Protein AF-0000000066929556 (afdb_homodimer)

Radius of gyration: 30.08 Å; Cα contacts (8 Å, |Δi|>4): 1136; chains: 2; bounding box: 79×83×66 Å

Structure (mmCIF, N/CA/C/O backbone):
data_AF-0000000066929556-model_v1
#
loop_
_entity.id
_entity.type
_entity.pdbx_description
1 polymer 'Transmembrane protein 144'
#
loop_
_atom_site.group_PDB
_atom_site.id
_atom_site.type_symbol
_atom_site.label_atom_id
_atom_site.label_alt_id
_atom_site.label_comp_id
_atom_site.label_asym_id
_atom_site.label_entity_id
_atom_site.label_seq_id
_atom_site.pdbx_PDB_ins_code
_atom_site.Cartn_x
_atom_site.Cartn_y
_atom_site.Cartn_z
_atom_site.occupancy
_atom_site.B_iso_or_equiv
_atom_site.auth_seq_id
_atom_site.auth_comp_id
_atom_site.auth_asym_id
_atom_site.auth_atom_id
_atom_site.pdbx_PDB_model_num
ATOM 1 N N . MET A 1 1 ? 24.031 -22.594 -3.244 1 66.31 1 MET A N 1
ATOM 2 C CA . MET A 1 1 ? 22.969 -23.016 -2.346 1 66.31 1 MET A CA 1
ATOM 3 C C . MET A 1 1 ? 22.641 -24.484 -2.545 1 66.31 1 MET A C 1
ATOM 5 O O . MET A 1 1 ? 22.812 -25.031 -3.639 1 66.31 1 MET A O 1
ATOM 9 N N . SER A 1 2 ? 22.266 -25.156 -1.461 1 83.69 2 SER A N 1
ATOM 10 C CA . SER A 1 2 ? 22.078 -26.594 -1.483 1 83.69 2 SER A CA 1
ATOM 11 C C . SER A 1 2 ? 20.812 -26.984 -2.215 1 83.69 2 SER A C 1
ATOM 13 O O . SER A 1 2 ? 19.859 -26.203 -2.277 1 83.69 2 SER A O 1
ATOM 15 N N . THR A 1 3 ? 20.906 -28.047 -2.949 1 88.44 3 THR A N 1
ATOM 16 C CA . THR A 1 3 ? 19.766 -28.641 -3.643 1 88.44 3 THR A CA 1
ATOM 17 C C . THR A 1 3 ? 18.625 -28.891 -2.676 1 88.44 3 THR A C 1
ATOM 19 O O . THR A 1 3 ? 17.453 -28.641 -3.012 1 88.44 3 THR A O 1
ATOM 22 N N . VAL A 1 4 ? 18.938 -29.234 -1.483 1 90.19 4 VAL A N 1
ATOM 23 C CA . VAL A 1 4 ? 17.922 -29.531 -0.474 1 90.19 4 VAL A CA 1
ATOM 24 C C . VAL A 1 4 ? 17.172 -28.25 -0.112 1 90.19 4 VAL A C 1
ATOM 26 O O . VAL A 1 4 ? 15.938 -28.25 -0.014 1 90.19 4 VAL A O 1
ATOM 29 N N . LEU A 1 5 ? 17.859 -27.188 0.039 1 92.31 5 LEU A N 1
ATOM 30 C CA . LEU A 1 5 ? 17.234 -25.906 0.35 1 92.31 5 LEU A CA 1
ATOM 31 C C . LEU A 1 5 ? 16.328 -25.453 -0.789 1 92.31 5 LEU A C 1
ATOM 33 O O . LEU A 1 5 ? 15.234 -24.938 -0.548 1 92.31 5 LEU A O 1
ATOM 37 N N . GLY A 1 6 ? 16.766 -25.625 -1.956 1 94.62 6 GLY A N 1
ATOM 38 C CA . GLY A 1 6 ? 15.969 -25.266 -3.119 1 94.62 6 GLY A CA 1
ATOM 39 C C . GLY A 1 6 ? 14.68 -26.062 -3.219 1 94.62 6 GLY A C 1
ATOM 40 O O . GLY A 1 6 ? 13.617 -25.484 -3.492 1 94.62 6 GLY A O 1
ATOM 41 N N . LEU A 1 7 ? 14.789 -27.312 -2.961 1 93.25 7 LEU A N 1
ATOM 42 C CA . LEU A 1 7 ? 13.609 -28.172 -3.047 1 93.25 7 LEU A CA 1
ATOM 43 C C . LEU A 1 7 ? 12.641 -27.875 -1.909 1 93.25 7 LEU A C 1
ATOM 45 O O . LEU A 1 7 ? 11.422 -27.938 -2.096 1 93.25 7 LEU A O 1
ATOM 49 N N . LEU A 1 8 ? 13.141 -27.594 -0.756 1 95.25 8 LEU A N 1
ATOM 50 C CA . LEU A 1 8 ? 12.281 -27.188 0.351 1 95.25 8 LEU A CA 1
ATOM 51 C C . LEU A 1 8 ? 11.547 -25.891 0.02 1 95.25 8 LEU A C 1
ATOM 53 O O . LEU A 1 8 ? 10.367 -25.75 0.333 1 95.25 8 LEU A O 1
ATOM 57 N N . ALA A 1 9 ? 12.273 -25 -0.552 1 96.81 9 ALA A N 1
ATOM 58 C CA . ALA A 1 9 ? 11.664 -23.734 -0.979 1 96.81 9 ALA A CA 1
ATOM 59 C C . ALA A 1 9 ? 10.57 -23.984 -2.01 1 96.81 9 ALA A C 1
ATOM 61 O O . ALA A 1 9 ? 9.523 -23.328 -1.981 1 96.81 9 ALA A O 1
ATOM 62 N N . CYS A 1 10 ? 10.797 -24.922 -2.877 1 96.12 10 CYS A N 1
ATOM 63 C CA . CYS A 1 10 ? 9.773 -25.297 -3.852 1 96.12 10 CYS A CA 1
ATOM 64 C C . CYS A 1 10 ? 8.539 -25.844 -3.16 1 96.12 10 CYS A C 1
ATOM 66 O O . CYS A 1 10 ? 7.41 -25.531 -3.551 1 96.12 10 CYS A O 1
ATOM 68 N N . ALA A 1 11 ? 8.781 -26.672 -2.188 1 95.88 11 ALA A N 1
ATOM 69 C CA . ALA A 1 11 ? 7.668 -27.266 -1.459 1 95.88 11 ALA A CA 1
ATOM 70 C C . ALA A 1 11 ? 6.836 -26.203 -0.75 1 95.88 11 ALA A C 1
ATOM 72 O O . ALA A 1 11 ? 5.605 -26.219 -0.814 1 95.88 11 ALA A O 1
ATOM 73 N N . ILE A 1 12 ? 7.465 -25.281 -0.104 1 97.06 12 ILE A N 1
ATOM 74 C CA . ILE A 1 12 ? 6.785 -24.203 0.6 1 97.06 12 ILE A CA 1
ATOM 75 C C . ILE A 1 12 ? 6 -23.344 -0.397 1 97.06 12 ILE A C 1
ATOM 77 O O . ILE A 1 12 ? 4.824 -23.047 -0.175 1 97.06 12 ILE A O 1
ATOM 81 N N . SER A 1 13 ? 6.652 -22.984 -1.476 1 97.56 13 SER A N 1
ATOM 82 C CA . SER A 1 13 ? 6.008 -22.188 -2.51 1 97.56 13 SER A CA 1
ATOM 83 C C . SER A 1 13 ? 4.777 -22.891 -3.066 1 97.56 13 SER A C 1
ATOM 85 O O . SER A 1 13 ? 3.705 -22.297 -3.172 1 97.56 13 SER A O 1
ATOM 87 N N . SER A 1 14 ? 4.898 -24.172 -3.35 1 95.44 14 SER A N 1
ATOM 88 C CA . SER A 1 14 ? 3.811 -24.938 -3.939 1 95.44 14 SER A CA 1
ATOM 89 C C . SER A 1 14 ? 2.635 -25.062 -2.975 1 95.44 14 SER A C 1
ATOM 91 O O . SER A 1 14 ? 1.478 -24.922 -3.377 1 95.44 14 SER A O 1
ATOM 93 N N . LEU A 1 15 ? 2.936 -25.266 -1.757 1 95.88 15 LEU A N 1
ATOM 94 C CA . LEU A 1 15 ? 1.893 -25.406 -0.746 1 95.88 15 LEU A CA 1
ATOM 95 C C . LEU A 1 15 ? 1.113 -24.109 -0.585 1 95.88 15 LEU A C 1
ATOM 97 O O . LEU A 1 15 ? -0.12 -24.125 -0.554 1 95.88 15 LEU A O 1
ATOM 101 N N . PHE A 1 16 ? 1.771 -23.047 -0.498 1 97.06 16 PHE A N 1
ATOM 102 C CA . PHE A 1 16 ? 1.114 -21.766 -0.275 1 97.06 16 PHE A CA 1
ATOM 103 C C . PHE A 1 16 ? 0.376 -21.312 -1.528 1 97.06 16 PHE A C 1
ATOM 105 O O . PHE A 1 16 ? -0.747 -20.812 -1.446 1 97.06 16 PHE A O 1
ATOM 112 N N . PHE A 1 17 ? 0.959 -21.469 -2.705 1 94.75 17 PHE A N 1
ATOM 113 C CA . PHE A 1 17 ? 0.26 -21.141 -3.939 1 94.75 17 PHE A CA 1
ATOM 114 C C . PHE A 1 17 ? -0.984 -22 -4.109 1 94.75 17 PHE A C 1
ATOM 116 O O . PHE A 1 17 ? -2.023 -21.516 -4.562 1 94.75 17 PHE A O 1
ATOM 123 N N . GLY A 1 18 ? -0.917 -23.203 -3.768 1 91.25 18 GLY A N 1
ATOM 124 C CA . GLY A 1 18 ? -2.027 -24.141 -3.932 1 91.25 18 GLY A CA 1
ATOM 125 C C . GLY A 1 18 ? -3.146 -23.906 -2.932 1 91.25 18 GLY A C 1
ATOM 126 O O . GLY A 1 18 ? -4.277 -24.344 -3.146 1 91.25 18 GLY A O 1
ATOM 127 N N . SER A 1 19 ? -2.859 -23.172 -1.863 1 92.5 19 SER A N 1
ATOM 128 C CA . SER A 1 19 ? -3.834 -23.016 -0.79 1 92.5 19 SER A CA 1
ATOM 129 C C . SER A 1 19 ? -4.328 -21.562 -0.716 1 92.5 19 SER A C 1
ATOM 131 O O . SER A 1 19 ? -5.266 -21.266 0.029 1 92.5 19 SER A O 1
ATOM 133 N N . MET A 1 20 ? -3.771 -20.703 -1.502 1 91.12 20 MET A N 1
ATOM 134 C CA . MET A 1 20 ? -3.965 -19.281 -1.26 1 91.12 20 MET A CA 1
ATOM 135 C C . MET A 1 20 ? -5.398 -18.859 -1.569 1 91.12 20 MET A C 1
ATOM 137 O O . MET A 1 20 ? -5.891 -17.859 -1.036 1 91.12 20 MET A O 1
ATOM 141 N N . PHE A 1 21 ? -6.16 -19.594 -2.373 1 86.5 21 PHE A N 1
ATOM 142 C CA . PHE A 1 21 ? -7.508 -19.172 -2.729 1 86.5 21 PHE A CA 1
ATOM 143 C C . PHE A 1 21 ? -8.539 -19.812 -1.805 1 86.5 21 PHE A C 1
ATOM 145 O O . PHE A 1 21 ? -9.727 -19.5 -1.879 1 86.5 21 PHE A O 1
ATOM 152 N N . VAL A 1 22 ? -8.141 -20.656 -0.893 1 87 22 VAL A N 1
ATOM 153 C CA . VAL A 1 22 ? -9.039 -21.359 0.015 1 87 22 VAL A CA 1
ATOM 154 C C . VAL A 1 22 ? -9.766 -20.359 0.906 1 87 22 VAL A C 1
ATOM 156 O O . VAL A 1 22 ? -10.984 -20.422 1.064 1 87 22 VAL A O 1
ATOM 159 N N . PRO A 1 23 ? -9.117 -19.312 1.383 1 89 23 PRO A N 1
ATOM 160 C CA . PRO A 1 23 ? -9.812 -18.375 2.264 1 89 23 PRO A CA 1
ATOM 161 C C . PRO A 1 23 ? -10.867 -17.547 1.533 1 89 23 PRO A C 1
ATOM 163 O O . PRO A 1 23 ? -11.875 -17.172 2.129 1 89 23 PRO A O 1
ATOM 166 N N . ILE A 1 24 ? -10.633 -17.266 0.322 1 88.62 24 ILE A N 1
ATOM 167 C CA . ILE A 1 24 ? -11.531 -16.391 -0.425 1 88.62 24 ILE A CA 1
ATOM 168 C C . ILE A 1 24 ? -12.742 -17.188 -0.907 1 88.62 24 ILE A C 1
ATOM 170 O O . ILE A 1 24 ? -13.828 -16.625 -1.08 1 88.62 24 ILE A O 1
ATOM 174 N N . LYS A 1 25 ? -12.609 -18.438 -1.118 1 83.31 25 LYS A N 1
ATOM 175 C CA . LYS A 1 25 ? -13.664 -19.25 -1.717 1 83.31 25 LYS A CA 1
ATOM 176 C C . LYS A 1 25 ? -14.898 -19.312 -0.822 1 83.31 25 LYS A C 1
ATOM 178 O O . LYS A 1 25 ? -16.016 -19.5 -1.307 1 83.31 25 LYS A O 1
ATOM 183 N N . LYS A 1 26 ? -14.758 -19.062 0.376 1 82.94 26 LYS A N 1
ATOM 184 C CA . LYS A 1 26 ? -15.867 -19.141 1.322 1 82.94 26 LYS A CA 1
ATOM 185 C C . LYS A 1 26 ? -16.734 -17.875 1.26 1 82.94 26 LYS A C 1
ATOM 187 O O . LYS A 1 26 ? -17.844 -17.859 1.795 1 82.94 26 LYS A O 1
ATOM 192 N N . TYR A 1 27 ? -16.234 -16.906 0.582 1 87.5 27 TYR A N 1
ATOM 193 C CA . TYR A 1 27 ? -16.953 -15.633 0.517 1 87.5 27 TYR A CA 1
ATOM 194 C C . TYR A 1 27 ? -17.234 -15.234 -0.929 1 87.5 27 TYR A C 1
ATOM 196 O O . TYR A 1 27 ? -16.656 -15.82 -1.858 1 87.5 27 TYR A O 1
ATOM 204 N N . ASN A 1 28 ? -18.141 -14.305 -1.103 1 86.19 28 ASN A N 1
ATOM 205 C CA . ASN A 1 28 ? -18.406 -13.766 -2.432 1 86.19 28 ASN A CA 1
ATOM 206 C C . ASN A 1 28 ? -17.391 -12.711 -2.832 1 86.19 28 ASN A C 1
ATOM 208 O O . ASN A 1 28 ? -17.375 -11.602 -2.291 1 86.19 28 ASN A O 1
ATOM 212 N N . PRO A 1 29 ? -16.578 -13.086 -3.766 1 87.5 29 PRO A N 1
ATOM 213 C CA . PRO A 1 29 ? -15.531 -12.133 -4.145 1 87.5 29 PRO A CA 1
ATOM 214 C C . PRO A 1 29 ? -16.016 -11.078 -5.129 1 87.5 29 PRO A C 1
ATOM 216 O O . PRO A 1 29 ? -15.273 -10.156 -5.473 1 87.5 29 PRO A O 1
ATOM 219 N N . GLY A 1 30 ? -17.266 -11.141 -5.523 1 87.12 30 GLY A N 1
ATOM 220 C CA . GLY A 1 30 ? -17.734 -10.227 -6.551 1 87.12 30 GLY A CA 1
ATOM 221 C C . GLY A 1 30 ? -17.016 -10.398 -7.875 1 87.12 30 GLY A C 1
ATOM 222 O O . GLY A 1 30 ? -16.875 -11.516 -8.367 1 87.12 30 GLY A O 1
ATOM 223 N N . ASP A 1 31 ? -16.609 -9.305 -8.477 1 89.19 31 ASP A N 1
ATOM 224 C CA . ASP A 1 31 ? -15.891 -9.383 -9.742 1 89.19 31 ASP A CA 1
ATOM 225 C C . ASP A 1 31 ? -14.398 -9.609 -9.516 1 89.19 31 ASP A C 1
ATOM 227 O O . ASP A 1 31 ? -13.648 -9.836 -10.469 1 89.19 31 ASP A O 1
ATOM 231 N N . GLY A 1 32 ? -13.938 -9.453 -8.359 1 92.5 32 GLY A N 1
ATOM 232 C CA . GLY A 1 32 ? -12.586 -9.852 -7.996 1 92.5 32 GLY A CA 1
ATOM 233 C C . GLY A 1 32 ? -11.609 -8.695 -7.941 1 92.5 32 GLY A C 1
ATOM 234 O O . GLY A 1 32 ? -10.484 -8.844 -7.457 1 92.5 32 GLY A O 1
ATOM 235 N N . VAL A 1 33 ? -12.016 -7.512 -8.453 1 94 33 VAL A N 1
ATOM 236 C CA . VAL A 1 33 ? -11.102 -6.379 -8.531 1 94 33 VAL A CA 1
ATOM 237 C C . VAL A 1 33 ? -10.727 -5.914 -7.125 1 94 33 VAL A C 1
ATOM 239 O O . VAL A 1 33 ? -9.555 -5.645 -6.84 1 94 33 VAL A O 1
ATOM 242 N N . PHE A 1 34 ? -11.711 -5.852 -6.27 1 94 34 PHE A N 1
ATOM 243 C CA . PHE A 1 34 ? -11.461 -5.426 -4.898 1 94 34 PHE A CA 1
ATOM 244 C C . PHE A 1 34 ? -10.57 -6.426 -4.172 1 94 34 PHE A C 1
ATOM 246 O O . PHE A 1 34 ? -9.656 -6.039 -3.439 1 94 34 PHE A O 1
ATOM 253 N N . VAL A 1 35 ? -10.773 -7.652 -4.391 1 94.06 35 VAL A N 1
ATOM 254 C CA . VAL A 1 35 ? -9.961 -8.711 -3.791 1 94.06 35 VAL A CA 1
ATOM 255 C C . VAL A 1 35 ? -8.508 -8.57 -4.242 1 94.06 35 VAL A C 1
ATOM 257 O O . VAL A 1 35 ? -7.59 -8.641 -3.426 1 94.06 35 VAL A O 1
ATOM 260 N N . GLN A 1 36 ? -8.344 -8.352 -5.48 1 95.38 36 GLN A N 1
ATOM 261 C CA . GLN A 1 36 ? -7.008 -8.18 -6.039 1 95.38 36 GLN A CA 1
ATOM 262 C C . GLN A 1 36 ? -6.305 -6.969 -5.438 1 95.38 36 GLN A C 1
ATOM 264 O O . GLN A 1 36 ? -5.094 -6.996 -5.211 1 95.38 36 GLN A O 1
ATOM 269 N N . TRP A 1 37 ? -7.035 -5.969 -5.27 1 95.88 37 TRP A N 1
ATOM 270 C CA . TRP A 1 37 ? -6.465 -4.746 -4.711 1 95.88 37 TRP A CA 1
ATOM 271 C C . TRP A 1 37 ? -5.992 -4.969 -3.279 1 95.88 37 TRP A C 1
ATOM 273 O O . TRP A 1 37 ? -4.871 -4.594 -2.922 1 95.88 37 TRP A O 1
ATOM 283 N N . VAL A 1 38 ? -6.832 -5.605 -2.467 1 95.44 38 VAL A N 1
ATOM 284 C CA . VAL A 1 38 ? -6.469 -5.895 -1.082 1 95.44 38 VAL A CA 1
ATOM 285 C C . VAL A 1 38 ? -5.273 -6.84 -1.045 1 95.44 38 VAL A C 1
ATOM 287 O O . VAL A 1 38 ? -4.363 -6.668 -0.23 1 95.44 38 VAL A O 1
ATOM 290 N N . MET A 1 39 ? -5.258 -7.75 -1.934 1 95.94 39 MET A N 1
ATOM 291 C CA . MET A 1 39 ? -4.117 -8.656 -2.035 1 95.94 39 MET A CA 1
ATOM 292 C C . MET A 1 39 ? -2.838 -7.891 -2.361 1 95.94 39 MET A C 1
ATOM 294 O O . MET A 1 39 ? -1.794 -8.125 -1.752 1 95.94 39 MET A O 1
ATOM 298 N N . GLY A 1 40 ? -2.984 -7.008 -3.348 1 96.88 40 GLY A N 1
ATOM 299 C CA . GLY A 1 40 ? -1.834 -6.215 -3.748 1 96.88 40 GLY A CA 1
ATOM 300 C C . GLY A 1 40 ? -1.269 -5.371 -2.619 1 96.88 40 GLY A C 1
ATOM 301 O O . GLY A 1 40 ? -0.05 -5.266 -2.469 1 96.88 40 GLY A O 1
ATOM 302 N N . LEU A 1 41 ? -2.143 -4.824 -1.826 1 96.56 41 LEU A N 1
ATOM 303 C CA . LEU A 1 41 ? -1.71 -4.023 -0.686 1 96.56 41 LEU A CA 1
ATOM 304 C C . LEU A 1 41 ? -1.023 -4.895 0.361 1 96.56 41 LEU A C 1
ATOM 306 O O . LEU A 1 41 ? -0.043 -4.473 0.979 1 96.56 41 LEU A O 1
ATOM 310 N N . THR A 1 42 ? -1.586 -6.031 0.58 1 96.88 42 THR A N 1
ATOM 311 C CA . THR A 1 42 ? -1.011 -6.957 1.55 1 96.88 42 THR A CA 1
ATOM 312 C C . THR A 1 42 ? 0.364 -7.434 1.091 1 96.88 42 THR A C 1
ATOM 314 O O . THR A 1 42 ? 1.285 -7.562 1.9 1 96.88 42 THR A O 1
ATOM 317 N N . ILE A 1 43 ? 0.429 -7.672 -0.166 1 97.88 43 ILE A N 1
ATOM 318 C CA . ILE A 1 43 ? 1.7 -8.094 -0.744 1 97.88 43 ILE A CA 1
ATOM 319 C C . ILE A 1 43 ? 2.75 -7.004 -0.53 1 97.88 43 ILE A C 1
ATOM 321 O O . ILE A 1 43 ? 3.887 -7.297 -0.15 1 97.88 43 ILE A O 1
ATOM 325 N N . MET A 1 44 ? 2.389 -5.758 -0.764 1 97.31 44 MET A N 1
ATOM 326 C CA . MET A 1 44 ? 3.291 -4.641 -0.503 1 97.31 44 MET A CA 1
ATOM 327 C C . MET A 1 44 ? 3.703 -4.605 0.965 1 97.31 44 MET A C 1
ATOM 329 O O . MET A 1 44 ? 4.867 -4.348 1.282 1 97.31 44 MET A O 1
ATOM 333 N N . PHE A 1 45 ? 2.781 -4.855 1.854 1 96.69 45 PHE A N 1
ATOM 334 C CA . PHE A 1 45 ? 3.045 -4.875 3.287 1 96.69 45 PHE A CA 1
ATOM 335 C C . PHE A 1 45 ? 4.105 -5.914 3.629 1 96.69 45 PHE A C 1
ATOM 337 O O . PHE A 1 45 ? 5.062 -5.621 4.348 1 96.69 45 PHE A O 1
ATOM 344 N N . VAL A 1 46 ? 3.971 -7.09 3.113 1 96.88 46 VAL A N 1
ATOM 345 C CA . VAL A 1 46 ? 4.949 -8.148 3.336 1 96.88 46 VAL A CA 1
ATOM 346 C C . VAL A 1 46 ? 6.273 -7.781 2.668 1 96.88 46 VAL A C 1
ATOM 348 O O . VAL A 1 46 ? 7.348 -8.094 3.188 1 96.88 46 VAL A O 1
ATOM 351 N N . GLY A 1 47 ? 6.145 -7.105 1.522 1 96.88 47 GLY A N 1
ATOM 352 C CA . GLY A 1 47 ? 7.344 -6.617 0.854 1 96.88 47 GLY A CA 1
ATOM 353 C C . GLY A 1 47 ? 8.172 -5.688 1.718 1 96.88 47 GLY A C 1
ATOM 354 O O . GLY A 1 47 ? 9.398 -5.758 1.713 1 96.88 47 GLY A O 1
ATOM 355 N N . VAL A 1 48 ? 7.508 -4.789 2.463 1 95.56 48 VAL A N 1
ATOM 356 C CA . VAL A 1 48 ? 8.203 -3.877 3.363 1 95.56 48 VAL A CA 1
ATOM 357 C C . VAL A 1 48 ? 8.922 -4.672 4.449 1 95.56 48 VAL A C 1
ATOM 359 O O . VAL A 1 48 ? 10.078 -4.395 4.773 1 95.56 48 VAL A O 1
ATOM 362 N N . ILE A 1 49 ? 8.273 -5.656 4.98 1 95.62 49 ILE A N 1
ATOM 363 C CA . ILE A 1 49 ? 8.867 -6.5 6.012 1 95.62 49 ILE A CA 1
ATOM 364 C C . ILE A 1 49 ? 10.078 -7.234 5.441 1 95.62 49 ILE A C 1
ATOM 366 O O . ILE A 1 49 ? 11.133 -7.289 6.082 1 95.62 49 ILE A O 1
ATOM 370 N N . ALA A 1 50 ? 9.922 -7.754 4.258 1 95.31 50 ALA A N 1
ATOM 371 C CA . ALA A 1 50 ? 11.016 -8.461 3.607 1 95.31 50 ALA A CA 1
ATOM 372 C C . ALA A 1 50 ? 12.195 -7.523 3.357 1 95.31 50 ALA A C 1
ATOM 374 O O . ALA A 1 50 ? 13.359 -7.93 3.48 1 95.31 50 ALA A O 1
ATOM 375 N N . ASN A 1 51 ? 11.867 -6.277 2.994 1 94.19 51 ASN A N 1
ATOM 376 C CA . ASN A 1 51 ? 12.914 -5.293 2.762 1 94.19 51 ASN A CA 1
ATOM 377 C C . ASN A 1 51 ? 13.719 -5.016 4.031 1 94.19 51 ASN A C 1
ATOM 379 O O . ASN A 1 51 ? 14.93 -4.844 3.975 1 94.19 51 ASN A O 1
ATOM 383 N N . PHE A 1 52 ? 13.062 -4.977 5.137 1 93.38 52 PHE A N 1
ATOM 384 C CA . PHE A 1 52 ? 13.695 -4.77 6.43 1 93.38 52 PHE A CA 1
ATOM 385 C C . PHE A 1 52 ? 14.648 -5.914 6.754 1 93.38 52 PHE A C 1
ATOM 387 O O . PHE A 1 52 ? 15.789 -5.684 7.16 1 93.38 52 PHE A O 1
ATOM 394 N N . PHE A 1 53 ? 14.32 -7.117 6.492 1 93.25 53 PHE A N 1
ATOM 395 C CA . PHE A 1 53 ? 15.125 -8.289 6.828 1 93.25 53 PHE A CA 1
ATOM 396 C C . PHE A 1 53 ? 16.312 -8.414 5.883 1 93.25 53 PHE A C 1
ATOM 398 O O . PHE A 1 53 ? 17.312 -9.047 6.227 1 93.25 53 PHE A O 1
ATOM 405 N N . ASN A 1 54 ? 16.234 -7.828 4.668 1 93.38 54 ASN A N 1
ATOM 406 C CA . ASN A 1 54 ? 17.328 -7.871 3.709 1 93.38 54 ASN A CA 1
ATOM 407 C C . ASN A 1 54 ? 18.219 -6.633 3.814 1 93.38 54 ASN A C 1
ATOM 409 O O . ASN A 1 54 ? 19.047 -6.387 2.943 1 93.38 54 ASN A O 1
ATOM 413 N N . ASN A 1 55 ? 17.969 -5.793 4.844 1 92.19 55 ASN A N 1
ATOM 414 C CA . ASN A 1 55 ? 18.781 -4.625 5.18 1 92.19 55 ASN A CA 1
ATOM 415 C C . ASN A 1 55 ? 18.656 -3.541 4.109 1 92.19 55 ASN A C 1
ATOM 417 O O . ASN A 1 55 ? 19.672 -2.949 3.711 1 92.19 55 ASN A O 1
ATOM 421 N N . PHE A 1 56 ? 17.484 -3.365 3.533 1 91.5 56 PHE A N 1
ATOM 422 C CA . PHE A 1 56 ? 17.078 -2.26 2.676 1 91.5 56 PHE A CA 1
ATOM 423 C C . PHE A 1 56 ? 18.016 -2.129 1.478 1 91.5 56 PHE A C 1
ATOM 425 O O . PHE A 1 56 ? 18.625 -1.08 1.274 1 91.5 56 PHE A O 1
ATOM 432 N N . PRO A 1 57 ? 18.047 -3.135 0.617 1 92.81 57 PRO A N 1
ATOM 433 C CA . PRO A 1 57 ? 18.844 -3.02 -0.609 1 92.81 57 PRO A CA 1
ATOM 434 C C . PRO A 1 57 ? 18.344 -1.904 -1.528 1 92.81 57 PRO A C 1
ATOM 436 O O . PRO A 1 57 ? 17.219 -1.427 -1.375 1 92.81 57 PRO A O 1
ATOM 439 N N . PRO A 1 58 ? 19.234 -1.428 -2.443 1 91.56 58 PRO A N 1
ATOM 440 C CA . PRO A 1 58 ? 18.797 -0.394 -3.385 1 91.56 58 PRO A CA 1
ATOM 441 C C . PRO A 1 58 ? 17.578 -0.815 -4.191 1 91.56 58 PRO A C 1
ATOM 443 O O . PRO A 1 58 ? 17.484 -1.969 -4.621 1 91.56 58 PRO A O 1
ATOM 446 N N . PHE A 1 59 ? 16.688 0.131 -4.301 1 92.94 59 PHE A N 1
ATOM 447 C CA . PHE A 1 59 ? 15.453 -0.088 -5.047 1 92.94 59 PHE A CA 1
ATOM 448 C C . PHE A 1 59 ? 15.742 -0.272 -6.531 1 92.94 59 PHE A C 1
ATOM 450 O O . PHE A 1 59 ? 16.531 0.483 -7.117 1 92.94 59 PHE A O 1
ATOM 457 N N . GLN A 1 60 ? 15.188 -1.337 -7.152 1 94.62 60 GLN A N 1
ATOM 458 C CA . GLN A 1 60 ? 15.367 -1.63 -8.57 1 94.62 60 GLN A CA 1
ATOM 459 C C . GLN A 1 60 ? 14.062 -1.454 -9.336 1 94.62 60 GLN A C 1
ATOM 461 O O . GLN A 1 60 ? 13.258 -2.387 -9.438 1 94.62 60 GLN A O 1
ATOM 466 N N . PRO A 1 61 ? 13.867 -0.343 -9.977 1 94.31 61 PRO A N 1
ATOM 467 C CA . PRO A 1 61 ? 12.586 -0.044 -10.617 1 94.31 61 PRO A CA 1
ATOM 468 C C . PRO A 1 61 ? 12.234 -1.039 -11.727 1 94.31 61 PRO A C 1
ATOM 470 O O . PRO A 1 61 ? 11.055 -1.32 -11.953 1 94.31 61 PRO A O 1
ATOM 473 N N . PHE A 1 62 ? 13.211 -1.562 -12.43 1 96 62 PHE A N 1
ATOM 474 C CA . PHE A 1 62 ? 12.938 -2.49 -13.516 1 96 62 PHE A CA 1
ATOM 475 C C . PHE A 1 62 ? 12.266 -3.756 -12.992 1 96 62 PHE A C 1
ATOM 477 O O . PHE A 1 62 ? 11.469 -4.383 -13.695 1 96 62 PHE A O 1
ATOM 484 N N . ALA A 1 63 ? 12.57 -4.16 -11.789 1 96.69 63 ALA A N 1
ATOM 485 C CA . ALA A 1 63 ? 11.969 -5.34 -11.172 1 96.69 63 ALA A CA 1
ATOM 486 C C . ALA A 1 63 ? 10.469 -5.152 -10.969 1 96.69 63 ALA A C 1
ATOM 488 O O . ALA A 1 63 ? 9.734 -6.125 -10.805 1 96.69 63 ALA A O 1
ATOM 489 N N . MET A 1 64 ? 9.977 -3.877 -10.977 1 97.38 64 MET A N 1
ATOM 490 C CA . MET A 1 64 ? 8.555 -3.588 -10.805 1 97.38 64 MET A CA 1
ATOM 491 C C . MET A 1 64 ? 7.742 -4.152 -11.969 1 97.38 64 MET A C 1
ATOM 493 O O . MET A 1 64 ? 6.555 -4.453 -11.812 1 97.38 64 MET A O 1
ATOM 497 N N . TRP A 1 65 ? 8.375 -4.305 -13.102 1 97.44 65 TRP A N 1
ATOM 498 C CA . TRP A 1 65 ? 7.68 -4.844 -14.266 1 97.44 65 TRP A CA 1
ATOM 499 C C . TRP A 1 65 ? 7.25 -6.285 -14.023 1 97.44 65 TRP A C 1
ATOM 501 O O . TRP A 1 65 ? 6.215 -6.727 -14.523 1 97.44 65 TRP A O 1
ATOM 511 N N . GLY A 1 66 ? 8.086 -7.039 -13.336 1 97.81 66 GLY A N 1
ATOM 512 C CA . GLY A 1 66 ? 7.656 -8.375 -12.945 1 97.81 66 GLY A CA 1
ATOM 513 C C . GLY A 1 66 ? 6.359 -8.367 -12.156 1 97.81 66 GLY A C 1
ATOM 514 O O . GLY A 1 66 ? 5.48 -9.195 -12.406 1 97.81 66 GLY A O 1
ATOM 515 N N . GLY A 1 67 ? 6.27 -7.422 -11.211 1 98.06 67 GLY A N 1
ATOM 516 C CA . GLY A 1 67 ? 5.035 -7.262 -10.461 1 98.06 67 GLY A CA 1
ATOM 517 C C . GLY A 1 67 ? 3.857 -6.859 -11.328 1 98.06 67 GLY A C 1
ATOM 518 O O . GLY A 1 67 ? 2.738 -7.332 -11.117 1 98.06 67 GLY A O 1
ATOM 519 N N . PHE A 1 68 ? 4.137 -5.984 -12.266 1 97.94 68 PHE A N 1
ATOM 520 C CA . PHE A 1 68 ? 3.098 -5.551 -13.188 1 97.94 68 PHE A CA 1
ATOM 521 C C . PHE A 1 68 ? 2.52 -6.738 -13.953 1 97.94 68 PHE A C 1
ATOM 523 O O . PHE A 1 68 ? 1.3 -6.875 -14.07 1 97.94 68 PHE A O 1
ATOM 530 N N . PHE A 1 69 ? 3.371 -7.594 -14.461 1 97.88 69 PHE A N 1
ATOM 531 C CA . PHE A 1 69 ? 2.916 -8.758 -15.211 1 97.88 69 PHE A CA 1
ATOM 532 C C . PHE A 1 69 ? 2.094 -9.688 -14.328 1 97.88 69 PHE A C 1
ATOM 534 O O . PHE A 1 69 ? 1.012 -10.133 -14.719 1 97.88 69 PHE A O 1
ATOM 541 N N . TRP A 1 70 ? 2.568 -9.953 -13.18 1 97.75 70 TRP A N 1
ATOM 542 C CA . TRP A 1 70 ? 1.812 -10.82 -12.289 1 97.75 70 TRP A CA 1
ATOM 543 C C . TRP A 1 70 ? 0.437 -10.234 -11.992 1 97.75 70 TRP A C 1
ATOM 545 O O . TRP A 1 70 ? -0.574 -10.938 -12.07 1 97.75 70 TRP A O 1
ATOM 555 N N . ALA A 1 71 ? 0.417 -8.938 -11.641 1 97.81 71 ALA A N 1
ATOM 556 C CA . ALA A 1 71 ? -0.837 -8.289 -11.273 1 97.81 71 ALA A CA 1
ATOM 557 C C . ALA A 1 71 ? -1.817 -8.273 -12.438 1 97.81 71 ALA A C 1
ATOM 559 O O . ALA A 1 71 ? -3.018 -8.492 -12.258 1 97.81 71 ALA A O 1
ATOM 560 N N . ALA A 1 72 ? -1.307 -7.988 -13.617 1 97 72 ALA A N 1
ATOM 561 C CA . ALA A 1 72 ? -2.148 -7.988 -14.812 1 97 72 ALA A CA 1
ATOM 562 C C . ALA A 1 72 ? -2.75 -9.367 -15.062 1 97 72 ALA A C 1
ATOM 564 O O . ALA A 1 72 ? -3.93 -9.484 -15.398 1 97 72 ALA A O 1
ATOM 565 N N . GLY A 1 73 ? -1.996 -10.383 -14.898 1 96.81 73 GLY A N 1
ATOM 566 C CA . GLY A 1 73 ? -2.508 -11.742 -15.031 1 96.81 73 GLY A CA 1
ATOM 567 C C . GLY A 1 73 ? -3.498 -12.109 -13.945 1 96.81 73 GLY A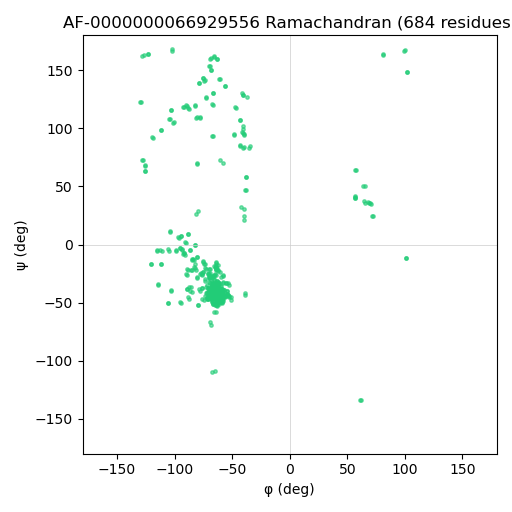 C 1
ATOM 568 O O . GLY A 1 73 ? -4.562 -12.672 -14.234 1 96.81 73 GLY A O 1
ATOM 569 N N . ASN A 1 74 ? -3.205 -11.75 -12.734 1 95.19 74 ASN A N 1
ATOM 570 C CA . ASN A 1 74 ? -4.004 -12.172 -11.586 1 95.19 74 ASN A CA 1
ATOM 571 C C . ASN A 1 74 ? -5.344 -11.438 -11.539 1 95.19 74 ASN A C 1
ATOM 573 O O . ASN A 1 74 ? -6.27 -11.875 -10.852 1 95.19 74 ASN A O 1
ATOM 577 N N . LEU A 1 75 ? -5.418 -10.328 -12.195 1 94.38 75 LEU A N 1
ATOM 578 C CA . LEU A 1 75 ? -6.695 -9.625 -12.297 1 94.38 75 LEU A CA 1
ATOM 579 C C . LEU A 1 75 ? -7.754 -10.523 -12.922 1 94.38 75 LEU A C 1
ATOM 581 O O . LEU A 1 75 ? -8.945 -10.359 -12.656 1 94.38 75 LEU A O 1
ATOM 585 N N . THR A 1 76 ? -7.348 -11.461 -13.719 1 94.75 76 THR A N 1
ATOM 586 C CA . THR A 1 76 ? -8.281 -12.32 -14.438 1 94.75 76 THR A CA 1
ATOM 587 C C . THR A 1 76 ? -8.547 -13.602 -13.664 1 94.75 76 THR A C 1
ATOM 589 O O . THR A 1 76 ? -9.398 -14.398 -14.039 1 94.75 76 THR A O 1
ATOM 592 N N . ALA A 1 77 ? -7.875 -13.805 -12.578 1 91.31 77 ALA A N 1
ATOM 593 C CA . ALA A 1 77 ? -7.945 -15.078 -11.867 1 91.31 77 ALA A CA 1
ATOM 594 C C . ALA A 1 77 ? -9.352 -15.344 -11.352 1 91.31 77 ALA A C 1
ATOM 596 O O . ALA A 1 77 ? -9.906 -16.422 -11.562 1 91.31 77 ALA A O 1
ATOM 597 N N . ILE A 1 78 ? -9.93 -14.352 -10.68 1 89.5 78 ILE A N 1
ATOM 598 C CA . ILE A 1 78 ? -11.242 -14.547 -10.07 1 89.5 78 ILE A CA 1
ATOM 599 C C . ILE A 1 78 ? -12.297 -14.703 -11.164 1 89.5 78 ILE A C 1
ATOM 601 O O . ILE A 1 78 ? -13.125 -15.617 -11.109 1 89.5 78 ILE A O 1
ATOM 605 N N . PRO A 1 79 ? -12.336 -13.867 -12.195 1 90.75 79 PRO A N 1
ATOM 606 C CA . PRO A 1 79 ? -13.25 -14.102 -13.312 1 90.75 79 PRO A CA 1
ATOM 607 C C . PRO A 1 79 ? -13.094 -15.492 -13.922 1 90.75 79 PRO A C 1
ATOM 609 O O . PRO A 1 79 ? -14.086 -16.141 -14.258 1 90.75 79 PRO A O 1
ATOM 612 N N . ILE A 1 80 ? -11.93 -16 -14.133 1 88.88 80 ILE A N 1
ATOM 613 C CA . ILE A 1 80 ? -11.656 -17.328 -14.656 1 88.88 80 ILE A CA 1
ATOM 614 C C . ILE A 1 80 ? -12.281 -18.391 -13.742 1 88.88 80 ILE A C 1
ATOM 616 O O . ILE A 1 80 ? -13.016 -19.266 -14.203 1 88.88 80 ILE A O 1
ATOM 620 N N . ILE A 1 81 ? -11.984 -18.234 -12.461 1 83.75 81 ILE A N 1
ATOM 621 C CA . ILE A 1 81 ? -12.445 -19.203 -11.469 1 83.75 81 ILE A CA 1
ATOM 622 C C . ILE A 1 81 ? -13.969 -19.219 -11.414 1 83.75 81 ILE A C 1
ATOM 624 O O . ILE A 1 81 ? -14.594 -20.266 -11.273 1 83.75 81 ILE A O 1
ATOM 628 N N . ASN A 1 82 ? -14.562 -18 -11.562 1 84.06 82 ASN A N 1
ATOM 629 C CA . ASN A 1 82 ? -16.016 -17.891 -11.523 1 84.06 82 ASN A CA 1
ATOM 630 C C . ASN A 1 82 ? -16.672 -18.578 -12.727 1 84.06 82 ASN A C 1
ATOM 632 O O . ASN A 1 82 ? -17.797 -19.078 -12.625 1 84.06 82 ASN A O 1
ATOM 636 N N . ILE A 1 83 ? -15.984 -18.672 -13.812 1 84.38 83 ILE A N 1
ATOM 637 C CA . ILE A 1 83 ? -16.578 -19.188 -15.047 1 84.38 83 ILE A CA 1
ATOM 638 C C . ILE A 1 83 ? -16.297 -20.688 -15.172 1 84.38 83 ILE A C 1
ATOM 640 O O . ILE A 1 83 ? -17.203 -21.484 -15.344 1 84.38 83 ILE A O 1
ATOM 644 N N . ILE A 1 84 ? -15.047 -21.062 -15.008 1 79.25 84 ILE A N 1
ATOM 645 C CA . ILE A 1 84 ? -14.719 -22.453 -15.32 1 79.25 84 ILE A CA 1
ATOM 646 C C . ILE A 1 84 ? -14.273 -23.172 -14.055 1 79.25 84 ILE A C 1
ATOM 648 O O . ILE A 1 84 ? -13.977 -24.375 -14.086 1 79.25 84 ILE A O 1
ATOM 652 N N . GLY A 1 85 ? -14.125 -22.469 -12.914 1 75.69 85 GLY A N 1
ATOM 653 C CA . GLY A 1 85 ? -13.758 -23.094 -11.656 1 75.69 85 GLY A CA 1
ATOM 654 C C . GLY A 1 85 ? -12.281 -22.938 -11.32 1 75.69 85 GLY A C 1
ATOM 655 O O . GLY A 1 85 ? -11.477 -22.609 -12.188 1 75.69 85 GLY A O 1
ATOM 656 N N . VAL A 1 86 ? -11.953 -23.25 -10.125 1 77.44 86 VAL A N 1
ATOM 657 C CA . VAL A 1 86 ? -10.609 -23.062 -9.594 1 77.44 86 VAL A CA 1
ATOM 658 C C . VAL A 1 86 ? -9.656 -24.078 -10.211 1 77.44 86 VAL A C 1
ATOM 660 O O . VAL A 1 86 ? -8.57 -23.734 -10.68 1 77.44 86 VAL A O 1
ATOM 663 N N . THR A 1 87 ? -10.07 -25.297 -10.25 1 72.31 87 THR A N 1
ATOM 664 C CA . THR A 1 87 ? -9.188 -26.375 -10.688 1 72.31 87 THR A CA 1
ATOM 665 C C . THR A 1 87 ? -8.797 -26.203 -12.148 1 72.31 87 THR A C 1
ATOM 667 O O . THR A 1 87 ? -7.613 -26.203 -12.484 1 72.31 87 THR A O 1
ATOM 670 N N . LEU A 1 88 ? -9.859 -26.016 -13.008 1 74.19 88 LEU A N 1
ATOM 671 C CA . LEU A 1 88 ? -9.562 -25.891 -14.43 1 74.19 88 LEU A CA 1
ATOM 672 C C . LEU A 1 88 ? -8.781 -24.609 -14.711 1 74.19 88 LEU A C 1
ATOM 674 O O . LEU A 1 88 ? -7.848 -24.609 -15.516 1 74.19 88 LEU A O 1
ATOM 678 N N . GLY A 1 89 ? -9.125 -23.547 -14.062 1 79.75 89 GLY A N 1
ATOM 679 C CA . GLY A 1 89 ? -8.406 -22.297 -14.227 1 79.75 89 GLY A CA 1
ATOM 680 C C . GLY A 1 89 ? -6.941 -22.391 -13.859 1 79.75 89 GLY A C 1
ATOM 681 O O . GLY A 1 89 ? -6.074 -22 -14.641 1 79.75 89 GLY A O 1
ATOM 682 N N . MET A 1 90 ? -6.629 -22.969 -12.766 1 82.81 90 MET A N 1
ATOM 683 C CA . MET A 1 90 ? -5.262 -23.094 -12.266 1 82.81 90 MET A CA 1
ATOM 684 C C . MET A 1 90 ? -4.438 -24.016 -13.156 1 82.81 90 MET A C 1
ATOM 686 O O . MET A 1 90 ? -3.24 -23.797 -13.352 1 82.81 90 MET A O 1
ATOM 690 N N . LEU A 1 91 ? -5.113 -24.953 -13.656 1 75.75 91 LEU A N 1
ATOM 691 C CA . LEU A 1 91 ? -4.398 -25.906 -14.492 1 75.75 91 LEU A CA 1
ATOM 692 C C . LEU A 1 91 ? -3.984 -25.281 -15.812 1 75.75 91 LEU A C 1
ATOM 694 O O . LEU A 1 91 ? -2.861 -25.484 -16.281 1 75.75 91 LEU A O 1
ATOM 698 N N . ILE A 1 92 ? -4.926 -24.594 -16.438 1 81.81 92 ILE A N 1
ATOM 699 C CA . ILE A 1 92 ? -4.613 -23.969 -17.719 1 81.81 92 ILE A CA 1
ATOM 700 C C . ILE A 1 92 ? -3.527 -22.906 -17.531 1 81.81 92 ILE A C 1
ATOM 702 O O . ILE A 1 92 ? -2.498 -22.953 -18.203 1 81.81 92 ILE A O 1
ATOM 706 N N . TRP A 1 93 ? -3.734 -22 -16.625 1 89.38 93 TRP A N 1
ATOM 707 C CA . TRP A 1 93 ? -2.721 -20.953 -16.484 1 89.38 93 TRP A CA 1
ATOM 708 C C . TRP A 1 93 ? -1.435 -21.516 -15.891 1 89.38 93 TRP A C 1
ATOM 710 O O . TRP A 1 93 ? -0.342 -21.031 -16.188 1 89.38 93 TRP A O 1
ATOM 720 N N . GLY A 1 94 ? -1.578 -22.609 -15.086 1 89.06 94 GLY A N 1
ATOM 721 C CA . GLY A 1 94 ? -0.393 -23.266 -14.562 1 89.06 94 GLY A CA 1
ATOM 722 C C . GLY A 1 94 ? 0.474 -23.875 -15.641 1 89.06 94 GLY A C 1
ATOM 723 O O . GLY A 1 94 ? 1.702 -23.797 -15.586 1 89.06 94 GLY A O 1
ATOM 724 N N . THR A 1 95 ? -0.166 -24.5 -16.562 1 86.38 95 THR A N 1
ATOM 725 C CA . THR A 1 95 ? 0.564 -25.125 -17.641 1 86.38 95 THR A CA 1
ATOM 726 C C . THR A 1 95 ? 1.278 -24.078 -18.5 1 86.38 95 THR A C 1
ATOM 728 O O . THR A 1 95 ? 2.455 -24.25 -18.828 1 86.38 95 THR A O 1
ATOM 731 N N . VAL A 1 96 ? 0.569 -23.078 -18.812 1 90.75 96 VAL A N 1
ATOM 732 C CA . VAL A 1 96 ? 1.168 -22.016 -19.625 1 90.75 96 VAL A CA 1
ATOM 733 C C . VAL A 1 96 ? 2.293 -21.344 -18.828 1 90.75 96 VAL A C 1
ATOM 735 O O . VAL A 1 96 ? 3.373 -21.094 -19.375 1 90.75 96 VAL A O 1
ATOM 738 N N . ASN A 1 97 ? 1.989 -21.078 -17.594 1 94.94 97 ASN A N 1
ATOM 739 C CA . ASN A 1 97 ? 2.996 -20.531 -16.688 1 94.94 97 ASN A CA 1
ATOM 740 C C . ASN A 1 97 ? 4.254 -21.391 -16.672 1 94.94 97 ASN A C 1
ATOM 742 O O . ASN A 1 97 ? 5.367 -20.875 -16.766 1 94.94 97 ASN A O 1
ATOM 746 N N . CYS A 1 98 ? 4.113 -22.688 -16.594 1 93.12 98 CYS A N 1
ATOM 747 C CA . CYS A 1 98 ? 5.195 -23.656 -16.531 1 93.12 98 CYS A CA 1
ATOM 748 C C . CYS A 1 98 ? 6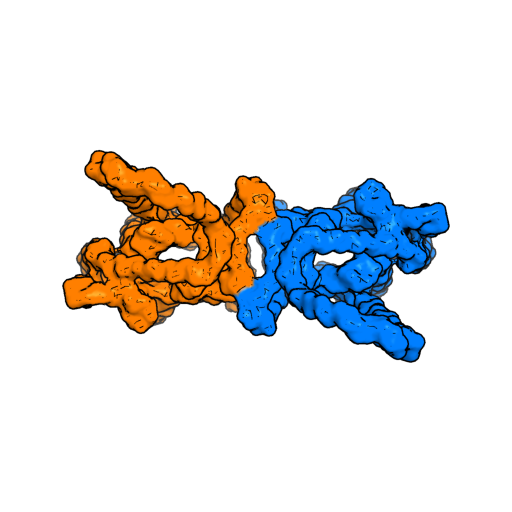.035 -23.625 -17.812 1 93.12 98 CYS A C 1
ATOM 750 O O . CYS A 1 98 ? 7.258 -23.484 -17.75 1 93.12 98 CYS A O 1
ATOM 752 N N . VAL A 1 99 ? 5.383 -23.672 -18.922 1 92.38 99 VAL A N 1
ATOM 753 C CA . VAL A 1 99 ? 6.082 -23.766 -20.188 1 92.38 99 VAL A CA 1
ATOM 754 C C . VAL A 1 99 ? 6.828 -22.453 -20.469 1 92.38 99 VAL A C 1
ATOM 756 O O . VAL A 1 99 ? 8.008 -22.469 -20.828 1 92.38 99 VAL A O 1
ATOM 759 N N . VAL A 1 100 ? 6.168 -21.391 -20.266 1 94.56 100 VAL A N 1
ATOM 760 C CA . VAL A 1 100 ? 6.762 -20.094 -20.562 1 94.56 100 VAL A CA 1
ATOM 761 C C . VAL A 1 100 ? 7.922 -19.828 -19.594 1 94.56 100 VAL A C 1
ATOM 763 O O . VAL A 1 100 ? 9.016 -19.453 -20.031 1 94.56 100 VAL A O 1
ATOM 766 N N . GLY A 1 101 ? 7.668 -20.016 -18.312 1 95.44 101 GLY A N 1
ATOM 767 C CA . GLY A 1 101 ? 8.727 -19.812 -17.344 1 95.44 101 GLY A CA 1
ATOM 768 C C . GLY A 1 101 ? 9.922 -20.719 -17.547 1 95.44 101 GLY A C 1
ATOM 769 O O . GLY A 1 101 ? 11.062 -20.281 -17.469 1 95.44 101 GLY A O 1
ATOM 770 N N . TRP A 1 102 ? 9.633 -22 -17.797 1 94.69 102 TRP A N 1
ATOM 771 C CA . TRP A 1 102 ? 10.68 -22.969 -18.078 1 94.69 102 TRP A CA 1
ATOM 772 C C . TRP A 1 102 ? 11.484 -22.562 -19.312 1 94.69 102 TRP A C 1
ATOM 774 O O . TRP A 1 102 ? 12.719 -22.594 -19.281 1 94.69 102 TRP A O 1
ATOM 784 N N . ALA A 1 103 ? 10.812 -22.172 -20.375 1 94.5 103 ALA A N 1
ATOM 785 C CA . ALA A 1 103 ? 11.492 -21.828 -21.625 1 94.5 103 ALA A CA 1
ATOM 786 C C . ALA A 1 103 ? 12.375 -20.594 -21.438 1 94.5 103 ALA A C 1
ATOM 788 O O . ALA A 1 103 ? 13.5 -20.547 -21.938 1 94.5 103 ALA A O 1
ATOM 789 N N . CYS A 1 104 ? 11.898 -19.625 -20.719 1 93.81 104 CYS A N 1
ATOM 790 C CA . CYS A 1 104 ? 12.688 -18.438 -20.453 1 93.81 104 CYS A CA 1
ATOM 791 C C . CYS A 1 104 ? 13.953 -18.781 -19.656 1 93.81 104 CYS A C 1
ATOM 793 O O . CYS A 1 104 ? 15.031 -18.266 -19.969 1 93.81 104 CYS A O 1
ATOM 795 N N . GLY A 1 105 ? 13.797 -19.641 -18.734 1 92.38 105 GLY A N 1
ATOM 796 C CA . GLY A 1 105 ? 14.938 -20.016 -17.922 1 92.38 105 GLY A CA 1
ATOM 797 C C . GLY A 1 105 ? 15.898 -20.953 -18.625 1 92.38 105 GLY A C 1
ATOM 798 O O . GLY A 1 105 ? 17.109 -20.703 -18.656 1 92.38 105 GLY A O 1
ATOM 799 N N . ARG A 1 106 ? 15.398 -21.953 -19.234 1 93 106 ARG A N 1
ATOM 800 C CA . ARG A 1 106 ? 16.203 -22.984 -19.859 1 93 106 ARG A CA 1
ATOM 801 C C . ARG A 1 106 ? 16.984 -22.438 -21.047 1 93 106 ARG A C 1
ATOM 803 O O . ARG A 1 106 ? 18.156 -22.766 -21.234 1 93 106 ARG A O 1
ATOM 810 N N . PHE A 1 107 ? 16.391 -21.562 -21.859 1 94.12 107 PHE A N 1
ATOM 811 C CA . PHE A 1 107 ? 17.016 -21.125 -23.109 1 94.12 107 PHE A CA 1
ATOM 812 C C . PHE A 1 107 ? 17.547 -19.703 -22.969 1 94.12 107 PHE A C 1
ATOM 814 O O . PHE A 1 107 ? 18.203 -19.188 -23.875 1 94.12 107 PHE A O 1
ATOM 821 N N . GLY A 1 108 ? 17.312 -19.078 -21.859 1 93.81 108 GLY A N 1
ATOM 822 C CA . GLY A 1 108 ? 17.797 -17.719 -21.656 1 93.81 108 GLY A CA 1
ATOM 823 C C . GLY A 1 108 ? 17.188 -16.719 -22.609 1 93.81 108 GLY A C 1
ATOM 824 O O . GLY A 1 108 ? 17.906 -15.938 -23.234 1 93.81 108 GLY A O 1
ATOM 825 N N . LEU A 1 109 ? 15.945 -16.75 -22.672 1 91.19 109 LEU A N 1
ATOM 826 C CA . LEU A 1 109 ? 15.242 -15.844 -23.578 1 91.19 109 LEU A CA 1
ATOM 827 C C . LEU A 1 109 ? 15.344 -14.406 -23.094 1 91.19 109 LEU A C 1
ATOM 829 O O . LEU A 1 109 ? 15.531 -14.164 -21.906 1 91.19 109 LEU A O 1
ATOM 833 N N . PHE A 1 110 ? 15.258 -13.359 -24 1 93.5 110 PHE A N 1
ATOM 834 C CA . PHE A 1 110 ? 15.258 -11.922 -23.703 1 93.5 110 PHE A CA 1
ATOM 835 C C . PHE A 1 110 ? 16.578 -11.484 -23.109 1 93.5 110 PHE A C 1
ATOM 837 O O . PHE A 1 110 ? 16.609 -10.734 -22.125 1 93.5 110 PHE A O 1
ATOM 844 N N . ASP A 1 111 ? 17.656 -12.086 -23.578 1 90.75 111 ASP A N 1
ATOM 845 C CA . ASP A 1 111 ? 19.016 -11.695 -23.266 1 90.75 111 ASP A CA 1
ATOM 846 C C . ASP A 1 111 ? 19.375 -12.016 -21.812 1 90.75 111 ASP A C 1
ATOM 848 O O . ASP A 1 111 ? 19.969 -11.195 -21.109 1 90.75 111 ASP A O 1
ATOM 852 N N . THR A 1 112 ? 18.828 -13.141 -21.266 1 93.12 112 THR A N 1
ATOM 853 C CA . THR A 1 112 ? 19.203 -13.641 -19.953 1 93.12 112 THR A CA 1
ATOM 854 C C . THR A 1 112 ? 20.156 -14.836 -20.078 1 93.12 112 THR A C 1
ATOM 856 O O . THR A 1 112 ? 20.406 -15.312 -21.188 1 93.12 112 THR A O 1
ATOM 859 N N . ILE A 1 113 ? 20.781 -15.234 -19.031 1 91.44 113 ILE A N 1
ATOM 860 C CA . ILE A 1 113 ? 21.719 -16.344 -19.047 1 91.44 113 ILE A CA 1
ATOM 861 C C . ILE A 1 113 ? 20.953 -17.672 -18.953 1 91.44 113 ILE A C 1
ATOM 863 O O . ILE A 1 113 ? 20.188 -17.875 -18.016 1 91.44 113 ILE A O 1
ATOM 867 N N . PRO A 1 114 ? 21.094 -18.516 -19.922 1 92.88 114 PRO A N 1
ATOM 868 C CA . PRO A 1 114 ? 20.406 -19.797 -19.875 1 92.88 114 PRO A CA 1
ATOM 869 C C . PRO A 1 114 ? 20.828 -20.656 -18.688 1 92.88 114 PRO A C 1
ATOM 871 O O . PRO A 1 114 ? 22 -20.656 -18.312 1 92.88 114 PRO A O 1
ATOM 874 N N . SER A 1 115 ? 19.922 -21.328 -18.141 1 89.12 115 SER A N 1
ATOM 875 C CA . SER A 1 115 ? 20.172 -22.297 -17.078 1 89.12 115 SER A CA 1
ATOM 876 C C . SER A 1 115 ? 20.078 -23.734 -17.594 1 89.12 115 SER A C 1
ATOM 878 O O . SER A 1 115 ? 18.984 -24.234 -17.828 1 89.12 115 SER A O 1
ATOM 880 N N . ILE A 1 116 ? 21.125 -24.391 -17.703 1 89.56 116 ILE A N 1
ATOM 881 C CA . ILE A 1 116 ? 21.156 -25.766 -18.203 1 89.56 116 ILE A CA 1
ATOM 882 C C . ILE A 1 116 ? 21.328 -26.734 -17.031 1 89.56 116 ILE A C 1
ATOM 884 O O . ILE A 1 116 ? 22.344 -26.688 -16.328 1 89.56 116 ILE A O 1
ATOM 888 N N . PRO A 1 117 ? 20.25 -27.516 -16.906 1 89.62 117 PRO A N 1
ATOM 889 C CA . PRO A 1 117 ? 20.406 -28.516 -15.844 1 89.62 117 PRO A CA 1
ATOM 890 C C . PRO A 1 117 ? 21.5 -29.531 -16.156 1 89.62 117 PRO A C 1
ATOM 892 O O . PRO A 1 117 ? 21.953 -29.625 -17.297 1 89.62 117 PRO A O 1
ATOM 895 N N . LYS A 1 118 ? 22 -30.25 -15.18 1 89.38 118 LYS A N 1
ATOM 896 C CA . LYS A 1 118 ? 23.047 -31.25 -15.367 1 89.38 118 LYS A CA 1
ATOM 897 C C . LYS A 1 118 ? 22.594 -32.344 -16.344 1 89.38 118 LYS A C 1
ATOM 899 O O . LYS A 1 118 ? 23.375 -32.812 -17.172 1 89.38 118 LYS A O 1
ATOM 904 N N . SER A 1 119 ? 21.328 -32.75 -16.25 1 91.88 119 SER A N 1
ATOM 905 C CA . SER A 1 119 ? 20.75 -33.719 -17.203 1 91.88 119 SER A CA 1
ATOM 906 C C . SER A 1 119 ? 19.562 -33.094 -17.953 1 91.88 119 SER A C 1
ATOM 908 O O . SER A 1 119 ? 18.422 -33.312 -17.562 1 91.88 119 SER A O 1
ATOM 910 N N . PRO A 1 120 ? 19.844 -32.531 -19.062 1 91.75 120 PRO A N 1
ATOM 911 C CA . PRO A 1 120 ? 18.766 -31.859 -19.797 1 91.75 120 PRO A CA 1
ATOM 912 C C . PRO A 1 120 ? 17.688 -32.844 -20.266 1 91.75 120 PRO A C 1
ATOM 914 O O . PRO A 1 120 ? 16.5 -32.5 -20.281 1 91.75 120 PRO A O 1
ATOM 917 N N . PHE A 1 121 ? 18.125 -33.969 -20.625 1 93.12 121 PHE A N 1
ATOM 918 C CA . PHE A 1 121 ? 17.172 -34.969 -21.125 1 93.12 121 PHE A CA 1
ATOM 919 C C . PHE A 1 121 ? 16.156 -35.344 -20.062 1 93.12 121 PHE A C 1
ATOM 921 O O . PHE A 1 121 ? 14.953 -35.375 -20.312 1 93.12 121 PHE A O 1
ATOM 928 N N . ILE A 1 122 ? 16.609 -35.594 -18.891 1 93.44 122 ILE A N 1
ATOM 929 C CA . ILE A 1 122 ? 15.727 -35.938 -17.766 1 93.44 122 ILE A CA 1
ATOM 930 C C . ILE A 1 122 ? 14.812 -34.75 -17.453 1 93.44 122 ILE A C 1
ATOM 932 O O . ILE A 1 122 ? 13.633 -34.938 -17.141 1 93.44 122 ILE A O 1
ATOM 936 N N . ASN A 1 123 ? 15.383 -33.594 -17.547 1 94.5 123 ASN A N 1
ATOM 937 C CA . ASN A 1 123 ? 14.602 -32.406 -17.328 1 94.5 123 ASN A CA 1
ATOM 938 C C . ASN A 1 123 ? 13.461 -32.281 -18.328 1 94.5 123 ASN A C 1
ATOM 940 O O . ASN A 1 123 ? 12.32 -32 -17.953 1 94.5 123 ASN A O 1
ATOM 944 N N . TYR A 1 124 ? 13.695 -32.531 -19.594 1 94.81 124 TYR A N 1
ATOM 945 C CA . TYR A 1 124 ? 12.695 -32.438 -20.641 1 94.81 124 TYR A CA 1
ATOM 946 C C . TYR A 1 124 ? 11.609 -33.5 -20.469 1 94.81 124 TYR A C 1
ATOM 948 O O . TYR A 1 124 ? 10.422 -33.219 -20.656 1 94.81 124 TYR A O 1
ATOM 956 N N . ILE A 1 125 ? 12 -34.656 -20.141 1 95 125 ILE A N 1
ATOM 957 C CA . ILE A 1 125 ? 11.039 -35.719 -19.922 1 95 125 ILE A CA 1
ATOM 958 C C . ILE A 1 125 ? 10.141 -35.375 -18.734 1 95 125 ILE A C 1
ATOM 960 O O . ILE A 1 125 ? 8.93 -35.562 -18.781 1 95 125 ILE A O 1
ATOM 964 N N . GLY A 1 126 ? 10.797 -34.938 -17.688 1 93.94 126 GLY A N 1
ATOM 965 C CA . GLY A 1 126 ? 10.016 -34.469 -16.531 1 93.94 126 GLY A CA 1
ATOM 966 C C . GLY A 1 126 ? 8.992 -33.406 -16.891 1 93.94 126 GLY A C 1
ATOM 967 O O . GLY A 1 126 ? 7.844 -33.469 -16.453 1 93.94 126 GLY A O 1
ATOM 968 N N . LEU A 1 127 ? 9.414 -32.469 -17.703 1 93.81 127 LEU A N 1
ATOM 969 C CA . LEU A 1 127 ? 8.523 -31.391 -18.156 1 93.81 127 LEU A CA 1
ATOM 970 C C . LEU A 1 127 ? 7.328 -31.969 -18.906 1 93.81 127 LEU A C 1
ATOM 972 O O . LEU A 1 127 ? 6.191 -31.547 -18.688 1 93.81 127 LEU A O 1
ATOM 976 N N . ILE A 1 128 ? 7.559 -32.875 -19.781 1 94.94 128 ILE A N 1
ATOM 977 C CA . ILE A 1 128 ? 6.5 -33.5 -20.562 1 94.94 128 ILE A CA 1
ATOM 978 C C . ILE A 1 128 ? 5.496 -34.156 -19.625 1 94.94 128 ILE A C 1
ATOM 980 O O . ILE A 1 128 ? 4.285 -34.031 -19.797 1 94.94 128 ILE A O 1
ATOM 984 N N . PHE A 1 129 ? 5.922 -34.844 -18.641 1 93.5 129 PHE A N 1
ATOM 985 C CA . PHE A 1 129 ? 5.043 -35.531 -17.688 1 93.5 129 PHE A CA 1
ATOM 986 C C . PHE A 1 129 ? 4.207 -34.531 -16.906 1 93.5 129 PHE A C 1
ATOM 988 O O . PHE A 1 129 ? 3.02 -34.75 -16.672 1 93.5 129 PHE A O 1
ATOM 995 N N . VAL A 1 130 ? 4.887 -33.5 -16.484 1 90.06 130 VAL A N 1
ATOM 996 C CA . VAL A 1 130 ? 4.152 -32.5 -15.719 1 90.06 130 VAL A CA 1
ATOM 997 C C . VAL A 1 130 ? 3.057 -31.875 -16.578 1 90.06 130 VAL A C 1
ATOM 999 O O . VAL A 1 130 ? 1.943 -31.641 -16.109 1 90.06 130 VAL A O 1
ATOM 1002 N N . ILE A 1 131 ? 3.305 -31.609 -17.859 1 89.75 131 ILE A N 1
ATOM 1003 C CA . ILE A 1 131 ? 2.322 -31.047 -18.781 1 89.75 131 ILE A CA 1
ATOM 1004 C C . ILE A 1 131 ? 1.183 -32.062 -18.984 1 89.75 131 ILE A C 1
ATOM 1006 O O . ILE A 1 131 ? 0.009 -31.672 -18.969 1 89.75 131 ILE A O 1
ATOM 1010 N N . ILE A 1 132 ? 1.462 -33.312 -19.125 1 91.75 132 ILE A N 1
ATOM 1011 C CA . ILE A 1 132 ? 0.455 -34.344 -19.281 1 91.75 132 ILE A CA 1
ATOM 1012 C C . ILE A 1 132 ? -0.429 -34.406 -18.031 1 91.75 132 ILE A C 1
ATOM 1014 O O . ILE A 1 132 ? -1.65 -34.531 -18.141 1 91.75 132 ILE A O 1
ATOM 1018 N N . GLY A 1 133 ? 0.224 -34.344 -16.906 1 86.75 133 GLY A N 1
ATOM 1019 C CA . GLY A 1 133 ? -0.543 -34.281 -15.672 1 86.75 133 GLY A CA 1
ATOM 1020 C C . GLY A 1 133 ? -1.533 -33.125 -15.672 1 86.75 133 GLY A C 1
ATOM 1021 O O . GLY A 1 133 ? -2.686 -33.281 -15.266 1 86.75 133 GLY A O 1
ATOM 1022 N N . GLY A 1 134 ? -1.092 -31.953 -16.125 1 81.38 134 GLY A N 1
ATOM 1023 C CA . GLY A 1 134 ? -1.981 -30.812 -16.25 1 81.38 134 GLY A CA 1
ATOM 1024 C C . GLY A 1 134 ? -3.174 -31.078 -17.141 1 81.38 134 GLY A C 1
ATOM 1025 O O . GLY A 1 134 ? -4.301 -30.703 -16.812 1 81.38 134 GLY A O 1
ATOM 1026 N N . ILE A 1 135 ? -2.961 -31.672 -18.25 1 83.44 135 ILE A N 1
ATOM 1027 C CA . ILE A 1 135 ? -4.023 -32 -19.188 1 83.44 135 ILE A CA 1
ATOM 1028 C C . ILE A 1 135 ? -5.016 -32.969 -18.547 1 83.44 135 ILE A C 1
ATOM 1030 O O . ILE A 1 135 ? -6.23 -32.812 -18.703 1 83.44 135 ILE A O 1
ATOM 1034 N N . LEU A 1 136 ? -4.555 -33.906 -17.812 1 84.62 136 LEU A N 1
ATOM 1035 C CA . LEU A 1 136 ? -5.426 -34.844 -17.109 1 84.62 136 LEU A CA 1
ATOM 1036 C C . LEU A 1 136 ? -6.285 -34.125 -16.078 1 84.62 136 LEU A C 1
ATOM 1038 O O . LEU A 1 136 ? -7.469 -34.438 -15.938 1 84.62 136 LEU A O 1
ATOM 1042 N N . PHE A 1 137 ? -5.691 -33.25 -15.391 1 79.12 137 PHE A N 1
ATOM 1043 C CA . PHE A 1 137 ? -6.438 -32.469 -14.406 1 79.12 137 PHE A CA 1
ATOM 1044 C C . PHE A 1 137 ? -7.578 -31.703 -15.078 1 79.12 137 PHE A C 1
ATOM 1046 O O . PHE A 1 137 ? -8.656 -31.547 -14.492 1 79.12 137 PHE A O 1
ATOM 1053 N N . SER A 1 138 ? -7.348 -31.188 -16.25 1 74.44 138 SER A N 1
ATOM 1054 C CA . SER A 1 138 ? -8.336 -30.391 -16.969 1 74.44 138 SER A CA 1
ATOM 1055 C C . SER A 1 138 ? -9.562 -31.219 -17.328 1 74.44 138 SER A C 1
ATOM 1057 O O . SER A 1 138 ? -10.641 -30.672 -17.578 1 74.44 138 SER A O 1
ATOM 1059 N N . ARG A 1 139 ? -9.516 -32.5 -17.281 1 77.75 139 ARG A N 1
ATOM 1060 C CA . ARG A 1 139 ? -10.617 -33.375 -17.641 1 77.75 139 ARG A CA 1
ATOM 1061 C C . ARG A 1 139 ? -11.484 -33.719 -16.422 1 77.75 139 ARG A C 1
ATOM 1063 O O . ARG A 1 139 ? -12.5 -34.375 -16.547 1 77.75 139 ARG A O 1
ATOM 1070 N N . ILE A 1 140 ? -11.008 -33.312 -15.328 1 76.19 140 ILE A N 1
ATOM 1071 C CA . ILE A 1 140 ? -11.781 -33.531 -14.109 1 76.19 140 ILE A CA 1
ATOM 1072 C C . ILE A 1 140 ? -12.984 -32.594 -14.086 1 76.19 140 ILE A C 1
ATOM 1074 O O . ILE A 1 140 ? -12.844 -31.406 -14.328 1 76.19 140 ILE A O 1
ATOM 1078 N N . LYS A 1 141 ? -14.258 -33.094 -13.914 1 70.38 141 LYS A N 1
ATOM 1079 C CA . LYS A 1 141 ? -15.492 -32.312 -13.852 1 70.38 141 LYS A CA 1
ATOM 1080 C C . LYS A 1 141 ? -15.781 -31.844 -12.422 1 70.38 141 LYS A C 1
ATOM 1082 O O . LYS A 1 141 ? -15.656 -32.625 -11.477 1 70.38 141 LYS A O 1
ATOM 1087 N N . SER A 1 142 ? -15.773 -30.531 -12.266 1 64.44 142 SER A N 1
ATOM 1088 C CA . SER A 1 142 ? -16.094 -29.984 -10.953 1 64.44 142 SER A CA 1
ATOM 1089 C C . SER A 1 142 ? -17.594 -29.75 -10.812 1 64.44 142 SER A C 1
ATOM 1091 O O . SER A 1 142 ? -18.266 -29.328 -11.766 1 64.44 142 SER A O 1
ATOM 1093 N N . SER A 1 143 ? -18.281 -30.375 -9.883 1 55.53 143 SER A N 1
ATOM 1094 C CA . SER A 1 143 ? -19.672 -30.078 -9.578 1 55.53 143 SER A CA 1
ATOM 1095 C C . SER A 1 143 ? -19.812 -28.672 -8.984 1 55.53 143 SER A C 1
ATOM 1097 O O . SER A 1 143 ? -19.094 -28.312 -8.047 1 55.53 143 SER A O 1
ATOM 1099 N N . SER A 1 144 ? -20.078 -27.672 -9.789 1 51.34 144 SER A N 1
ATOM 1100 C CA . SER A 1 144 ? -20.266 -26.297 -9.32 1 51.34 144 SER A CA 1
ATOM 1101 C C . SER A 1 144 ? -21.125 -26.25 -8.07 1 51.34 144 SER A C 1
ATOM 1103 O O . SER A 1 144 ? -22.141 -26.938 -7.98 1 51.34 144 SER A O 1
ATOM 1105 N N . ILE A 1 145 ? -20.672 -26.016 -6.977 1 44.88 145 ILE A N 1
ATOM 1106 C CA . ILE A 1 145 ? -21.516 -25.734 -5.828 1 44.88 145 ILE A CA 1
ATOM 1107 C C . ILE A 1 145 ? -22.562 -24.688 -6.207 1 44.88 145 ILE A C 1
ATOM 1109 O O . ILE A 1 145 ? -22.219 -23.578 -6.641 1 44.88 145 ILE A O 1
ATOM 1113 N N . THR A 1 146 ? -23.766 -25.031 -6.605 1 39.25 146 THR A N 1
ATOM 1114 C CA . THR A 1 146 ? -24.859 -24.047 -6.594 1 39.25 146 THR A CA 1
ATOM 1115 C C . THR A 1 146 ? -24.828 -23.234 -5.309 1 39.25 146 THR A C 1
ATOM 1117 O O . THR A 1 146 ? -24.984 -23.766 -4.215 1 39.25 146 THR A O 1
ATOM 1120 N N . ARG A 1 147 ? -24.078 -22.234 -5.277 1 41.62 147 ARG A N 1
ATOM 1121 C CA . ARG A 1 147 ? -24.219 -21.312 -4.156 1 41.62 147 ARG A CA 1
ATOM 1122 C C . ARG A 1 147 ? -25.688 -21.109 -3.799 1 41.62 147 ARG A C 1
ATOM 1124 O O . ARG A 1 147 ? -26.5 -20.766 -4.656 1 41.62 147 ARG A O 1
ATOM 1131 N N . THR A 1 148 ? -26.422 -21.766 -2.863 1 32.22 148 THR A N 1
ATOM 1132 C CA . THR A 1 148 ? -27.719 -21.344 -2.344 1 32.22 148 THR A CA 1
ATOM 1133 C C . THR A 1 148 ? -27.75 -19.828 -2.123 1 32.22 148 THR A C 1
ATOM 1135 O O . THR A 1 148 ? -26.906 -19.281 -1.409 1 32.22 148 THR A O 1
ATOM 1138 N N . ASP A 1 149 ? -28.281 -19.031 -2.951 1 33.84 149 ASP A N 1
ATOM 1139 C CA . ASP A 1 149 ? -28.656 -17.641 -2.791 1 33.84 149 ASP A CA 1
ATOM 1140 C C . ASP A 1 149 ? -29.266 -17.391 -1.412 1 33.84 149 ASP A C 1
ATOM 1142 O O . ASP A 1 149 ? -30.484 -17.219 -1.284 1 33.84 149 ASP A O 1
ATOM 1146 N N . SER A 1 150 ? -29.109 -17.984 -0.433 1 30.41 150 SER A N 1
ATOM 1147 C CA . SER A 1 150 ? -29.891 -17.578 0.725 1 30.41 150 SER A CA 1
ATOM 1148 C C . SER A 1 150 ? -29.766 -16.078 0.969 1 30.41 150 SER A C 1
ATOM 1150 O O . SER A 1 150 ? -30.406 -15.531 1.867 1 30.41 150 SER A O 1
ATOM 1152 N N . GLN A 1 151 ? -28.672 -15.43 0.94 1 30.73 151 GLN A N 1
ATOM 1153 C CA . GLN A 1 151 ? -28.922 -14.023 1.243 1 30.73 151 GLN A CA 1
ATOM 1154 C C . GLN A 1 151 ? -29.734 -13.359 0.145 1 30.73 151 GLN A C 1
ATOM 1156 O O . GLN A 1 151 ? -29.484 -13.562 -1.043 1 30.73 151 GLN A O 1
ATOM 1161 N N . GLU A 1 152 ? -31.031 -12.773 0.448 1 29.11 152 GLU A N 1
ATOM 1162 C CA . GLU A 1 152 ? -32.094 -11.984 -0.176 1 29.11 152 GLU A CA 1
ATOM 1163 C C . GLU A 1 152 ? -31.516 -10.922 -1.113 1 29.11 152 GLU A C 1
ATOM 1165 O O . GLU A 1 152 ? -30.969 -9.922 -0.66 1 29.11 152 GLU A O 1
ATOM 1170 N N . SER A 1 153 ? -30.688 -11.195 -1.89 1 28.2 153 SER A N 1
ATOM 1171 C CA . SER A 1 153 ? -30.625 -10.086 -2.836 1 28.2 153 SER A CA 1
ATOM 1172 C C . SER A 1 153 ? -32.031 -9.672 -3.291 1 28.2 153 SER A C 1
ATOM 1174 O O . SER A 1 153 ? -32.906 -10.508 -3.428 1 28.2 153 SER A O 1
ATOM 1176 N N . PHE A 1 154 ? -32.469 -8.359 -2.988 1 27.77 154 PHE A N 1
ATOM 1177 C CA . PHE A 1 154 ? -33.688 -7.781 -3.551 1 27.77 154 PHE A CA 1
ATOM 1178 C C . PHE A 1 154 ? -33.875 -8.211 -5.004 1 27.77 154 PHE A C 1
ATOM 1180 O O . PHE A 1 154 ? -33.125 -7.758 -5.887 1 27.77 154 PHE A O 1
ATOM 1187 N N . GLY A 1 155 ? -33.938 -9.438 -5.227 1 27.91 155 GLY A N 1
ATOM 1188 C CA . GLY A 1 155 ? -34.312 -10 -6.52 1 27.91 155 GLY A CA 1
ATOM 1189 C C . GLY A 1 155 ? -35.375 -9.219 -7.23 1 27.91 155 GLY A C 1
ATOM 1190 O O . GLY A 1 155 ? -36.125 -8.477 -6.598 1 27.91 155 GLY A O 1
ATOM 1191 N N . PRO A 1 156 ? -35.219 -8.789 -8.469 1 28 156 PRO A N 1
ATOM 1192 C CA . PRO A 1 156 ? -36.438 -8.281 -9.109 1 28 156 PRO A CA 1
ATOM 1193 C C . PRO A 1 156 ? -37.656 -9.125 -8.781 1 28 156 PRO A C 1
ATOM 1195 O O . PRO A 1 156 ? -37.531 -10.312 -8.469 1 28 156 PRO A O 1
ATOM 1198 N N . VAL A 1 157 ? -38.688 -8.492 -8.344 1 27.19 157 VAL A N 1
ATOM 1199 C CA . VAL A 1 157 ? -40.094 -8.938 -8.242 1 27.19 157 VAL A CA 1
ATOM 1200 C C . VAL A 1 157 ? -40.438 -9.844 -9.422 1 27.19 157 VAL A C 1
ATOM 1202 O O . VAL A 1 157 ? -40.312 -9.438 -10.578 1 27.19 157 VAL A O 1
ATOM 1205 N N . ASP A 1 158 ? -40.094 -11.07 -9.273 1 27.05 158 ASP A N 1
ATOM 1206 C CA . ASP A 1 158 ? -40.75 -11.977 -10.227 1 27.05 158 ASP A CA 1
ATOM 1207 C C . ASP A 1 158 ? -42.188 -11.609 -10.453 1 27.05 158 ASP A C 1
ATOM 1209 O O . ASP A 1 158 ? -43 -11.562 -9.508 1 27.05 158 ASP A O 1
ATOM 1213 N N . GLU A 1 159 ? -42.469 -10.664 -11.359 1 27.17 159 GLU A N 1
ATOM 1214 C CA . GLU A 1 159 ? -43.844 -10.617 -11.805 1 27.17 159 GLU A CA 1
ATOM 1215 C C . GLU A 1 159 ? -44.406 -12.023 -12.023 1 27.17 159 GLU A C 1
ATOM 1217 O O . GLU A 1 159 ? -43.812 -12.828 -12.742 1 27.17 159 GLU A O 1
ATOM 1222 N N . VAL A 1 160 ? -45.062 -12.469 -11.062 1 29.56 160 VAL A N 1
ATOM 1223 C CA . VAL A 1 160 ? -46 -13.594 -11.016 1 29.56 160 VAL A CA 1
ATOM 1224 C C . VAL A 1 160 ? -46.844 -13.602 -12.273 1 29.56 160 VAL A C 1
ATOM 1226 O O . VAL A 1 160 ? -47.875 -12.914 -12.344 1 29.56 160 VAL A O 1
ATOM 1229 N N . ASP A 1 161 ? -46.344 -13.141 -13.445 1 25.58 161 ASP A N 1
ATOM 1230 C CA . ASP A 1 161 ? -47.406 -13.359 -14.43 1 25.58 161 ASP A CA 1
ATOM 1231 C C . ASP A 1 161 ? -47.75 -14.844 -14.539 1 25.58 161 ASP A C 1
ATOM 1233 O O . ASP A 1 161 ? -46.938 -15.648 -15.008 1 25.58 161 ASP A O 1
ATOM 1237 N N . GLU A 1 162 ? -48.406 -15.414 -13.555 1 26.73 162 GLU A N 1
ATOM 1238 C CA . GLU A 1 162 ? -49.031 -16.719 -13.453 1 26.73 162 GLU A CA 1
ATOM 1239 C C . GLU A 1 162 ? -49.719 -17.125 -14.758 1 26.73 162 GLU A C 1
ATOM 1241 O O . GLU A 1 162 ? -49.906 -18.312 -15.031 1 26.73 162 GLU A O 1
ATOM 1246 N N . GLU A 1 163 ? -50.438 -16.109 -15.328 1 26.27 163 GLU A N 1
ATOM 1247 C CA . GLU A 1 163 ? -51.562 -16.594 -16.078 1 26.27 163 GLU A CA 1
ATOM 1248 C C . GLU A 1 163 ? -51.125 -17.438 -17.281 1 26.27 163 GLU A C 1
ATOM 1250 O O . GLU A 1 163 ? -51.75 -18.469 -17.578 1 26.27 163 GLU A O 1
ATOM 1255 N N . SER A 1 164 ? -50.312 -16.844 -18.203 1 28.91 164 SER A N 1
ATOM 1256 C CA . SER A 1 164 ? -50.531 -17.359 -19.547 1 28.91 164 SER A CA 1
ATOM 1257 C C . SER A 1 164 ? -49.781 -18.672 -19.766 1 28.91 164 SER A C 1
ATOM 1259 O O . SER A 1 164 ? -49.281 -18.938 -20.859 1 28.91 164 SER A O 1
ATOM 1261 N N . ASN A 1 165 ? -49.5 -19.438 -18.719 1 26.77 165 ASN A N 1
ATOM 1262 C CA . ASN A 1 165 ? -48.656 -20.609 -18.812 1 26.77 165 ASN A CA 1
ATOM 1263 C C . ASN A 1 165 ? -49.219 -21.656 -19.766 1 26.77 165 ASN A C 1
ATOM 1265 O O . ASN A 1 165 ? -48.688 -22.766 -19.875 1 26.77 165 ASN A O 1
ATOM 1269 N N . LEU A 1 166 ? -50.5 -21.609 -19.969 1 25.41 166 LEU A N 1
ATOM 1270 C CA . LEU A 1 166 ? -51.031 -22.828 -20.547 1 25.41 166 LEU A CA 1
ATOM 1271 C C . LEU A 1 166 ? -50.438 -23.062 -21.938 1 25.41 166 LEU A C 1
ATOM 1273 O O . LEU A 1 166 ? -50.344 -24.203 -22.391 1 25.41 166 LEU A O 1
ATOM 1277 N N . LEU A 1 167 ? -50.594 -21.891 -22.75 1 25.48 167 LEU A N 1
ATOM 1278 C CA . LEU A 1 167 ? -50.688 -22.328 -24.141 1 25.48 167 LEU A CA 1
ATOM 1279 C C . LEU A 1 167 ? -49.375 -22.969 -24.594 1 25.48 167 LEU A C 1
ATOM 1281 O O . LEU A 1 167 ? -49.375 -24.062 -25.156 1 25.48 167 LEU A O 1
ATOM 1285 N N . ASN A 1 168 ? -48.562 -22.219 -25.547 1 29.98 168 ASN A N 1
ATOM 1286 C CA . ASN A 1 168 ? -47.719 -22.766 -26.609 1 29.98 168 ASN A CA 1
ATOM 1287 C C . ASN A 1 168 ? -46.375 -23.234 -26.078 1 29.98 168 ASN A C 1
ATOM 1289 O O . ASN A 1 168 ? -45.469 -22.422 -25.828 1 29.98 168 ASN A O 1
ATOM 1293 N N . THR A 1 169 ? -46.188 -24.266 -25.312 1 34.69 169 THR A N 1
ATOM 1294 C CA . THR A 1 169 ? -45.156 -24.984 -24.578 1 34.69 169 THR A CA 1
ATOM 1295 C C . THR A 1 169 ? -44 -25.359 -25.484 1 34.69 169 THR A C 1
ATOM 1297 O O . THR A 1 169 ? -42.875 -25.562 -25 1 34.69 169 THR A O 1
ATOM 1300 N N . GLY A 1 170 ? -44.25 -25.797 -26.75 1 34.22 170 GLY A N 1
ATOM 1301 C CA . GLY A 1 170 ? -43.281 -26.609 -27.469 1 34.22 170 GLY A CA 1
ATOM 1302 C C . GLY A 1 170 ? -42.031 -25.844 -27.844 1 34.22 170 GLY A C 1
ATOM 1303 O O . GLY A 1 170 ? -40.938 -26.391 -27.781 1 34.22 170 GLY A O 1
ATOM 1304 N N . SER A 1 171 ? -42.125 -24.859 -28.797 1 37.47 171 SER A N 1
ATOM 1305 C CA . SER A 1 171 ? -41.031 -24.344 -29.625 1 37.47 171 SER A CA 1
ATOM 1306 C C . SER A 1 171 ? -40.125 -23.391 -28.828 1 37.47 171 SER A C 1
ATOM 1308 O O . SER A 1 171 ? -39.031 -23.047 -29.266 1 37.47 171 SER A O 1
ATOM 1310 N N . ASN A 1 172 ? -40.594 -22.766 -27.797 1 38.5 172 ASN A N 1
ATOM 1311 C CA . ASN A 1 172 ? -39.875 -21.672 -27.172 1 38.5 172 ASN A CA 1
ATOM 1312 C C . ASN A 1 172 ? -38.812 -22.172 -26.203 1 38.5 172 ASN A C 1
ATOM 1314 O O . ASN A 1 172 ? -38.125 -21.375 -25.578 1 38.5 172 ASN A O 1
ATOM 1318 N N . ILE A 1 173 ? -38.938 -23.438 -25.828 1 42.91 173 ILE A N 1
ATOM 1319 C CA . ILE A 1 173 ? -37.969 -24.016 -24.906 1 42.91 173 ILE A CA 1
ATOM 1320 C C . ILE A 1 173 ? -36.625 -24.141 -25.594 1 42.91 173 ILE A C 1
ATOM 1322 O O . ILE A 1 173 ? -35.562 -24 -24.953 1 42.91 173 ILE A O 1
ATOM 1326 N N . THR A 1 174 ? -36.625 -24.453 -26.875 1 43.81 174 THR A N 1
ATOM 1327 C CA . THR A 1 174 ? -35.375 -24.766 -27.562 1 43.81 174 THR A CA 1
ATOM 1328 C C . THR A 1 174 ? -34.5 -23.516 -27.719 1 43.81 174 THR A C 1
ATOM 1330 O O . THR A 1 174 ? -33.281 -23.594 -27.625 1 43.81 174 THR A O 1
ATOM 1333 N N . GLU A 1 175 ? -35.031 -22.375 -28.031 1 44.38 175 GLU A N 1
ATOM 1334 C CA . GLU A 1 175 ? -34.25 -21.188 -28.297 1 44.38 175 GLU A CA 1
ATOM 1335 C C . GLU A 1 175 ? -33.656 -20.641 -27 1 44.38 175 GLU A C 1
ATOM 1337 O O . GLU A 1 175 ? -32.5 -20.188 -26.984 1 44.38 175 GLU A O 1
ATOM 1342 N N . THR A 1 176 ? -34.469 -20.641 -25.922 1 46.75 176 THR A N 1
ATOM 1343 C CA . THR A 1 176 ? -33.938 -20.125 -24.656 1 46.75 176 THR A CA 1
ATOM 1344 C C . THR A 1 176 ? -32.844 -21.016 -24.109 1 46.75 176 THR A C 1
ATOM 1346 O O . THR A 1 176 ? -31.844 -20.531 -23.578 1 46.75 176 THR A O 1
ATOM 1349 N N . GLU A 1 177 ? -33.062 -22.344 -24.25 1 46.91 177 GLU A N 1
ATOM 1350 C CA . GLU A 1 177 ? -32 -23.26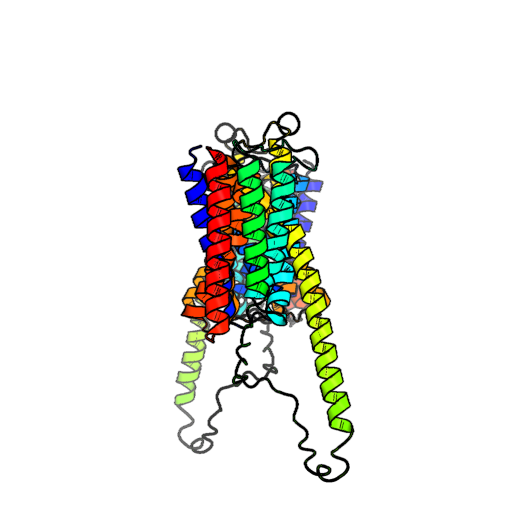6 -23.797 1 46.91 177 GLU A CA 1
ATOM 1351 C C . GLU A 1 177 ? -30.75 -23.141 -24.672 1 46.91 177 GLU A C 1
ATOM 1353 O O . GLU A 1 177 ? -29.641 -23.203 -24.156 1 46.91 177 GLU A O 1
ATOM 1358 N N . VAL A 1 178 ? -30.969 -22.922 -25.906 1 45.41 178 VAL A N 1
ATOM 1359 C CA . VAL A 1 178 ? -29.844 -22.781 -26.828 1 45.41 178 VAL A CA 1
ATOM 1360 C C . VAL A 1 178 ? -29.109 -21.484 -26.547 1 45.41 178 VAL A C 1
ATOM 1362 O O . VAL A 1 178 ? -27.875 -21.438 -26.562 1 45.41 178 VAL A O 1
ATOM 1365 N N . ILE A 1 179 ? -29.812 -20.391 -26.359 1 48.06 179 ILE A N 1
ATOM 1366 C CA . ILE A 1 179 ? -29.219 -19.109 -26.031 1 48.06 179 ILE A CA 1
ATOM 1367 C C . ILE A 1 179 ? -28.438 -19.219 -24.719 1 48.06 179 ILE A C 1
ATOM 1369 O O . ILE A 1 179 ? -27.328 -18.672 -24.594 1 48.06 179 ILE A O 1
ATOM 1373 N N . ASN A 1 180 ? -28.938 -20.016 -23.781 1 52.16 180 ASN A N 1
ATOM 1374 C CA . ASN A 1 180 ? -28.266 -20.219 -22.5 1 52.16 180 ASN A CA 1
ATOM 1375 C C . ASN A 1 180 ? -27.016 -21.078 -22.656 1 52.16 180 ASN A C 1
ATOM 1377 O O . ASN A 1 180 ? -25.984 -20.797 -22.047 1 52.16 180 ASN A O 1
ATOM 1381 N N . ILE A 1 181 ? -27.125 -22.078 -23.578 1 52.78 181 ILE A N 1
ATOM 1382 C CA . ILE A 1 181 ? -25.984 -22.953 -23.812 1 52.78 181 ILE A CA 1
ATOM 1383 C C . ILE A 1 181 ? -24.891 -22.188 -24.562 1 52.78 181 ILE A C 1
ATOM 1385 O O . ILE A 1 181 ? -23.703 -22.297 -24.25 1 52.78 181 ILE A O 1
ATOM 1389 N N . ASN A 1 182 ? -25.234 -21.453 -25.641 1 58.31 182 ASN A N 1
ATOM 1390 C CA . ASN A 1 182 ? -24.266 -20.672 -26.422 1 58.31 182 ASN A CA 1
ATOM 1391 C C . ASN A 1 182 ? -23.594 -19.594 -25.562 1 58.31 182 ASN A C 1
ATOM 1393 O O . ASN A 1 182 ? -22.406 -19.344 -25.703 1 58.31 182 ASN A O 1
ATOM 1397 N N . SER A 1 183 ? -24.344 -19.078 -24.641 1 69.25 183 SER 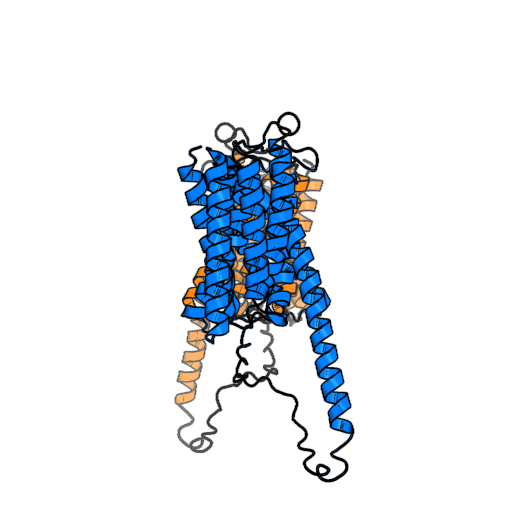A N 1
ATOM 1398 C CA . SER A 1 183 ? -23.797 -18.078 -23.734 1 69.25 183 SER A CA 1
ATOM 1399 C C . SER A 1 183 ? -22.797 -18.719 -22.766 1 69.25 183 SER A C 1
ATOM 1401 O O . SER A 1 183 ? -21.75 -18.141 -22.469 1 69.25 183 SER A O 1
ATOM 1403 N N . THR A 1 184 ? -23.047 -19.953 -22.516 1 75.56 184 THR A N 1
ATOM 1404 C CA . THR A 1 184 ? -22.156 -20.641 -21.594 1 75.56 184 THR A CA 1
ATOM 1405 C C . THR A 1 184 ? -20.859 -21.047 -22.281 1 75.56 184 THR A C 1
ATOM 1407 O O . THR A 1 184 ? -19.766 -20.875 -21.719 1 75.56 184 THR A O 1
ATOM 1410 N N . LYS A 1 185 ? -21 -21.5 -23.609 1 78.88 185 LYS A N 1
ATOM 1411 C CA . LYS A 1 185 ? -19.812 -21.891 -24.359 1 78.88 185 LYS A CA 1
ATOM 1412 C C . LYS A 1 185 ? -18.922 -20.688 -24.625 1 78.88 185 LYS A C 1
ATOM 1414 O O . LYS A 1 185 ? -17.688 -20.781 -24.562 1 78.88 185 LYS A O 1
ATOM 1419 N N . PHE A 1 186 ? -19.484 -19.688 -24.922 1 85.75 186 PHE A N 1
ATOM 1420 C CA . PHE A 1 186 ? -18.734 -18.469 -25.156 1 85.75 186 PHE A CA 1
ATOM 1421 C C . PHE A 1 186 ? -18.016 -18.016 -23.891 1 85.75 186 PHE A C 1
ATOM 1423 O O . PHE A 1 186 ? -16.844 -17.625 -23.953 1 85.75 186 PHE A O 1
ATOM 1430 N N . LYS A 1 187 ? -18.609 -18.062 -22.812 1 87.62 187 LYS A N 1
ATOM 1431 C CA . LYS A 1 187 ? -18 -17.703 -21.547 1 87.62 187 LYS A CA 1
ATOM 1432 C C . LYS A 1 187 ? -16.828 -18.625 -21.203 1 87.62 187 LYS A C 1
ATOM 1434 O O . LYS A 1 187 ? -15.805 -18.172 -20.688 1 87.62 187 LYS A O 1
ATOM 1439 N N . ASP A 1 188 ? -16.984 -19.812 -21.609 1 86.06 188 ASP A N 1
ATOM 1440 C CA . ASP A 1 188 ? -15.906 -20.781 -21.359 1 86.06 188 ASP A CA 1
ATOM 1441 C C . ASP A 1 188 ? -14.68 -20.453 -22.219 1 86.06 188 ASP A C 1
ATOM 1443 O O . ASP A 1 188 ? -13.547 -20.531 -21.734 1 86.06 188 ASP A O 1
ATOM 1447 N N . LYS A 1 189 ? -14.953 -20.156 -23.469 1 89.12 189 LYS A N 1
ATOM 1448 C CA . LYS A 1 189 ? -13.859 -19.812 -24.375 1 89.12 189 LYS A CA 1
ATOM 1449 C C . LYS A 1 189 ? -13.125 -18.562 -23.875 1 89.12 189 LYS A C 1
ATOM 1451 O O . LYS A 1 189 ? -11.891 -18.5 -23.922 1 89.12 189 LYS A O 1
ATOM 1456 N N . ILE A 1 190 ? -13.789 -17.641 -23.391 1 93.44 190 ILE A N 1
ATOM 1457 C CA . ILE A 1 190 ? -13.195 -16.422 -22.859 1 93.44 190 ILE A CA 1
ATOM 1458 C C . ILE A 1 190 ? -12.336 -16.734 -21.641 1 93.44 190 ILE A C 1
ATOM 1460 O O . ILE A 1 190 ? -11.234 -16.203 -21.5 1 93.44 190 ILE A O 1
ATOM 1464 N N . ALA A 1 191 ? -12.828 -17.562 -20.828 1 90.56 191 ALA A N 1
ATOM 1465 C CA . ALA A 1 191 ? -12.094 -17.938 -19.625 1 90.56 191 ALA A CA 1
ATOM 1466 C C . ALA A 1 191 ? -10.789 -18.656 -19.969 1 90.56 191 ALA A C 1
ATOM 1468 O O . ALA A 1 191 ? -9.766 -18.453 -19.312 1 90.56 191 ALA A O 1
ATOM 1469 N N . ILE A 1 192 ? -10.867 -19.391 -21.016 1 87 192 ILE A N 1
ATOM 1470 C CA . ILE A 1 192 ? -9.672 -20.109 -21.453 1 87 192 ILE A CA 1
ATOM 1471 C C . ILE A 1 192 ? -8.648 -19.125 -22 1 87 192 ILE A C 1
ATOM 1473 O O . ILE A 1 192 ? -7.461 -19.203 -21.672 1 87 192 ILE A O 1
ATOM 1477 N N . ILE A 1 193 ? -9.078 -18.219 -22.75 1 94.06 193 ILE A N 1
ATOM 1478 C CA . ILE A 1 193 ? -8.188 -17.203 -23.312 1 94.06 193 ILE A CA 1
ATOM 1479 C C . ILE A 1 193 ? -7.582 -16.375 -22.188 1 94.06 193 ILE A C 1
ATOM 1481 O O . ILE A 1 193 ? -6.379 -16.094 -22.188 1 94.06 193 ILE A O 1
ATOM 1485 N N . LEU A 1 194 ? -8.375 -16.047 -21.234 1 95.19 194 LEU A N 1
ATOM 1486 C CA . LEU A 1 194 ? -7.895 -15.289 -20.078 1 95.19 194 LEU A CA 1
ATOM 1487 C C . LEU A 1 194 ? -6.895 -16.109 -19.266 1 95.19 194 LEU A C 1
ATOM 1489 O O . LEU A 1 194 ? -5.938 -15.555 -18.719 1 95.19 194 LEU A O 1
ATOM 1493 N N . SER A 1 195 ? -7.195 -17.359 -19.234 1 90.94 195 SER A N 1
ATOM 1494 C CA . SER A 1 195 ? -6.289 -18.219 -18.484 1 90.94 195 SER A CA 1
ATOM 1495 C C . SER A 1 195 ? -4.93 -18.312 -19.172 1 90.94 195 SER A C 1
ATOM 1497 O O . SER A 1 195 ? -3.893 -18.344 -18.5 1 90.94 195 SER A O 1
ATOM 1499 N N . ILE A 1 196 ? -4.938 -18.406 -20.453 1 92.44 196 ILE A N 1
ATOM 1500 C CA . ILE A 1 196 ? -3.693 -18.422 -21.219 1 92.44 196 ILE A CA 1
ATOM 1501 C C . ILE A 1 196 ? -2.943 -17.109 -21.016 1 92.44 196 ILE A C 1
ATOM 1503 O O . ILE A 1 196 ? -1.734 -17.109 -20.766 1 92.44 196 ILE A O 1
ATOM 1507 N N . PHE A 1 197 ? -3.656 -16.062 -21.062 1 96.94 197 PHE A N 1
ATOM 1508 C CA . PHE A 1 197 ? -3.066 -14.742 -20.828 1 96.94 197 PHE A CA 1
ATOM 1509 C C . PHE A 1 197 ? -2.451 -14.672 -19.438 1 96.94 197 PHE A C 1
ATOM 1511 O O . PHE A 1 197 ? -1.329 -14.18 -19.281 1 96.94 197 PHE A O 1
ATOM 1518 N N . ALA A 1 198 ? -3.209 -15.117 -18.469 1 96.38 198 ALA A N 1
ATOM 1519 C CA . ALA A 1 198 ? -2.709 -15.125 -17.094 1 96.38 198 ALA A CA 1
ATOM 1520 C C . ALA A 1 198 ? -1.435 -15.961 -16.984 1 96.38 198 ALA A C 1
ATOM 1522 O O . ALA A 1 198 ? -0.458 -15.531 -16.359 1 96.38 198 ALA A O 1
ATOM 1523 N N . GLY A 1 199 ? -1.446 -17.125 -17.609 1 95.19 199 GLY A N 1
ATOM 1524 C CA . GLY A 1 199 ? -0.279 -17.984 -17.578 1 95.19 199 GLY A CA 1
ATOM 1525 C C . GLY A 1 199 ? 0.95 -17.344 -18.203 1 95.19 199 GLY A C 1
ATOM 1526 O O . GLY A 1 199 ? 2.061 -17.5 -17.688 1 95.19 199 GLY A O 1
ATOM 1527 N N . LEU A 1 200 ? 0.75 -16.656 -19.281 1 96.5 200 LEU A N 1
ATOM 1528 C CA . LEU A 1 200 ? 1.844 -15.938 -19.938 1 96.5 200 LEU A CA 1
ATOM 1529 C C . LEU A 1 200 ? 2.424 -14.867 -19.016 1 96.5 200 LEU A C 1
ATOM 1531 O O . LEU A 1 200 ? 3.645 -14.75 -18.891 1 96.5 200 LEU A O 1
ATOM 1535 N N . CYS A 1 201 ? 1.568 -14.156 -18.391 1 97.75 201 CYS A N 1
ATOM 1536 C CA . CYS A 1 201 ? 1.986 -13.102 -17.469 1 97.75 201 CYS A CA 1
ATOM 1537 C C . CYS A 1 201 ? 2.744 -13.68 -16.281 1 97.75 201 CYS A C 1
ATOM 1539 O O . CYS A 1 201 ? 3.789 -13.156 -15.891 1 97.75 201 CYS A O 1
ATOM 1541 N N . TYR A 1 202 ? 2.211 -14.781 -15.75 1 96.69 202 TYR A N 1
ATOM 1542 C CA . TYR A 1 202 ? 2.875 -15.43 -14.625 1 96.69 202 TYR A CA 1
ATOM 1543 C C . TYR A 1 202 ? 4.246 -15.953 -15.031 1 96.69 202 TYR A C 1
ATOM 1545 O O . TYR A 1 202 ? 5.203 -15.875 -14.258 1 96.69 202 TYR A O 1
ATOM 1553 N N . GLY A 1 203 ? 4.367 -16.406 -16.219 1 96.12 203 GLY A N 1
ATOM 1554 C CA . GLY A 1 203 ? 5.602 -17 -16.688 1 96.12 203 GLY A CA 1
ATOM 1555 C C . GLY A 1 203 ? 6.734 -16.016 -16.844 1 96.12 203 GLY A C 1
ATOM 1556 O O . GLY A 1 203 ? 7.906 -16.375 -16.703 1 96.12 203 GLY A O 1
ATOM 1557 N N . ILE A 1 204 ? 6.387 -14.773 -17.109 1 96.5 204 ILE A N 1
ATOM 1558 C CA . ILE A 1 204 ? 7.441 -13.797 -17.375 1 96.5 204 ILE A CA 1
ATOM 1559 C C . ILE A 1 204 ? 7.629 -12.898 -16.141 1 96.5 204 ILE A C 1
ATOM 1561 O O . ILE A 1 204 ? 8.352 -11.906 -16.203 1 96.5 204 ILE A O 1
ATOM 1565 N N . THR A 1 205 ? 7.051 -13.258 -15.078 1 96.44 205 THR A N 1
ATOM 1566 C CA . THR A 1 205 ? 7.062 -12.445 -13.867 1 96.44 205 THR A CA 1
ATOM 1567 C C . THR A 1 205 ? 8.484 -12.281 -13.336 1 96.44 205 THR A C 1
ATOM 1569 O O . THR A 1 205 ? 8.82 -11.242 -12.758 1 96.44 205 THR A O 1
ATOM 1572 N N . PHE A 1 206 ? 9.352 -13.281 -13.5 1 96.69 206 PHE A N 1
ATOM 1573 C CA . PHE A 1 206 ? 10.695 -13.25 -12.945 1 96.69 206 PHE A CA 1
ATOM 1574 C C . PHE A 1 206 ? 11.68 -12.664 -13.953 1 96.69 206 PHE A C 1
ATOM 1576 O O . PHE A 1 206 ? 12.836 -12.383 -13.609 1 96.69 206 PHE A O 1
ATOM 1583 N N . LEU A 1 207 ? 11.25 -12.438 -15.141 1 95.56 207 LEU A N 1
ATOM 1584 C CA . LEU A 1 207 ? 12.141 -12.055 -16.234 1 95.56 207 LEU A CA 1
ATOM 1585 C C . LEU A 1 207 ? 12.875 -10.766 -15.906 1 95.56 207 LEU A C 1
ATOM 1587 O O . LEU A 1 207 ? 14.094 -10.672 -16.078 1 95.56 207 LEU A O 1
ATOM 1591 N N . PRO A 1 208 ? 12.203 -9.727 -15.383 1 96.5 208 PRO A N 1
ATOM 1592 C CA . PRO A 1 208 ? 12.922 -8.492 -15.07 1 96.5 208 PRO A CA 1
ATOM 1593 C C . PRO A 1 208 ? 14.016 -8.688 -14.023 1 96.5 208 PRO A C 1
ATOM 1595 O O . PRO A 1 208 ? 15.102 -8.117 -14.141 1 96.5 208 PRO A O 1
ATOM 1598 N N . VAL A 1 209 ?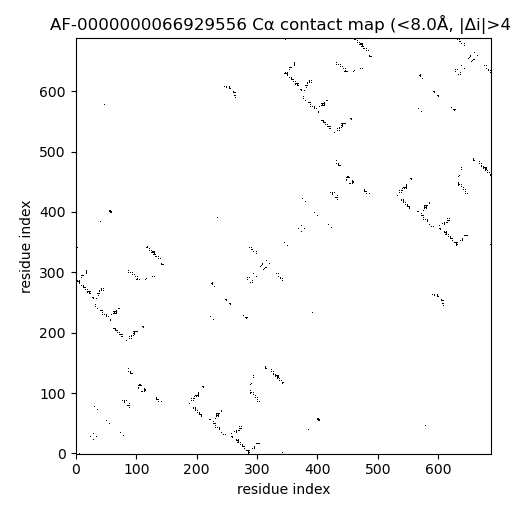 13.734 -9.453 -13.047 1 95.5 209 VAL A N 1
ATOM 1599 C CA . VAL A 1 209 ? 14.703 -9.719 -11.992 1 95.5 209 VAL A CA 1
ATOM 1600 C C . VAL A 1 209 ? 15.891 -10.492 -12.555 1 95.5 209 VAL A C 1
ATOM 1602 O O . VAL A 1 209 ? 17.047 -10.148 -12.305 1 95.5 209 VAL A O 1
ATOM 1605 N N . VAL A 1 210 ? 15.641 -11.523 -13.336 1 94.81 210 VAL A N 1
ATOM 1606 C CA . VAL A 1 210 ? 16.688 -12.352 -13.922 1 94.81 210 VAL A CA 1
ATOM 1607 C C . VAL A 1 210 ? 17.531 -11.516 -14.898 1 94.81 210 VAL A C 1
ATOM 1609 O O . VAL A 1 210 ? 18.734 -11.711 -15 1 94.81 210 VAL A O 1
ATOM 1612 N N . TYR A 1 211 ? 16.859 -10.633 -15.586 1 95.56 211 TYR A N 1
ATOM 1613 C CA . TYR A 1 211 ? 17.578 -9.75 -16.5 1 95.56 211 TYR A CA 1
ATOM 1614 C C . TYR A 1 211 ? 18.578 -8.891 -15.742 1 95.56 211 TYR A C 1
ATOM 1616 O O . TYR A 1 211 ? 19.734 -8.758 -16.156 1 95.56 211 TYR A O 1
ATOM 1624 N N . ILE A 1 212 ? 18.188 -8.297 -14.633 1 95.81 212 ILE A N 1
ATOM 1625 C CA . ILE A 1 212 ? 19.062 -7.473 -13.82 1 95.81 212 ILE A CA 1
ATOM 1626 C C . ILE A 1 212 ? 20.234 -8.305 -13.32 1 95.81 212 ILE A C 1
ATOM 1628 O O . ILE A 1 212 ? 21.391 -7.879 -13.406 1 95.81 212 ILE A O 1
ATOM 1632 N N . GLN A 1 213 ? 19.953 -9.508 -12.883 1 93.56 213 GLN A N 1
ATOM 1633 C CA . GLN A 1 213 ? 21 -10.398 -12.359 1 93.56 213 GLN A CA 1
ATOM 1634 C C . GLN A 1 213 ? 21.953 -10.82 -13.461 1 93.56 213 GLN A C 1
ATOM 1636 O O . GLN A 1 213 ? 23.141 -11.055 -13.203 1 93.56 213 GLN A O 1
ATOM 1641 N N . SER A 1 214 ? 21.5 -10.875 -14.703 1 93.5 214 SER A N 1
ATOM 1642 C CA . SER A 1 214 ? 22.312 -11.312 -15.836 1 93.5 214 SER A CA 1
ATOM 1643 C C . SER A 1 214 ? 23.156 -10.18 -16.391 1 93.5 214 SER A C 1
ATOM 1645 O O . SER A 1 214 ? 24.078 -10.406 -17.172 1 93.5 214 SER A O 1
ATOM 1647 N N . HIS A 1 215 ? 22.875 -8.953 -15.984 1 95 215 HIS A N 1
ATOM 1648 C CA . HIS A 1 215 ? 23.609 -7.793 -16.469 1 95 215 HIS A CA 1
ATOM 1649 C C . HIS A 1 215 ? 24.172 -6.977 -15.312 1 95 215 HIS A C 1
ATOM 1651 O O . HIS A 1 215 ? 23.812 -5.809 -15.141 1 95 215 HIS A O 1
ATOM 1657 N N . PRO A 1 216 ? 25.125 -7.52 -14.594 1 92.69 216 PRO A N 1
ATOM 1658 C CA . PRO A 1 216 ? 25.641 -6.84 -13.406 1 92.69 216 PRO A CA 1
ATOM 1659 C C . PRO A 1 216 ? 26.359 -5.535 -13.734 1 92.69 216 PRO A C 1
ATOM 1661 O O . PRO A 1 216 ? 26.422 -4.629 -12.898 1 92.69 216 PRO A O 1
ATOM 1664 N N . LYS A 1 217 ? 26.906 -5.391 -14.898 1 94.31 217 LYS A N 1
ATOM 1665 C CA . LYS A 1 217 ? 27.594 -4.164 -15.297 1 94.31 217 LYS A CA 1
ATOM 1666 C C . LYS A 1 217 ? 26.594 -3.014 -15.469 1 94.31 217 LYS A C 1
ATOM 1668 O O . LYS A 1 217 ? 26.906 -1.866 -15.148 1 94.31 217 LYS A O 1
ATOM 1673 N N . GLU A 1 218 ? 25.453 -3.373 -15.992 1 93.5 218 GLU A N 1
ATOM 1674 C CA . GLU A 1 218 ? 24.406 -2.373 -16.203 1 93.5 218 GLU A CA 1
ATOM 1675 C C . GLU A 1 218 ? 23.719 -2.008 -14.891 1 93.5 218 GLU A C 1
ATOM 1677 O O . GLU A 1 218 ? 23.203 -0.899 -14.742 1 93.5 218 GLU A O 1
ATOM 1682 N N . TYR A 1 219 ? 23.75 -2.896 -13.945 1 94.19 219 TYR A N 1
ATOM 1683 C CA . TYR A 1 219 ? 23.109 -2.707 -12.648 1 94.19 219 TYR A CA 1
ATOM 1684 C C . TYR A 1 219 ? 24.094 -2.98 -11.516 1 94.19 219 TYR A C 1
ATOM 1686 O O . TYR A 1 219 ? 23.906 -3.914 -10.727 1 94.19 219 TYR A O 1
ATOM 1694 N N . PRO A 1 220 ? 25 -2.1 -11.32 1 91.19 220 PRO A N 1
ATOM 1695 C CA . PRO A 1 220 ? 26.078 -2.35 -10.367 1 91.19 220 PRO A CA 1
ATOM 1696 C C . PRO A 1 220 ? 25.609 -2.361 -8.914 1 91.19 220 PRO A C 1
ATOM 1698 O O . PRO A 1 220 ? 26.188 -3.051 -8.07 1 91.19 220 PRO A O 1
ATOM 1701 N N . ASP A 1 221 ? 24.484 -1.69 -8.539 1 90.38 221 ASP A N 1
ATOM 1702 C CA . ASP A 1 221 ? 24.016 -1.578 -7.16 1 90.38 221 ASP A CA 1
ATOM 1703 C C . ASP A 1 221 ? 22.953 -2.631 -6.848 1 90.38 221 ASP A C 1
ATOM 1705 O O . ASP A 1 221 ? 22.406 -2.66 -5.742 1 90.38 221 ASP A O 1
ATOM 1709 N N . ALA A 1 222 ? 22.766 -3.484 -7.82 1 92.69 222 ALA A N 1
ATOM 1710 C CA . ALA A 1 222 ? 21.734 -4.488 -7.621 1 92.69 222 ALA A CA 1
ATOM 1711 C C . ALA A 1 222 ? 22.188 -5.574 -6.656 1 92.69 222 ALA A C 1
ATOM 1713 O O . ALA A 1 222 ? 23.359 -5.949 -6.648 1 92.69 222 ALA A O 1
ATOM 1714 N N . PRO A 1 223 ? 21.234 -6.004 -5.891 1 92.75 223 PRO A N 1
ATOM 1715 C CA . PRO A 1 223 ? 21.594 -7.113 -5.004 1 92.75 223 PRO A CA 1
ATOM 1716 C C . PRO A 1 223 ? 21.844 -8.422 -5.758 1 92.75 223 PRO A C 1
ATOM 1718 O O . PRO A 1 223 ? 21.391 -8.57 -6.898 1 92.75 223 PRO A O 1
ATOM 1721 N N . LYS A 1 224 ? 22.547 -9.312 -5.117 1 90.38 224 LYS A N 1
ATOM 1722 C CA . LYS A 1 224 ? 22.875 -10.594 -5.742 1 90.38 224 LYS A CA 1
ATOM 1723 C C . LYS A 1 224 ? 21.734 -11.602 -5.555 1 90.38 224 LYS A C 1
ATOM 1725 O O . LYS A 1 224 ? 21.375 -12.312 -6.492 1 90.38 224 LYS A O 1
ATOM 1730 N N . ASP A 1 225 ? 21.188 -11.578 -4.352 1 93.31 225 ASP A N 1
ATOM 1731 C CA . ASP A 1 225 ? 20.125 -12.539 -4.043 1 93.31 225 ASP A CA 1
ATOM 1732 C C . ASP A 1 225 ? 18.797 -12.102 -4.633 1 93.31 225 ASP A C 1
ATOM 1734 O O . ASP A 1 225 ? 18.422 -10.93 -4.539 1 93.31 225 ASP A O 1
ATOM 1738 N N . ALA A 1 226 ? 18.094 -13.07 -5.16 1 93.56 226 ALA A N 1
ATOM 1739 C CA . ALA A 1 226 ? 16.812 -12.781 -5.812 1 93.56 226 ALA A CA 1
ATOM 1740 C C . ALA A 1 226 ? 15.789 -12.281 -4.805 1 93.56 226 ALA A C 1
ATOM 1742 O O . ALA A 1 226 ? 14.969 -11.414 -5.129 1 93.56 226 ALA A O 1
ATOM 1743 N N . ILE A 1 227 ? 15.82 -12.789 -3.613 1 94.44 227 ILE A N 1
ATOM 1744 C CA . ILE A 1 227 ? 14.836 -12.461 -2.594 1 94.44 227 ILE A CA 1
ATOM 1745 C C . ILE A 1 227 ? 14.898 -10.969 -2.271 1 94.44 227 ILE A C 1
ATOM 1747 O O . ILE A 1 227 ? 13.914 -10.375 -1.83 1 94.44 227 ILE A O 1
ATOM 1751 N N . ALA A 1 228 ? 16 -10.312 -2.539 1 94.88 228 ALA A N 1
ATOM 1752 C CA . ALA A 1 228 ? 16.219 -8.898 -2.24 1 94.88 228 ALA A CA 1
ATOM 1753 C C . ALA A 1 228 ? 15.469 -8.016 -3.236 1 94.88 228 ALA A C 1
ATOM 1755 O O . ALA A 1 228 ? 15.305 -6.812 -3.01 1 94.88 228 ALA A O 1
ATOM 1756 N N . PHE A 1 229 ? 15.016 -8.586 -4.34 1 95.81 229 PHE A N 1
ATOM 1757 C CA . PHE A 1 229 ? 14.258 -7.848 -5.34 1 95.81 229 PHE A CA 1
ATOM 1758 C C . PHE A 1 229 ? 12.773 -7.844 -5.004 1 95.81 229 PHE A C 1
ATOM 1760 O O . PHE A 1 229 ? 11.984 -7.176 -5.672 1 95.81 229 PHE A O 1
ATOM 1767 N N . ALA A 1 230 ? 12.391 -8.555 -3.955 1 96.69 230 ALA A N 1
ATOM 1768 C CA . ALA A 1 230 ? 10.984 -8.75 -3.621 1 96.69 230 ALA A CA 1
ATOM 1769 C C . ALA A 1 230 ? 10.289 -7.41 -3.383 1 96.69 230 ALA A C 1
ATOM 1771 O O . ALA A 1 230 ? 9.172 -7.191 -3.861 1 96.69 230 ALA A O 1
ATOM 1772 N N . PHE A 1 231 ? 10.922 -6.539 -2.676 1 96.81 231 PHE A N 1
ATOM 1773 C CA . PHE A 1 231 ? 10.312 -5.258 -2.355 1 96.81 231 PHE A CA 1
ATOM 1774 C C . PHE A 1 231 ? 9.977 -4.484 -3.627 1 96.81 231 PHE A C 1
ATOM 1776 O O . PHE A 1 231 ? 8.867 -3.955 -3.764 1 96.81 231 PHE A O 1
ATOM 1783 N N . SER A 1 232 ? 10.922 -4.375 -4.594 1 96.44 232 SER A N 1
ATOM 1784 C CA . SER A 1 232 ? 10.695 -3.695 -5.863 1 96.44 232 SER A CA 1
ATOM 1785 C C . SER A 1 232 ? 9.602 -4.387 -6.672 1 96.44 232 SER A C 1
ATOM 1787 O O . SER A 1 232 ? 8.727 -3.729 -7.23 1 96.44 232 SER A O 1
ATOM 1789 N N . HIS A 1 233 ? 9.688 -5.719 -6.727 1 97.75 233 HIS A N 1
ATOM 1790 C CA . HIS A 1 233 ? 8.688 -6.516 -7.43 1 97.75 233 HIS A CA 1
ATOM 1791 C C . HIS A 1 233 ? 7.297 -6.305 -6.836 1 97.75 233 HIS A C 1
ATOM 1793 O O . HIS A 1 233 ? 6.328 -6.09 -7.57 1 97.75 233 HIS A O 1
ATOM 1799 N N . TYR A 1 234 ? 7.16 -6.367 -5.496 1 98.31 234 TYR A N 1
ATOM 1800 C CA . TYR A 1 234 ? 5.895 -6.211 -4.793 1 98.31 234 TYR A CA 1
ATOM 1801 C C . TYR A 1 234 ? 5.352 -4.793 -4.949 1 98.31 234 TYR A C 1
ATOM 1803 O O . TYR A 1 234 ? 4.137 -4.586 -4.98 1 98.31 234 TYR A O 1
ATOM 1811 N N . THR A 1 235 ? 6.234 -3.801 -5.039 1 97.12 235 THR A N 1
ATOM 1812 C CA . THR A 1 235 ? 5.805 -2.436 -5.32 1 97.12 235 THR A CA 1
ATOM 1813 C C . THR A 1 235 ? 5.102 -2.361 -6.676 1 97.12 235 THR A C 1
ATOM 1815 O O . THR A 1 235 ? 4.098 -1.66 -6.82 1 97.12 235 THR A O 1
ATOM 1818 N N . GLY A 1 236 ? 5.66 -3.078 -7.664 1 98.06 236 GLY A N 1
ATOM 1819 C CA . GLY A 1 236 ? 5 -3.146 -8.961 1 98.06 236 GLY A CA 1
ATOM 1820 C C . GLY A 1 236 ? 3.592 -3.711 -8.875 1 98.06 236 GLY A C 1
ATOM 1821 O O . GLY A 1 236 ? 2.682 -3.219 -9.547 1 98.06 236 GLY A O 1
ATOM 1822 N N . ILE A 1 237 ? 3.445 -4.738 -8.086 1 98.25 237 ILE A N 1
ATOM 1823 C CA . ILE A 1 237 ? 2.133 -5.344 -7.883 1 98.25 237 ILE A CA 1
ATOM 1824 C C . ILE A 1 237 ? 1.188 -4.324 -7.25 1 98.25 237 ILE A C 1
ATOM 1826 O O . ILE A 1 237 ? 0.065 -4.133 -7.723 1 98.25 237 ILE A O 1
ATOM 1830 N N . PHE A 1 238 ? 1.67 -3.678 -6.227 1 98 238 PHE A N 1
ATOM 1831 C CA . PHE A 1 238 ? 0.888 -2.703 -5.477 1 98 238 PHE A CA 1
ATOM 1832 C C . PHE A 1 238 ? 0.424 -1.567 -6.379 1 98 238 PHE A C 1
ATOM 1834 O O . PHE A 1 238 ? -0.759 -1.221 -6.395 1 98 238 PHE A O 1
ATOM 1841 N N . VAL A 1 239 ? 1.307 -0.98 -7.152 1 97 239 VAL A N 1
ATOM 1842 C CA . VAL A 1 239 ? 0.992 0.141 -8.031 1 97 239 VAL A CA 1
ATOM 1843 C C . VAL A 1 239 ? -0.022 -0.296 -9.086 1 97 239 VAL A C 1
ATOM 1845 O O . VAL A 1 239 ? -1.018 0.393 -9.32 1 97 239 VAL A O 1
ATOM 1848 N N . THR A 1 240 ? 0.217 -1.418 -9.68 1 97.62 240 THR A N 1
ATOM 1849 C CA . THR A 1 240 ? -0.64 -1.901 -10.758 1 97.62 240 THR A CA 1
ATOM 1850 C C . THR A 1 240 ? -2.049 -2.182 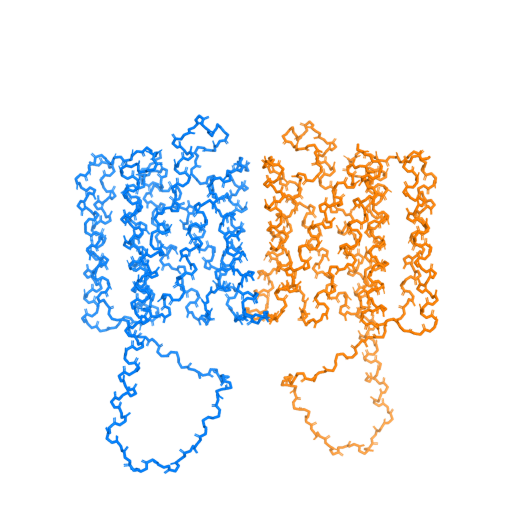-10.242 1 97.62 240 THR A C 1
ATOM 1852 O O . THR A 1 240 ? -3.033 -1.759 -10.852 1 97.62 240 THR A O 1
ATOM 1855 N N . THR A 1 241 ? -2.15 -2.875 -9.125 1 97.31 241 THR A N 1
ATOM 1856 C CA . THR A 1 241 ? -3.467 -3.207 -8.586 1 97.31 241 THR A CA 1
ATOM 1857 C C . THR A 1 241 ? -4.207 -1.946 -8.156 1 97.31 241 THR A C 1
ATOM 1859 O O . THR A 1 241 ? -5.434 -1.865 -8.281 1 97.31 241 THR A O 1
ATOM 1862 N N . THR A 1 242 ? -3.52 -0.953 -7.621 1 95.88 242 THR A N 1
ATOM 1863 C CA . THR A 1 242 ? -4.137 0.307 -7.219 1 95.88 242 THR A CA 1
ATOM 1864 C C . THR A 1 242 ? -4.66 1.062 -8.438 1 95.88 242 THR A C 1
ATOM 1866 O O . THR A 1 242 ? -5.777 1.587 -8.414 1 95.88 242 THR A O 1
ATOM 1869 N N . VAL A 1 243 ? -3.867 1.104 -9.477 1 96.44 243 VAL A N 1
ATOM 1870 C CA . VAL A 1 243 ? -4.301 1.758 -10.703 1 96.44 243 VAL A CA 1
ATOM 1871 C C . VAL A 1 243 ? -5.559 1.075 -11.234 1 96.44 243 VAL A C 1
ATOM 1873 O O . VAL A 1 243 ? -6.523 1.745 -11.609 1 96.44 243 VAL A O 1
ATOM 1876 N N . PHE A 1 244 ? -5.574 -0.276 -11.242 1 95.75 244 PHE A N 1
ATOM 1877 C CA . PHE A 1 244 ? -6.746 -1.015 -11.695 1 95.75 244 PHE A CA 1
ATOM 1878 C C . PHE A 1 244 ? -7.957 -0.695 -10.828 1 95.75 244 PHE A C 1
ATOM 1880 O O . PHE A 1 244 ? -9.07 -0.572 -11.336 1 95.75 244 PHE A O 1
ATOM 1887 N N . MET A 1 245 ? -7.773 -0.561 -9.531 1 94.5 245 MET A N 1
ATOM 1888 C CA . MET A 1 245 ? -8.875 -0.243 -8.625 1 94.5 245 MET A CA 1
ATOM 1889 C C . MET A 1 245 ? -9.43 1.148 -8.914 1 94.5 245 MET A C 1
ATOM 1891 O O . MET A 1 245 ? -10.648 1.348 -8.922 1 94.5 245 MET A O 1
ATOM 1895 N N . ILE A 1 246 ? -8.531 2.096 -9.141 1 93.62 246 ILE A N 1
ATOM 1896 C CA . ILE A 1 246 ? -8.945 3.461 -9.445 1 93.62 246 ILE A CA 1
ATOM 1897 C C . ILE A 1 246 ? -9.773 3.471 -10.734 1 93.62 246 ILE A C 1
ATOM 1899 O O . ILE A 1 246 ? -10.859 4.055 -10.781 1 93.62 246 ILE A O 1
ATOM 1903 N N . ILE A 1 247 ? -9.289 2.809 -11.773 1 94.81 247 ILE A N 1
ATOM 1904 C CA . ILE A 1 247 ? -9.992 2.721 -13.047 1 94.81 247 ILE A CA 1
ATOM 1905 C C . ILE A 1 247 ? -11.352 2.057 -12.844 1 94.81 247 ILE A C 1
ATOM 1907 O O . ILE A 1 247 ? -12.359 2.5 -13.406 1 94.81 247 ILE A O 1
ATOM 1911 N N . TYR A 1 248 ? -11.375 1.022 -12.016 1 93.94 248 TYR A N 1
ATOM 1912 C CA . TYR A 1 248 ? -12.609 0.297 -11.719 1 93.94 248 TYR A CA 1
ATOM 1913 C C . TYR A 1 248 ? -13.625 1.204 -11.031 1 93.94 248 TYR A C 1
ATOM 1915 O O . TYR A 1 248 ? -14.805 1.197 -11.383 1 93.94 248 TYR A O 1
ATOM 1923 N N . CYS A 1 249 ? -13.227 1.993 -10.086 1 91.75 249 CYS A N 1
ATOM 1924 C CA . CYS A 1 249 ? -14.109 2.91 -9.375 1 91.75 249 CYS A CA 1
ATOM 1925 C C . CYS A 1 249 ? -14.688 3.955 -10.32 1 91.75 249 CYS A C 1
ATOM 1927 O O . CYS A 1 249 ? -15.875 4.281 -10.242 1 91.75 249 CYS A O 1
ATOM 1929 N N . ILE A 1 250 ? -13.852 4.5 -11.18 1 92.25 250 ILE A N 1
ATOM 1930 C CA . ILE A 1 250 ? -14.289 5.496 -12.148 1 92.25 250 ILE A CA 1
ATOM 1931 C C . ILE A 1 250 ? -15.297 4.867 -13.109 1 92.25 250 ILE A C 1
ATOM 1933 O O . ILE A 1 250 ? -16.344 5.449 -13.391 1 92.25 250 ILE A O 1
ATOM 1937 N N . TYR A 1 251 ? -14.969 3.623 -13.586 1 92.31 251 TYR A N 1
ATOM 1938 C CA . TYR A 1 251 ? -15.82 2.906 -14.531 1 92.31 251 TYR A CA 1
ATOM 1939 C C . TYR A 1 251 ? -17.172 2.596 -13.914 1 92.31 251 TYR A C 1
ATOM 1941 O O . TYR A 1 251 ? -18.203 2.707 -14.586 1 92.31 251 TYR A O 1
ATOM 1949 N N . LYS A 1 252 ? -17.25 2.217 -12.633 1 92.69 252 LYS A N 1
ATOM 1950 C CA . LYS A 1 252 ? -18.484 1.871 -11.938 1 92.69 252 LYS A CA 1
ATOM 1951 C C . LYS A 1 252 ? -19.141 3.107 -11.32 1 92.69 252 LYS A C 1
ATOM 1953 O O . LYS A 1 252 ? -20.031 2.992 -10.484 1 92.69 252 LYS A O 1
ATOM 1958 N N . LYS A 1 253 ? -18.625 4.328 -11.641 1 91.44 253 LYS A N 1
ATOM 1959 C CA . LYS A 1 253 ? -19.172 5.598 -11.172 1 91.44 253 LYS A CA 1
ATOM 1960 C C . LYS A 1 253 ? -19.234 5.648 -9.648 1 91.44 253 LYS A C 1
ATOM 1962 O O . LYS A 1 253 ? -20.266 5.992 -9.07 1 91.44 253 LYS A O 1
ATOM 1967 N N . ASN A 1 254 ? -18.141 5.141 -9.047 1 88 254 ASN A N 1
ATOM 1968 C CA . ASN A 1 254 ? -17.922 5.203 -7.605 1 88 254 ASN A CA 1
ATOM 1969 C C . ASN A 1 254 ? -18.844 4.262 -6.852 1 88 254 ASN A C 1
ATOM 1971 O O . ASN A 1 254 ? -19.203 4.52 -5.695 1 88 254 ASN A O 1
ATOM 1975 N N . LYS A 1 255 ? -19.328 3.23 -7.461 1 88.12 255 LYS A N 1
ATOM 1976 C CA . LYS A 1 255 ? -20.109 2.182 -6.809 1 88.12 255 LYS A CA 1
ATOM 1977 C C . LYS A 1 255 ? -19.5 0.805 -7.07 1 88.12 255 LYS A C 1
ATOM 1979 O O . LYS A 1 255 ? -20.156 -0.063 -7.652 1 88.12 255 LYS A O 1
ATOM 1984 N N . PRO A 1 256 ? -18.359 0.686 -6.594 1 87.88 256 PRO A N 1
ATOM 1985 C CA . PRO A 1 256 ? -17.734 -0.626 -6.777 1 87.88 256 PRO A CA 1
ATOM 1986 C C . PRO A 1 256 ? -18.422 -1.726 -5.969 1 87.88 256 PRO A C 1
ATOM 1988 O O . PRO A 1 256 ? -19.047 -1.443 -4.953 1 87.88 256 PRO A O 1
ATOM 1991 N N . GLU A 1 257 ? -18.375 -2.953 -6.48 1 86.38 257 GLU A N 1
ATOM 1992 C CA . GLU A 1 257 ? -18.891 -4.105 -5.75 1 86.38 257 GLU A CA 1
ATOM 1993 C C . GLU A 1 257 ? -17.906 -4.562 -4.672 1 86.38 257 GLU A C 1
ATOM 1995 O O . GLU A 1 257 ? -16.828 -5.043 -4.98 1 86.38 257 GLU A O 1
ATOM 2000 N N . ILE A 1 258 ? -18.344 -4.305 -3.473 1 86.31 258 ILE A N 1
ATOM 2001 C CA . ILE A 1 258 ? -17.453 -4.648 -2.367 1 86.31 258 ILE A CA 1
ATOM 2002 C C . ILE A 1 258 ? -18.219 -5.457 -1.323 1 86.31 258 ILE A C 1
ATOM 2004 O O . ILE A 1 258 ? -19.312 -5.07 -0.906 1 86.31 258 ILE A O 1
ATOM 2008 N N . ASN A 1 259 ? -17.688 -6.613 -1.085 1 85.44 259 ASN A N 1
ATOM 2009 C CA . ASN A 1 259 ? -18.125 -7.406 0.056 1 85.44 259 ASN A CA 1
ATOM 2010 C C . ASN A 1 259 ? -17.281 -7.129 1.295 1 85.44 259 ASN A C 1
ATOM 2012 O O . ASN A 1 259 ? -16.078 -7.41 1.312 1 85.44 259 ASN A O 1
ATOM 2016 N N . ASN A 1 260 ? -17.875 -6.645 2.328 1 84.75 260 ASN A N 1
ATOM 2017 C CA . ASN A 1 260 ? -17.156 -6.219 3.525 1 84.75 260 ASN A CA 1
ATOM 2018 C C . ASN A 1 260 ? -16.5 -7.398 4.23 1 84.75 260 ASN A C 1
ATOM 2020 O O . ASN A 1 260 ? -15.523 -7.223 4.957 1 84.75 260 ASN A O 1
ATOM 2024 N N . GLU A 1 261 ? -16.938 -8.578 3.939 1 89.19 261 GLU A N 1
ATOM 2025 C CA . GLU A 1 261 ? -16.422 -9.742 4.652 1 89.19 261 GLU A CA 1
ATOM 2026 C C . GLU A 1 261 ? -15.219 -10.344 3.932 1 89.19 261 GLU A C 1
ATOM 2028 O O . GLU A 1 261 ? -14.609 -11.305 4.422 1 89.19 261 GLU A O 1
ATOM 2033 N N . ILE A 1 262 ? -14.836 -9.75 2.883 1 91.12 262 ILE A N 1
ATOM 2034 C CA . ILE A 1 262 ? -13.828 -10.406 2.051 1 91.12 262 ILE A CA 1
ATOM 2035 C C . ILE A 1 262 ? -12.445 -9.836 2.359 1 91.12 262 ILE A C 1
ATOM 2037 O O . ILE A 1 262 ? -11.43 -10.367 1.905 1 91.12 262 ILE A O 1
ATOM 2041 N N . ILE A 1 263 ? -12.336 -8.805 3.195 1 91.69 263 ILE A N 1
ATOM 2042 C CA . ILE A 1 263 ? -11.094 -8.094 3.434 1 91.69 263 ILE A CA 1
ATOM 2043 C C . ILE A 1 263 ? -10.094 -9.008 4.137 1 91.69 263 ILE A C 1
ATOM 2045 O O . ILE A 1 263 ? -8.984 -9.227 3.643 1 91.69 263 ILE A O 1
ATOM 2049 N N . LEU A 1 264 ? -10.508 -9.617 5.18 1 91.88 264 LEU A N 1
ATOM 2050 C CA . LEU A 1 264 ? -9.594 -10.445 5.949 1 91.88 264 LEU A CA 1
ATOM 2051 C C . LEU A 1 264 ? -9.148 -11.664 5.148 1 91.88 264 LEU A C 1
ATOM 2053 O O . LEU A 1 264 ? -7.957 -11.961 5.062 1 91.88 264 LEU A O 1
ATOM 2057 N N . PRO A 1 265 ? -10.086 -12.336 4.5 1 93.25 265 PRO A N 1
ATOM 2058 C CA . PRO A 1 265 ? -9.664 -13.445 3.648 1 93.25 265 PRO A CA 1
ATOM 2059 C C . PRO A 1 265 ? -8.711 -13.008 2.541 1 93.25 265 PRO A C 1
ATOM 2061 O O . PRO A 1 265 ? -7.785 -13.75 2.189 1 93.25 265 PRO A O 1
ATOM 2064 N N . SER A 1 266 ? -8.953 -11.852 1.988 1 95.06 266 SER A N 1
ATOM 2065 C CA . SER A 1 266 ? -8.078 -11.336 0.942 1 95.06 266 SER A CA 1
ATOM 2066 C C . SER A 1 266 ? -6.688 -11.023 1.489 1 95.06 266 SER A C 1
ATOM 2068 O O . SER A 1 266 ? -5.684 -11.227 0.805 1 95.06 266 SER A O 1
ATOM 2070 N N . ILE A 1 267 ? -6.648 -10.531 2.699 1 95.56 267 ILE A N 1
ATOM 2071 C CA . ILE A 1 267 ? -5.375 -10.25 3.354 1 95.56 267 ILE A CA 1
ATOM 2072 C C . ILE A 1 267 ? -4.613 -11.555 3.572 1 95.56 267 ILE A C 1
ATOM 2074 O O . ILE A 1 267 ? -3.418 -11.641 3.281 1 95.56 267 ILE A O 1
ATOM 2078 N N . ILE A 1 268 ? -5.293 -12.57 4.039 1 95.88 268 ILE A N 1
ATOM 2079 C CA . ILE A 1 268 ? -4.672 -13.867 4.27 1 95.88 268 ILE A CA 1
ATOM 2080 C C . ILE A 1 268 ? -4.129 -14.43 2.957 1 95.88 268 ILE A C 1
ATOM 2082 O O . ILE A 1 268 ? -3.004 -14.93 2.904 1 95.88 268 ILE A O 1
ATOM 2086 N N . THR A 1 269 ? -4.902 -14.305 1.926 1 95.69 269 THR A N 1
ATOM 2087 C CA . THR A 1 269 ? -4.484 -14.758 0.602 1 95.69 269 THR A CA 1
ATOM 2088 C C . THR A 1 269 ? -3.24 -14.008 0.141 1 95.69 269 THR A C 1
ATOM 2090 O O . THR A 1 269 ? -2.309 -14.609 -0.399 1 95.69 269 THR A O 1
ATOM 2093 N N . GLY A 1 270 ? -3.238 -12.703 0.368 1 97.06 270 GLY A N 1
ATOM 2094 C CA . GLY A 1 270 ? -2.076 -11.898 0.015 1 97.06 270 GLY A CA 1
ATOM 2095 C C . GLY A 1 270 ? -0.821 -12.312 0.761 1 97.06 270 GLY A C 1
ATOM 2096 O O . GLY A 1 270 ? 0.264 -12.367 0.178 1 97.06 270 GLY A O 1
ATOM 2097 N N . VAL A 1 271 ? -0.987 -12.594 1.992 1 97.25 271 VAL A N 1
ATOM 2098 C CA . VAL A 1 271 ? 0.147 -13.023 2.803 1 97.25 271 VAL A CA 1
ATOM 2099 C C . VAL A 1 271 ? 0.658 -14.375 2.299 1 97.25 271 VAL A C 1
ATOM 2101 O O . VAL A 1 271 ? 1.863 -14.562 2.119 1 97.25 271 VAL A O 1
ATOM 2104 N N . MET A 1 272 ? -0.247 -15.281 2.047 1 97.31 272 MET A N 1
ATOM 2105 C CA . MET A 1 272 ? 0.128 -16.609 1.559 1 97.31 272 MET A CA 1
ATOM 2106 C C . MET A 1 272 ? 0.849 -16.516 0.218 1 97.31 272 MET A C 1
ATOM 2108 O O . MET A 1 272 ? 1.883 -17.156 0.015 1 97.31 272 MET A O 1
ATOM 2112 N N . TRP A 1 273 ? 0.323 -15.719 -0.646 1 97.19 273 TRP A N 1
ATOM 2113 C CA . TRP A 1 273 ? 0.966 -15.531 -1.943 1 97.19 273 TRP A CA 1
ATOM 2114 C C . TRP A 1 273 ? 2.373 -14.969 -1.776 1 97.19 273 TRP A C 1
ATOM 2116 O O . TRP A 1 273 ? 3.312 -15.422 -2.436 1 97.19 273 TRP A O 1
ATOM 2126 N N . SER A 1 274 ? 2.479 -13.945 -0.943 1 98.12 274 SER A N 1
ATOM 2127 C CA . SER A 1 274 ? 3.76 -13.266 -0.773 1 98.12 274 SER A CA 1
ATOM 2128 C C . SER A 1 274 ? 4.824 -14.219 -0.242 1 98.12 274 SER A C 1
ATOM 2130 O O . SER A 1 274 ? 5.973 -14.188 -0.687 1 98.12 274 SER A O 1
ATOM 2132 N N . VAL A 1 275 ? 4.461 -15.031 0.682 1 97.44 275 VAL A N 1
ATOM 2133 C CA . VAL A 1 275 ? 5.395 -16 1.24 1 97.44 275 VAL A CA 1
ATOM 2134 C C . VAL A 1 275 ? 5.773 -17.031 0.172 1 97.44 275 VAL A C 1
ATOM 2136 O O . VAL A 1 275 ? 6.941 -17.406 0.058 1 97.44 275 VAL A O 1
ATOM 2139 N N . ALA A 1 276 ? 4.797 -17.484 -0.547 1 97.94 276 ALA A N 1
ATOM 2140 C CA . ALA A 1 276 ? 5.062 -18.406 -1.645 1 97.94 276 ALA A CA 1
ATOM 2141 C C . ALA A 1 276 ? 6.055 -17.812 -2.639 1 97.94 276 ALA A C 1
ATOM 2143 O O . ALA A 1 276 ? 6.996 -18.484 -3.064 1 97.94 276 ALA A O 1
ATOM 2144 N N . GLN A 1 277 ? 5.852 -16.578 -2.967 1 97.69 277 GLN A N 1
ATOM 2145 C CA . GLN A 1 277 ? 6.695 -15.898 -3.947 1 97.69 277 GLN A CA 1
ATOM 2146 C C . GLN A 1 277 ? 8.109 -15.695 -3.406 1 97.69 277 GLN A C 1
ATOM 2148 O O . GLN A 1 277 ? 9.086 -15.82 -4.148 1 97.69 277 GLN A O 1
ATOM 2153 N N . LEU A 1 278 ? 8.227 -15.297 -2.16 1 97.62 278 LEU A N 1
ATOM 2154 C CA . LEU A 1 278 ? 9.547 -15.172 -1.542 1 97.62 278 LEU A CA 1
ATOM 2155 C C . LEU A 1 278 ? 10.297 -16.5 -1.593 1 97.62 278 LEU A C 1
ATOM 2157 O O . LEU A 1 278 ? 11.492 -16.516 -1.913 1 97.62 278 LEU A O 1
ATOM 2161 N N . SER A 1 279 ? 9.586 -17.547 -1.275 1 97.5 279 SER A N 1
ATOM 2162 C CA . SER A 1 279 ? 10.18 -18.875 -1.342 1 97.5 279 SER A CA 1
ATOM 2163 C C . SER A 1 279 ? 10.594 -19.234 -2.768 1 97.5 279 SER A C 1
ATOM 2165 O O . SER A 1 279 ? 11.594 -19.906 -2.98 1 97.5 279 SER A O 1
ATOM 2167 N N . TRP A 1 280 ? 9.828 -18.797 -3.701 1 97.25 280 TRP A N 1
ATOM 2168 C CA . TRP A 1 280 ? 10.141 -19.031 -5.105 1 97.25 280 TRP A CA 1
ATOM 2169 C C . TRP A 1 280 ? 11.422 -18.312 -5.508 1 97.25 280 TRP A C 1
ATOM 2171 O O . TRP A 1 280 ? 12.234 -18.844 -6.258 1 97.25 280 TRP A O 1
ATOM 2181 N N . PHE A 1 281 ? 11.609 -17.109 -5.039 1 96.5 281 PHE A N 1
ATOM 2182 C CA . PHE A 1 281 ? 12.859 -16.391 -5.285 1 96.5 281 PHE A CA 1
ATOM 2183 C C . PHE A 1 281 ? 14.047 -17.188 -4.766 1 96.5 281 PHE A C 1
ATOM 2185 O O . PHE A 1 281 ? 15.062 -17.328 -5.457 1 96.5 281 PHE A O 1
ATOM 2192 N N . VAL A 1 282 ? 13.906 -17.719 -3.607 1 95.69 282 VAL A N 1
ATOM 2193 C CA . VAL A 1 282 ? 14.969 -18.5 -2.992 1 95.69 282 VAL A CA 1
ATOM 2194 C C . VAL A 1 282 ? 15.211 -19.766 -3.809 1 95.69 282 VAL A C 1
ATOM 2196 O O . VAL A 1 282 ? 16.359 -20.141 -4.055 1 95.69 282 VAL A O 1
ATOM 2199 N N . ALA A 1 283 ? 14.156 -20.391 -4.227 1 96 283 ALA A N 1
ATOM 2200 C CA . ALA A 1 283 ? 14.258 -21.609 -5.023 1 96 283 ALA A CA 1
ATOM 2201 C C . ALA A 1 283 ? 14.977 -21.344 -6.344 1 96 283 ALA A C 1
ATOM 2203 O O . ALA A 1 283 ? 15.797 -22.141 -6.785 1 96 283 ALA A O 1
ATOM 2204 N N . ASN A 1 284 ? 14.664 -20.25 -6.965 1 93.62 284 ASN A N 1
ATOM 2205 C CA . ASN A 1 284 ? 15.289 -19.891 -8.242 1 93.62 284 ASN A CA 1
ATOM 2206 C C . ASN A 1 284 ? 16.797 -19.703 -8.094 1 93.62 284 ASN A C 1
ATOM 2208 O O . ASN A 1 284 ? 17.562 -20.094 -8.984 1 93.62 284 ASN A O 1
ATOM 2212 N N . ASP A 1 285 ? 17.172 -19.078 -7.035 1 93.19 285 ASP A N 1
ATOM 2213 C CA . ASP A 1 285 ? 18.594 -18.891 -6.793 1 93.19 285 ASP A CA 1
ATOM 2214 C C . ASP A 1 285 ? 19.297 -20.234 -6.543 1 93.19 285 ASP A C 1
ATOM 2216 O O . ASP A 1 285 ? 20.438 -20.422 -6.945 1 93.19 285 ASP A O 1
ATOM 2220 N N . ALA A 1 286 ? 18.578 -21.172 -5.988 1 92.62 286 ALA A N 1
ATOM 2221 C CA . ALA A 1 286 ? 19.172 -22.438 -5.582 1 92.62 286 ALA A CA 1
ATOM 2222 C C . ALA A 1 286 ? 19.141 -23.453 -6.719 1 92.62 286 ALA A C 1
ATOM 2224 O O . ALA A 1 286 ? 20.062 -24.266 -6.871 1 92.62 286 ALA A O 1
ATOM 2225 N N . LEU A 1 287 ? 18.109 -23.5 -7.508 1 91.94 287 LEU A N 1
ATOM 2226 C CA . LEU A 1 287 ? 17.906 -24.594 -8.438 1 91.94 287 LEU A CA 1
ATOM 2227 C C . LEU A 1 287 ? 17.844 -24.094 -9.875 1 91.94 287 LEU A C 1
ATOM 2229 O O . LEU A 1 287 ? 17.969 -24.859 -10.82 1 91.94 287 LEU A O 1
ATOM 2233 N N . SER A 1 288 ? 17.641 -22.812 -10.078 1 89.94 288 SER A N 1
ATOM 2234 C CA . SER A 1 288 ? 17.438 -22.188 -11.383 1 89.94 288 SER A CA 1
ATOM 2235 C C . SER A 1 288 ? 15.992 -22.344 -11.852 1 89.94 288 SER A C 1
ATOM 2237 O O . SER A 1 288 ? 15.266 -23.219 -11.375 1 89.94 288 SER A O 1
ATOM 2239 N N . GLN A 1 289 ? 15.641 -21.609 -12.773 1 91 289 GLN A N 1
ATOM 2240 C CA . GLN A 1 289 ? 14.25 -21.5 -13.227 1 91 289 GLN A CA 1
ATOM 2241 C C . GLN A 1 289 ? 13.836 -22.75 -14.008 1 91 289 GLN A C 1
ATOM 2243 O O . GLN A 1 289 ? 12.672 -23.141 -13.969 1 91 289 GLN A O 1
ATOM 2248 N N . ALA A 1 290 ? 14.719 -23.391 -14.688 1 91.06 290 ALA A N 1
ATOM 2249 C CA . ALA A 1 290 ? 14.43 -24.578 -15.492 1 91.06 290 ALA A CA 1
ATOM 2250 C C . ALA A 1 290 ? 13.945 -25.734 -14.609 1 91.06 290 ALA A C 1
ATOM 2252 O O . ALA A 1 290 ? 13.305 -26.672 -15.094 1 91.06 290 ALA A O 1
ATOM 2253 N N . ILE A 1 291 ? 14.258 -25.656 -13.398 1 92.81 291 ILE A N 1
ATOM 2254 C CA . ILE A 1 291 ? 13.867 -26.719 -12.469 1 92.81 291 ILE A CA 1
ATOM 2255 C C . ILE A 1 291 ? 12.672 -26.25 -11.633 1 92.81 291 ILE A C 1
ATOM 2257 O O . ILE A 1 291 ? 11.727 -27 -11.406 1 92.81 291 ILE A O 1
ATOM 2261 N N . THR A 1 292 ? 12.633 -25 -11.203 1 95 292 THR A N 1
ATOM 2262 C CA . THR A 1 292 ? 11.641 -24.516 -10.242 1 95 292 THR A CA 1
ATOM 2263 C C . THR A 1 292 ? 10.289 -24.312 -10.914 1 95 292 THR A C 1
ATOM 2265 O O . THR A 1 292 ? 9.25 -24.609 -10.328 1 95 292 THR A O 1
ATOM 2268 N N . PHE A 1 293 ? 10.211 -23.859 -12.125 1 94.81 293 PHE A N 1
ATOM 2269 C CA . PHE A 1 293 ? 8.945 -23.547 -12.773 1 94.81 293 PHE A CA 1
ATOM 2270 C C . PHE A 1 293 ? 8.086 -24.797 -12.93 1 94.81 293 PHE A C 1
ATOM 2272 O O . PHE A 1 293 ? 6.914 -24.797 -12.555 1 94.81 293 PHE A O 1
ATOM 2279 N N . PRO A 1 294 ? 8.617 -25.844 -13.453 1 93.19 294 PRO A N 1
ATOM 2280 C CA . PRO A 1 294 ? 7.785 -27.047 -13.578 1 93.19 294 PRO A CA 1
ATOM 2281 C C . PRO A 1 294 ? 7.238 -27.516 -12.234 1 93.19 294 PRO A C 1
ATOM 2283 O O . PRO A 1 294 ? 6.109 -28.016 -12.156 1 93.19 294 PRO A O 1
ATOM 2286 N N . ILE A 1 295 ? 7.945 -27.344 -11.227 1 93.06 295 ILE A N 1
ATOM 2287 C CA . ILE A 1 295 ? 7.527 -27.812 -9.906 1 93.06 295 ILE A CA 1
ATOM 2288 C C . ILE A 1 295 ? 6.516 -26.828 -9.312 1 93.06 295 ILE A C 1
ATOM 2290 O O . ILE A 1 295 ? 5.395 -27.203 -8.977 1 93.06 295 ILE A O 1
ATOM 2294 N N . ILE A 1 296 ? 6.801 -25.594 -9.266 1 95.38 296 ILE A N 1
ATOM 2295 C CA . ILE A 1 296 ? 6.031 -24.609 -8.516 1 95.38 296 ILE A CA 1
ATOM 2296 C C . ILE A 1 296 ? 4.809 -24.188 -9.328 1 95.38 296 ILE A C 1
ATOM 2298 O O . ILE A 1 296 ? 3.828 -23.688 -8.766 1 95.38 296 ILE A O 1
ATOM 2302 N N . SER A 1 297 ? 4.785 -24.344 -10.602 1 92.44 297 SER A N 1
ATOM 2303 C CA . SER A 1 297 ? 3.623 -23.984 -11.398 1 92.44 297 SER A CA 1
ATOM 2304 C C . SER A 1 297 ? 2.598 -25.109 -11.438 1 92.44 297 SER A C 1
ATOM 2306 O O . SER A 1 297 ? 1.406 -24.859 -11.648 1 92.44 297 SER A O 1
ATOM 2308 N N . MET A 1 298 ? 3.043 -26.312 -11.172 1 89.31 298 MET A N 1
ATOM 2309 C CA . MET A 1 298 ? 2.127 -27.438 -11.406 1 89.31 298 MET A CA 1
ATOM 2310 C C . MET A 1 298 ? 1.766 -28.125 -10.094 1 89.31 298 MET A C 1
ATOM 2312 O O . MET A 1 298 ? 0.623 -28.547 -9.906 1 89.31 298 MET A O 1
ATOM 2316 N N . VAL A 1 299 ? 2.662 -28.188 -9.188 1 89.31 299 VAL A N 1
ATOM 2317 C CA . VAL A 1 299 ? 2.439 -28.906 -7.934 1 89.31 299 VAL A CA 1
ATOM 2318 C C . VAL A 1 299 ? 1.366 -28.188 -7.113 1 89.31 299 VAL A C 1
ATOM 2320 O O . VAL A 1 299 ? 0.591 -28.828 -6.402 1 89.31 299 VAL A O 1
ATOM 2323 N N . PRO A 1 300 ? 1.3 -26.875 -7.168 1 90.75 300 PRO A N 1
ATOM 2324 C CA . PRO A 1 300 ? 0.188 -26.219 -6.477 1 90.75 300 PRO A CA 1
ATOM 2325 C C . PRO A 1 300 ? -1.176 -26.734 -6.926 1 90.75 300 PRO A C 1
ATOM 2327 O O . PRO A 1 300 ? -2.121 -26.766 -6.133 1 90.75 300 PRO A O 1
ATOM 2330 N N . GLY A 1 301 ? -1.314 -27.109 -8.156 1 84.25 301 GLY A N 1
ATOM 2331 C CA . GLY A 1 301 ? -2.551 -27.703 -8.633 1 84.25 301 GLY A CA 1
ATOM 2332 C C . GLY A 1 301 ? -2.951 -28.938 -7.848 1 84.25 301 GLY A C 1
ATOM 2333 O O . GLY A 1 301 ? -4.137 -29.172 -7.602 1 84.25 301 GLY A O 1
ATOM 2334 N N . ILE A 1 302 ? -1.97 -29.719 -7.512 1 85.81 302 ILE A N 1
ATOM 2335 C CA . ILE A 1 302 ? -2.219 -30.891 -6.688 1 85.81 302 ILE A CA 1
ATOM 2336 C C . ILE A 1 302 ? -2.783 -30.469 -5.336 1 85.81 302 ILE A C 1
ATOM 2338 O O . ILE A 1 302 ? -3.775 -31.031 -4.867 1 85.81 302 ILE A O 1
ATOM 2342 N N . CYS A 1 303 ? -2.154 -29.5 -4.734 1 89.31 303 CYS A N 1
ATOM 2343 C CA . CYS A 1 303 ? -2.619 -28.984 -3.449 1 89.31 303 CYS A CA 1
ATOM 2344 C C . CYS A 1 303 ? -4.051 -28.469 -3.553 1 89.31 303 CYS A C 1
ATOM 2346 O O . CYS A 1 303 ? -4.887 -28.766 -2.697 1 89.31 303 CYS A O 1
ATOM 2348 N N . ALA A 1 304 ? -4.27 -27.75 -4.547 1 84.31 304 ALA A N 1
ATOM 2349 C CA . ALA A 1 304 ? -5.613 -27.203 -4.758 1 84.31 304 ALA A CA 1
ATOM 2350 C C . ALA A 1 304 ? -6.629 -28.328 -4.949 1 84.31 304 ALA A C 1
ATOM 2352 O O . ALA A 1 304 ? -7.758 -28.234 -4.457 1 84.31 304 ALA A O 1
ATOM 2353 N N . ALA A 1 305 ? -6.285 -29.297 -5.672 1 82.62 305 ALA A N 1
ATOM 2354 C CA . ALA A 1 305 ? -7.168 -30.453 -5.895 1 82.62 305 ALA A CA 1
ATOM 2355 C C . ALA A 1 305 ? -7.48 -31.156 -4.582 1 82.62 305 ALA A C 1
ATOM 2357 O O . ALA A 1 305 ? -8.609 -31.609 -4.371 1 82.62 305 ALA A O 1
ATOM 2358 N N . LEU A 1 306 ? -6.488 -31.266 -3.779 1 87.06 306 LEU A N 1
ATOM 2359 C CA . LEU A 1 306 ? -6.695 -31.891 -2.484 1 87.06 306 LEU A CA 1
ATOM 2360 C C . LEU A 1 306 ? -7.676 -31.094 -1.636 1 87.06 306 LEU A C 1
ATOM 2362 O O . LEU A 1 306 ? -8.531 -31.672 -0.959 1 87.06 306 LEU A O 1
ATOM 2366 N N . TRP A 1 307 ? -7.562 -29.797 -1.654 1 83.94 307 TRP A N 1
ATOM 2367 C CA . TRP A 1 307 ? -8.562 -28.953 -0.993 1 83.94 307 TRP A CA 1
ATOM 2368 C C . TRP A 1 307 ? -9.945 -29.188 -1.596 1 83.94 307 TRP A C 1
ATOM 2370 O O . TRP A 1 307 ? -10.945 -29.188 -0.878 1 83.94 307 TRP A O 1
ATOM 2380 N N . GLY A 1 308 ? -10.031 -29.312 -2.877 1 80.19 308 GLY A N 1
ATOM 2381 C CA . GLY A 1 308 ? -11.281 -29.531 -3.576 1 80.19 308 GLY A CA 1
ATOM 2382 C C . GLY A 1 308 ? -11.977 -30.812 -3.178 1 80.19 308 GLY A C 1
ATOM 2383 O O . GLY A 1 308 ? -13.203 -30.875 -3.117 1 80.19 308 GLY A O 1
ATOM 2384 N N . VAL A 1 309 ? -11.227 -31.766 -2.877 1 83.06 309 VAL A N 1
ATOM 2385 C CA . VAL A 1 309 ? -11.773 -33.062 -2.514 1 83.06 309 VAL A CA 1
ATOM 2386 C C . VAL A 1 309 ? -12.062 -33.125 -1.016 1 83.06 309 VAL A C 1
ATOM 2388 O O . VAL A 1 309 ? -13.156 -33.5 -0.598 1 83.06 309 VAL A O 1
ATOM 2391 N N . LEU A 1 310 ? -11.109 -32.656 -0.25 1 86.75 310 LEU A N 1
ATOM 2392 C CA . LEU A 1 310 ? -11.156 -32.906 1.188 1 86.75 310 LEU A CA 1
ATOM 2393 C C . LEU A 1 310 ? -11.977 -31.828 1.892 1 86.75 310 LEU A C 1
ATOM 2395 O O . LEU A 1 310 ? -12.703 -32.125 2.848 1 86.75 310 LEU A O 1
ATOM 2399 N N . TYR A 1 311 ? -11.859 -30.719 1.427 1 84.25 311 TYR A N 1
ATOM 2400 C CA . TYR A 1 311 ? -12.477 -29.609 2.154 1 84.25 311 TYR A CA 1
ATOM 2401 C C . TYR A 1 311 ? -13.734 -29.125 1.447 1 84.25 311 TYR A C 1
ATOM 2403 O O . TYR A 1 311 ? -14.805 -29.047 2.055 1 84.25 311 TYR A O 1
ATOM 2411 N N . PHE A 1 312 ? -13.68 -28.859 0.197 1 77.94 312 PHE A N 1
ATOM 2412 C CA . PHE A 1 312 ? -14.805 -28.266 -0.52 1 77.94 312 PHE A CA 1
ATOM 2413 C C . PHE A 1 312 ? -15.727 -29.344 -1.064 1 77.94 312 PHE A C 1
ATOM 2415 O O . PHE A 1 312 ? -16.875 -29.078 -1.41 1 77.94 312 PHE A O 1
ATOM 2422 N N . LYS A 1 313 ? -15.211 -30.562 -1.215 1 80.31 313 LYS A N 1
ATOM 2423 C CA . LYS A 1 313 ? -15.977 -31.703 -1.705 1 80.31 313 LYS A CA 1
ATOM 2424 C C . LYS A 1 313 ? -16.594 -31.406 -3.068 1 80.31 313 LYS A C 1
ATOM 2426 O O . LYS A 1 313 ? -17.781 -31.672 -3.297 1 80.31 313 LYS A O 1
ATOM 2431 N N . GLU A 1 314 ? -15.781 -30.766 -3.809 1 75.12 314 GLU A N 1
ATOM 2432 C CA . GLU A 1 314 ? -16.234 -30.375 -5.145 1 75.12 314 GLU A CA 1
ATOM 2433 C C . GLU A 1 314 ? -15.93 -31.469 -6.164 1 75.12 314 GLU A C 1
ATOM 2435 O O . GLU A 1 314 ? -16.516 -31.5 -7.242 1 75.12 314 GLU A O 1
ATOM 2440 N N . ILE A 1 315 ? -14.945 -32.312 -5.965 1 77.69 315 ILE A N 1
ATOM 2441 C CA . ILE A 1 315 ? -14.562 -33.406 -6.828 1 77.69 315 ILE A CA 1
ATOM 2442 C C . ILE A 1 315 ? -15.102 -34.719 -6.254 1 77.69 315 ILE A C 1
ATOM 2444 O O . ILE A 1 315 ? -14.633 -35.188 -5.215 1 77.69 315 ILE A O 1
ATOM 2448 N N . THR A 1 316 ? -16.141 -35.094 -6.961 1 81.38 316 THR A N 1
ATOM 2449 C CA . THR A 1 316 ? -16.781 -36.312 -6.488 1 81.38 316 THR A CA 1
ATOM 2450 C C . THR A 1 316 ? -16.922 -37.344 -7.617 1 81.38 316 THR A C 1
ATOM 2452 O O . THR A 1 316 ? -16.703 -37 -8.789 1 81.38 316 THR A O 1
ATOM 2455 N N . GLY A 1 317 ? -17.156 -38.594 -7.219 1 85.31 317 GLY A N 1
ATOM 2456 C CA . GLY A 1 317 ? -17.344 -39.656 -8.211 1 85.31 317 GLY A CA 1
ATOM 2457 C C . GLY A 1 317 ? -16.109 -40.531 -8.398 1 85.31 317 GLY A C 1
ATOM 2458 O O . GLY A 1 317 ? -14.984 -40.031 -8.312 1 85.31 317 GLY A O 1
ATOM 2459 N N . LYS A 1 318 ? -16.344 -41.719 -8.695 1 88.88 318 LYS A N 1
ATOM 2460 C CA . LYS A 1 318 ? -15.266 -42.688 -8.812 1 88.88 318 LYS A CA 1
ATOM 2461 C C . LYS A 1 318 ? -14.375 -42.375 -10.016 1 88.88 318 LYS A C 1
ATOM 2463 O O . LYS A 1 318 ? -13.148 -42.469 -9.922 1 88.88 318 LYS A O 1
ATOM 2468 N N . GLU A 1 319 ? -14.977 -42.031 -11.07 1 88.06 319 GLU A N 1
ATOM 2469 C CA . GLU A 1 319 ? -14.211 -41.75 -12.281 1 88.06 319 GLU A CA 1
ATOM 2470 C C . GLU A 1 319 ? -13.336 -40.5 -12.086 1 88.06 319 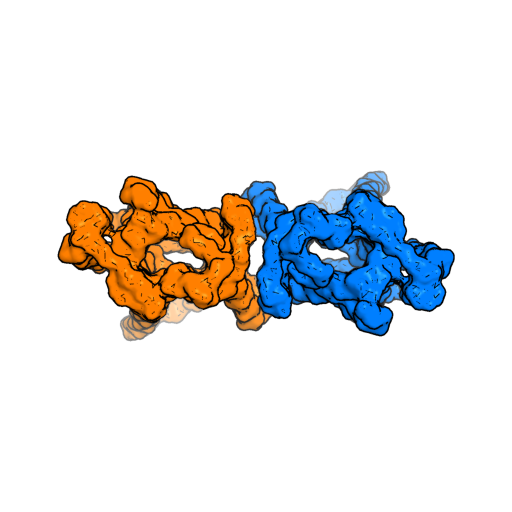GLU A C 1
ATOM 2472 O O . GLU A 1 319 ? -12.172 -40.5 -12.492 1 88.06 319 GLU A O 1
ATOM 2477 N N . ASN A 1 320 ? -13.93 -39.5 -11.461 1 87 320 ASN A N 1
ATOM 2478 C CA . ASN A 1 320 ? -13.18 -38.281 -11.18 1 87 320 ASN A CA 1
ATOM 2479 C C . ASN A 1 320 ? -12.031 -38.531 -10.203 1 87 320 ASN A C 1
ATOM 2481 O O . ASN A 1 320 ? -10.938 -37.969 -10.359 1 87 320 ASN A O 1
ATOM 2485 N N . MET A 1 321 ? -12.258 -39.344 -9.289 1 88.81 321 MET A N 1
ATOM 2486 C CA . MET A 1 321 ? -11.234 -39.656 -8.297 1 88.81 321 MET A CA 1
ATOM 2487 C C . MET A 1 321 ? -10.086 -40.438 -8.922 1 88.81 321 MET A C 1
ATOM 2489 O O . MET A 1 321 ? -8.922 -40.219 -8.555 1 88.81 321 MET A O 1
ATOM 2493 N N . LEU A 1 322 ? -10.414 -41.312 -9.781 1 90.81 322 LEU A N 1
ATOM 2494 C CA . LEU A 1 322 ? -9.375 -42.062 -10.469 1 90.81 322 LEU A CA 1
ATOM 2495 C C . LEU A 1 322 ? -8.547 -41.156 -11.367 1 90.81 322 LEU A C 1
ATOM 2497 O O . LEU A 1 322 ? -7.32 -41.281 -11.406 1 90.81 322 LEU A O 1
ATOM 2501 N N . LEU A 1 323 ? -9.234 -40.344 -12.047 1 87.69 323 LEU A N 1
ATOM 2502 C CA . LEU A 1 323 ? -8.547 -39.375 -12.898 1 87.69 323 LEU A CA 1
ATOM 2503 C C . LEU A 1 323 ? -7.645 -38.469 -12.07 1 87.69 323 LEU A C 1
ATOM 2505 O O . LEU A 1 323 ? -6.543 -38.125 -12.5 1 87.69 323 LEU A O 1
ATOM 2509 N N . LEU A 1 324 ? -8.211 -38.094 -11.008 1 87.5 324 LEU A N 1
ATOM 2510 C CA . LEU A 1 324 ? -7.441 -37.25 -10.102 1 87.5 324 LEU A CA 1
ATOM 2511 C C . LEU A 1 324 ? -6.188 -37.969 -9.617 1 87.5 324 LEU A C 1
ATOM 2513 O O . LEU A 1 324 ? -5.102 -37.375 -9.602 1 87.5 324 LEU A O 1
ATOM 2517 N N . ALA A 1 325 ? -6.32 -39.188 -9.219 1 91.44 325 ALA A N 1
ATOM 2518 C CA . ALA A 1 325 ? -5.184 -39.969 -8.75 1 91.44 325 ALA A CA 1
ATOM 2519 C C . ALA A 1 325 ? -4.125 -40.125 -9.836 1 91.44 325 ALA A C 1
ATOM 2521 O O . ALA A 1 325 ? -2.926 -40 -9.562 1 91.44 325 ALA A O 1
ATOM 2522 N N . LEU A 1 326 ? -4.555 -40.375 -10.992 1 93 326 LEU A N 1
ATOM 2523 C CA . LEU A 1 326 ? -3.637 -40.5 -12.117 1 93 326 LEU A CA 1
ATOM 2524 C C . LEU A 1 326 ? -2.922 -39.156 -12.391 1 93 326 LEU A C 1
ATOM 2526 O O . LEU A 1 326 ? -1.718 -39.156 -12.656 1 93 326 LEU A O 1
ATOM 2530 N N . ALA A 1 327 ? -3.662 -38.125 -12.398 1 89.12 327 ALA A N 1
ATOM 2531 C CA . ALA A 1 327 ? -3.098 -36.812 -12.633 1 89.12 327 ALA A CA 1
ATOM 2532 C C . ALA A 1 327 ? -2.055 -36.469 -11.578 1 89.12 327 ALA A C 1
ATOM 2534 O O . ALA A 1 327 ? -0.968 -35.969 -11.906 1 89.12 327 ALA A O 1
ATOM 2535 N N . ILE A 1 328 ? -2.375 -36.688 -10.352 1 89.81 328 ILE A N 1
ATOM 2536 C CA . ILE A 1 328 ? -1.46 -36.406 -9.25 1 89.81 328 ILE A CA 1
ATOM 2537 C C . ILE A 1 328 ? -0.2 -37.281 -9.398 1 89.81 328 ILE A C 1
ATOM 2539 O O . ILE A 1 328 ? 0.916 -36.781 -9.234 1 89.81 328 ILE A O 1
ATOM 2543 N N . GLY A 1 329 ? -0.375 -38.5 -9.711 1 93.75 329 GLY A N 1
ATOM 2544 C CA . GLY A 1 329 ? 0.753 -39.406 -9.883 1 93.75 329 GLY A CA 1
ATOM 2545 C C . GLY A 1 329 ? 1.691 -38.969 -10.992 1 93.75 329 GLY A C 1
ATOM 2546 O O . GLY A 1 329 ? 2.906 -38.906 -10.797 1 93.75 329 GLY A O 1
ATOM 2547 N N . ILE A 1 330 ? 1.146 -38.719 -12.117 1 93.56 330 ILE A N 1
ATOM 2548 C CA . ILE A 1 330 ? 1.935 -38.375 -13.289 1 93.56 330 ILE A CA 1
ATOM 2549 C C . ILE A 1 330 ? 2.641 -37.031 -13.055 1 93.56 330 ILE A C 1
ATOM 2551 O O . ILE A 1 330 ? 3.824 -36.875 -13.367 1 93.56 330 ILE A O 1
ATOM 2555 N N . THR A 1 331 ? 1.938 -36.062 -12.531 1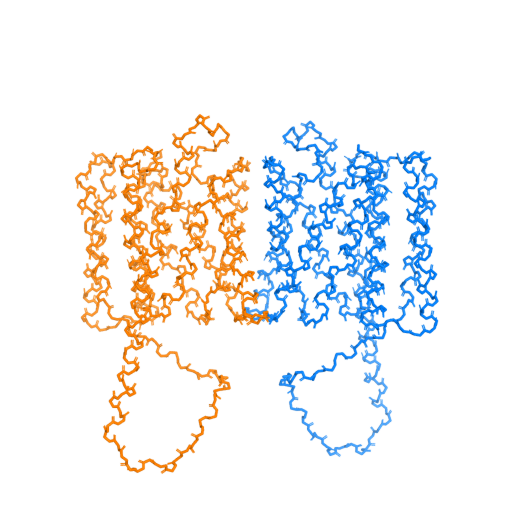 90.06 331 THR A N 1
ATOM 2556 C CA . THR A 1 331 ? 2.523 -34.75 -12.242 1 90.06 331 THR A CA 1
ATOM 2557 C C . THR A 1 331 ? 3.648 -34.875 -11.219 1 90.06 331 THR A C 1
ATOM 2559 O O . THR A 1 331 ? 4.707 -34.25 -11.375 1 90.06 331 THR A O 1
ATOM 2562 N N . SER A 1 332 ? 3.412 -35.625 -10.172 1 93.19 332 SER A N 1
ATOM 2563 C CA . SER A 1 332 ? 4.43 -35.844 -9.148 1 93.19 332 SER A CA 1
ATOM 2564 C C . SER A 1 332 ? 5.672 -36.5 -9.727 1 93.19 332 SER A C 1
ATOM 2566 O O . SER A 1 332 ? 6.797 -36.125 -9.398 1 93.19 332 SER A O 1
ATOM 2568 N N . PHE A 1 333 ? 5.398 -37.5 -10.508 1 95.06 333 PHE A N 1
ATOM 2569 C CA . PHE A 1 333 ? 6.508 -38.188 -11.172 1 95.06 333 PHE A CA 1
ATOM 2570 C C . PHE A 1 333 ? 7.309 -37.219 -12.023 1 95.06 333 PHE A C 1
ATOM 2572 O O . PHE A 1 333 ? 8.539 -37.219 -11.984 1 95.06 333 PHE A O 1
ATOM 2579 N N . GLY A 1 334 ? 6.668 -36.469 -12.789 1 93.62 334 GLY A N 1
ATOM 2580 C CA . GLY A 1 334 ? 7.328 -35.438 -13.586 1 93.62 334 GLY A CA 1
ATOM 2581 C C . GLY A 1 334 ? 8.117 -34.438 -12.758 1 93.62 334 GLY A C 1
ATOM 2582 O O . GLY A 1 334 ? 9.258 -34.125 -13.086 1 93.62 334 GLY A O 1
ATOM 2583 N N . ALA A 1 335 ? 7.508 -33.938 -11.68 1 90.75 335 ALA A N 1
ATOM 2584 C CA . ALA A 1 335 ? 8.164 -33 -10.797 1 90.75 335 ALA A CA 1
ATOM 2585 C C . ALA A 1 335 ? 9.43 -33.594 -10.188 1 90.75 335 ALA A C 1
ATOM 2587 O O . ALA A 1 335 ? 10.453 -32.906 -10.078 1 90.75 335 ALA A O 1
ATOM 2588 N N . ILE A 1 336 ? 9.359 -34.812 -9.789 1 92.06 336 ILE A N 1
ATOM 2589 C CA . ILE A 1 336 ? 10.508 -35.5 -9.211 1 92.06 336 ILE A CA 1
ATOM 2590 C C . ILE A 1 336 ? 11.625 -35.625 -10.25 1 92.06 336 ILE A C 1
ATOM 2592 O O . ILE A 1 336 ? 12.789 -35.344 -9.938 1 92.06 336 ILE A O 1
ATOM 2596 N N . LEU A 1 337 ? 11.297 -35.969 -11.477 1 93.44 337 LEU A N 1
ATOM 2597 C CA . LEU A 1 337 ? 12.289 -36.062 -12.547 1 93.44 337 LEU A CA 1
ATOM 2598 C C . LEU A 1 337 ? 12.961 -34.688 -12.773 1 93.44 337 LEU A C 1
ATOM 2600 O O . LEU A 1 337 ? 14.188 -34.625 -12.906 1 93.44 337 LEU A O 1
ATOM 2604 N N . VAL A 1 338 ? 12.188 -33.688 -12.812 1 92.25 338 VAL A N 1
ATOM 2605 C CA . VAL A 1 338 ? 12.719 -32.344 -13.008 1 92.25 338 VAL A CA 1
ATOM 2606 C C . VAL A 1 338 ? 13.664 -32 -11.867 1 92.25 338 VAL A C 1
ATOM 2608 O O . VAL A 1 338 ? 14.742 -31.453 -12.086 1 92.25 338 VAL A O 1
ATOM 2611 N N . GLY A 1 339 ? 13.289 -32.312 -10.648 1 89.75 339 GLY A N 1
ATOM 2612 C CA . GLY A 1 339 ? 14.117 -32.031 -9.484 1 89.75 339 GLY A CA 1
ATOM 2613 C C . GLY A 1 339 ? 15.445 -32.781 -9.516 1 89.75 339 GLY A C 1
ATOM 2614 O O . GLY A 1 339 ? 16.5 -32.188 -9.227 1 89.75 339 GLY A O 1
ATOM 2615 N N . ILE A 1 340 ? 15.414 -34.062 -9.93 1 90.88 340 ILE A N 1
ATOM 2616 C CA . ILE A 1 340 ? 16.609 -34.906 -9.953 1 90.88 340 ILE A CA 1
ATOM 2617 C C . ILE A 1 340 ? 17.531 -34.438 -11.078 1 90.88 340 ILE A C 1
ATOM 2619 O O . ILE A 1 340 ? 18.75 -34.688 -11.031 1 90.88 340 ILE A O 1
ATOM 2623 N N . SER A 1 341 ? 16.969 -33.844 -12.031 1 91.12 341 SER A N 1
ATOM 2624 C CA . SER A 1 341 ? 17.75 -33.406 -13.188 1 91.12 341 SER A CA 1
ATOM 2625 C C . SER A 1 341 ? 18.812 -32.375 -12.789 1 91.12 341 SER A C 1
ATOM 2627 O O . SER A 1 341 ? 19.75 -32.125 -13.547 1 91.12 341 SER A O 1
ATOM 2629 N N . LYS A 1 342 ? 18.703 -31.75 -11.625 1 88.12 342 LYS A N 1
ATOM 2630 C CA . LYS A 1 342 ? 19.672 -30.766 -11.125 1 88.12 342 LYS A CA 1
ATOM 2631 C C . LYS A 1 342 ? 21.016 -31.422 -10.828 1 88.12 342 LYS A C 1
ATOM 2633 O O . LYS A 1 342 ? 22.062 -30.828 -11.055 1 88.12 342 LYS A O 1
ATOM 2638 N N . ASP A 1 343 ? 20.984 -32.625 -10.266 1 85.38 343 ASP A N 1
ATOM 2639 C CA . ASP A 1 343 ? 22.203 -33.219 -9.758 1 85.38 343 ASP A CA 1
ATOM 2640 C C . ASP A 1 343 ? 22.609 -34.438 -10.594 1 85.38 343 ASP A C 1
ATOM 2642 O O . ASP A 1 343 ? 23.719 -34.969 -10.461 1 85.38 343 ASP A O 1
ATOM 2646 N N . PHE A 1 344 ? 21.781 -34.938 -11.32 1 77.19 344 PHE A N 1
ATOM 2647 C CA . PHE A 1 344 ? 22.125 -36.125 -12.062 1 77.19 344 PHE A CA 1
ATOM 2648 C C . PHE A 1 344 ? 22.297 -35.844 -13.547 1 77.19 344 PHE A C 1
ATOM 2650 O O . PHE A 1 344 ? 21.609 -34.969 -14.094 1 77.19 344 PHE A O 1
ATOM 2657 N N . MET B 1 1 ? 17.562 27.891 -0.755 1 66.62 1 MET B N 1
ATOM 2658 C CA . MET B 1 1 ? 16.281 27.984 -1.454 1 66.62 1 MET B CA 1
ATOM 2659 C C . MET B 1 1 ? 15.609 29.328 -1.175 1 66.62 1 MET B C 1
ATOM 2661 O O . MET B 1 1 ? 15.82 29.938 -0.118 1 66.62 1 MET B O 1
ATOM 2665 N N . SER B 1 2 ? 14.891 29.828 -2.166 1 83.75 2 SER B N 1
ATOM 2666 C CA . SER B 1 2 ? 14.344 31.188 -2.09 1 83.75 2 SER B CA 1
ATOM 2667 C C . SER B 1 2 ? 13.148 31.25 -1.148 1 83.75 2 SER B C 1
ATOM 2669 O O . SER B 1 2 ? 12.453 30.25 -0.948 1 83.75 2 SER B O 1
ATOM 2671 N N . THR B 1 3 ? 13.094 32.312 -0.426 1 88.44 3 THR B N 1
ATOM 2672 C CA . THR B 1 3 ? 11.977 32.594 0.461 1 88.44 3 THR B CA 1
ATOM 2673 C C . THR B 1 3 ? 10.648 32.531 -0.295 1 88.44 3 THR B C 1
ATOM 2675 O O . THR B 1 3 ? 9.664 31.984 0.225 1 88.44 3 THR B O 1
ATOM 2678 N N . VAL B 1 4 ? 10.656 32.906 -1.512 1 90.12 4 VAL B N 1
ATOM 2679 C CA . VAL B 1 4 ? 9.445 32.906 -2.33 1 90.12 4 VAL B CA 1
ATOM 2680 C C . VAL B 1 4 ? 9.008 31.469 -2.59 1 90.12 4 VAL B C 1
ATOM 2682 O O . VAL B 1 4 ? 7.82 31.156 -2.49 1 90.12 4 VAL B O 1
ATOM 2685 N N . LEU B 1 5 ? 9.906 30.625 -2.879 1 92.25 5 LEU B N 1
ATOM 2686 C CA . LEU B 1 5 ? 9.602 29.219 -3.107 1 92.25 5 LEU B CA 1
ATOM 2687 C C . LEU B 1 5 ? 9.047 28.562 -1.844 1 92.25 5 LEU B C 1
ATOM 2689 O O . LEU B 1 5 ? 8.109 27.766 -1.91 1 92.25 5 LEU B O 1
ATOM 2693 N N . GLY B 1 6 ? 9.625 28.875 -0.759 1 94.69 6 GLY B N 1
ATOM 2694 C CA . GLY B 1 6 ? 9.156 28.344 0.513 1 94.69 6 GLY B CA 1
ATOM 2695 C C . GLY B 1 6 ? 7.738 28.781 0.844 1 94.69 6 GLY B C 1
ATOM 2696 O O . GLY B 1 6 ? 6.926 27.953 1.28 1 94.69 6 GLY B O 1
ATOM 2697 N N . LEU B 1 7 ? 7.469 30.016 0.598 1 93.31 7 LEU B N 1
ATOM 2698 C CA . LEU B 1 7 ? 6.137 30.531 0.899 1 93.31 7 LEU B CA 1
ATOM 2699 C C . LEU B 1 7 ? 5.102 29.969 -0.067 1 93.31 7 LEU B C 1
ATOM 2701 O O . LEU B 1 7 ? 3.959 29.703 0.321 1 93.31 7 LEU B O 1
ATOM 2705 N N . LEU B 1 8 ? 5.453 29.812 -1.296 1 95.38 8 LEU B N 1
ATOM 2706 C CA . LEU B 1 8 ? 4.559 29.156 -2.252 1 95.38 8 LEU B CA 1
ATOM 2707 C C . LEU B 1 8 ? 4.258 27.719 -1.83 1 95.38 8 LEU B C 1
ATOM 2709 O O . LEU B 1 8 ? 3.117 27.266 -1.941 1 95.38 8 LEU B O 1
ATOM 2713 N N . ALA B 1 9 ? 5.285 27.062 -1.404 1 96.81 9 ALA B N 1
ATOM 2714 C CA . ALA B 1 9 ? 5.102 25.703 -0.907 1 96.81 9 ALA B CA 1
ATOM 2715 C C . ALA B 1 9 ? 4.168 25.672 0.299 1 96.81 9 ALA B C 1
ATOM 2717 O O . ALA B 1 9 ? 3.336 24.766 0.431 1 96.81 9 ALA B O 1
ATOM 2718 N N . CYS B 1 10 ? 4.289 26.656 1.136 1 96.25 10 CYS B N 1
ATOM 2719 C CA . CYS B 1 10 ? 3.385 26.781 2.275 1 96.25 10 CYS B CA 1
ATOM 2720 C C . CYS B 1 10 ? 1.946 26.969 1.814 1 96.25 10 CYS B C 1
ATOM 2722 O O . CYS B 1 10 ? 1.023 26.391 2.381 1 96.25 10 CYS B O 1
ATOM 2724 N N . ALA B 1 11 ? 1.795 27.812 0.829 1 95.94 11 ALA B N 1
ATOM 2725 C CA . ALA B 1 11 ? 0.458 28.078 0.311 1 95.94 11 ALA B CA 1
ATOM 2726 C C . ALA B 1 11 ? -0.175 26.828 -0.273 1 95.94 11 ALA B C 1
ATOM 2728 O O . ALA B 1 11 ? -1.343 26.531 -0.007 1 95.94 11 ALA B O 1
ATOM 2729 N N . ILE B 1 12 ? 0.553 26.078 -1.033 1 97.12 12 ILE B N 1
ATOM 2730 C CA . ILE B 1 12 ? 0.068 24.844 -1.637 1 97.12 12 ILE B CA 1
ATOM 2731 C C . ILE B 1 12 ? -0.29 23.844 -0.543 1 97.12 12 ILE B C 1
ATOM 2733 O O . ILE B 1 12 ? -1.367 23.234 -0.57 1 97.12 12 ILE B O 1
ATOM 2737 N N . SER B 1 13 ? 0.61 23.688 0.397 1 97.62 13 SER B N 1
ATOM 2738 C CA . SER B 1 13 ? 0.377 22.766 1.507 1 97.62 13 SER B CA 1
ATOM 2739 C C . SER B 1 13 ? -0.884 23.141 2.279 1 97.62 13 SER B C 1
ATOM 2741 O O . SER B 1 13 ? -1.727 22.281 2.555 1 97.62 13 SER B O 1
ATOM 2743 N N . SER B 1 14 ? -1.052 24.406 2.566 1 95.5 14 SER B N 1
ATOM 2744 C CA . SER B 1 14 ? -2.189 24.875 3.35 1 95.5 14 SER B CA 1
ATOM 2745 C C . SER B 1 14 ? -3.5 24.672 2.598 1 95.5 14 SER B C 1
ATOM 2747 O O . SER B 1 14 ? -4.5 24.25 3.186 1 95.5 14 SER B O 1
ATOM 2749 N N . LEU B 1 15 ? -3.471 24.938 1.349 1 95.94 15 LEU B N 1
ATOM 2750 C CA . LEU B 1 15 ? -4.668 24.781 0.532 1 95.94 15 LEU B CA 1
ATOM 2751 C C . LEU B 1 15 ? -5.098 23.312 0.473 1 95.94 15 LEU B C 1
ATOM 2753 O O . LEU B 1 15 ? -6.281 23 0.644 1 95.94 15 LEU B O 1
ATOM 2757 N N . PHE B 1 16 ? -4.215 22.453 0.249 1 97.06 16 PHE B N 1
ATOM 2758 C CA . PHE B 1 16 ? -4.547 21.047 0.112 1 97.06 16 PHE B CA 1
ATOM 2759 C C . PHE B 1 16 ? -4.922 20.438 1.462 1 97.06 16 PHE B C 1
ATOM 2761 O O . PHE B 1 16 ? -5.871 19.656 1.558 1 97.06 16 PHE B O 1
ATOM 2768 N N . PHE B 1 17 ? -4.203 20.781 2.533 1 94.81 17 PHE B N 1
ATOM 2769 C CA . PHE B 1 17 ? -4.57 20.297 3.859 1 94.81 17 PHE B CA 1
ATOM 2770 C C . PHE B 1 17 ? -5.949 20.812 4.258 1 94.81 17 PHE B C 1
ATOM 2772 O O . PHE B 1 17 ? -6.734 20.078 4.867 1 94.81 17 PHE B O 1
ATOM 2779 N N . GLY B 1 18 ? -6.262 21.984 3.934 1 91.31 18 GLY B N 1
ATOM 2780 C CA . GLY B 1 18 ? -7.531 22.594 4.305 1 91.31 18 GLY B CA 1
ATOM 2781 C C . GLY B 1 18 ? -8.703 22.062 3.502 1 91.31 18 GLY B C 1
ATOM 2782 O O . GLY B 1 18 ? -9.859 22.188 3.918 1 91.31 18 GLY B O 1
ATOM 2783 N N . SER B 1 19 ? -8.422 21.422 2.387 1 92.5 19 SER B N 1
ATOM 2784 C CA . SER B 1 19 ? -9.484 20.969 1.488 1 92.5 19 SER B CA 1
ATOM 2785 C C . SER B 1 19 ? -9.602 19.453 1.468 1 92.5 19 SER B C 1
ATOM 2787 O O . SER B 1 19 ? -10.539 18.906 0.889 1 92.5 19 SER B O 1
ATOM 2789 N N . MET B 1 20 ? -8.711 18.781 2.121 1 91.06 20 MET B N 1
ATOM 2790 C CA . MET B 1 20 ? -8.57 17.344 1.885 1 91.06 20 MET B CA 1
ATOM 2791 C C . MET B 1 20 ? -9.773 16.578 2.424 1 91.06 20 MET B C 1
ATOM 2793 O O . MET B 1 20 ? -10.07 15.477 1.963 1 91.06 20 MET B O 1
ATOM 2797 N N . PHE B 1 21 ? -10.547 17.109 3.357 1 86.5 21 PHE B N 1
ATOM 2798 C CA . PHE B 1 21 ? -11.656 16.359 3.926 1 86.5 21 PHE B CA 1
ATOM 2799 C C . PHE B 1 21 ? -12.961 16.688 3.205 1 86.5 21 PHE B C 1
ATOM 2801 O O . PHE B 1 21 ? -14 16.078 3.469 1 86.5 21 PHE B O 1
ATOM 2808 N N . VAL B 1 22 ? -12.953 17.594 2.26 1 86.94 22 VAL B N 1
ATOM 2809 C CA . VAL B 1 22 ? -14.148 18.016 1.534 1 86.94 22 VAL B CA 1
ATOM 2810 C C . VAL B 1 22 ? -14.727 16.844 0.753 1 86.94 22 VAL B C 1
ATOM 2812 O O . VAL B 1 22 ? -15.938 16.594 0.806 1 86.94 22 VAL B O 1
ATOM 2815 N N . PRO B 1 23 ? -13.93 16 0.146 1 89.06 23 PRO B N 1
ATOM 2816 C CA . PRO B 1 23 ? -14.492 14.891 -0.628 1 89.06 23 PRO B CA 1
ATOM 2817 C C . PRO B 1 23 ? -15.164 13.836 0.252 1 89.06 23 PRO B C 1
ATOM 2819 O O . PRO B 1 23 ? -16.125 13.195 -0.173 1 89.06 23 PRO B O 1
ATOM 2822 N N . ILE B 1 24 ? -14.664 13.641 1.399 1 88.75 24 ILE B N 1
ATOM 2823 C CA . ILE B 1 24 ? -15.164 12.578 2.266 1 88.75 24 ILE B CA 1
ATOM 2824 C C . ILE B 1 24 ? -16.438 13.047 2.965 1 88.75 24 ILE B C 1
ATOM 2826 O O . ILE B 1 24 ? -17.297 12.227 3.305 1 88.75 24 ILE B O 1
ATOM 2830 N N . LYS B 1 25 ? -16.594 14.289 3.189 1 83.44 25 LYS B N 1
ATOM 2831 C CA . LYS B 1 25 ? -17.703 14.82 3.979 1 83.44 25 LYS B CA 1
ATOM 2832 C C . LYS B 1 25 ? -19.031 14.539 3.311 1 83.44 25 LYS B C 1
ATOM 2834 O O . LYS B 1 25 ? -20.062 14.438 3.984 1 83.44 25 LYS B O 1
ATOM 2839 N N . LYS B 1 26 ? -19.047 14.312 2.096 1 83 26 LYS B N 1
ATOM 2840 C CA . LYS B 1 26 ? -20.281 14.086 1.355 1 83 26 LYS B CA 1
ATOM 2841 C C . LYS B 1 26 ? -20.766 12.648 1.529 1 83 26 LYS B C 1
ATOM 2843 O O . LYS B 1 26 ? -21.906 12.328 1.193 1 83 26 LYS B O 1
ATOM 2848 N N . TYR B 1 27 ? -19.938 11.828 2.082 1 87.56 27 TYR B N 1
ATOM 2849 C CA . TYR B 1 27 ? -20.266 10.414 2.232 1 87.56 27 TYR B CA 1
ATOM 2850 C C . TYR B 1 27 ? -20.188 9.992 3.693 1 87.56 27 TYR B C 1
ATOM 2852 O O . TYR B 1 27 ? -19.672 10.727 4.535 1 87.56 27 TYR B O 1
ATOM 2860 N N . ASN B 1 28 ? -20.766 8.852 3.996 1 86.25 28 ASN B N 1
ATOM 2861 C CA . ASN B 1 28 ? -20.672 8.289 5.336 1 86.25 28 ASN B CA 1
ATOM 2862 C C . ASN B 1 28 ? -19.359 7.547 5.543 1 86.25 28 ASN B C 1
ATOM 2864 O O . ASN B 1 28 ? -19.156 6.465 4.988 1 86.25 28 ASN B O 1
ATOM 2868 N N . PRO B 1 29 ? -18.531 8.148 6.328 1 87.81 29 PRO B N 1
ATOM 2869 C CA . PRO B 1 29 ? -17.234 7.512 6.512 1 87.81 29 PRO B CA 1
ATOM 2870 C C . PRO B 1 29 ? -17.25 6.387 7.547 1 87.81 29 PRO B C 1
ATOM 2872 O O . PRO B 1 29 ? -16.25 5.707 7.75 1 87.81 29 PRO B O 1
ATOM 2875 N N . GLY B 1 30 ? -18.391 6.141 8.141 1 87.31 30 GLY B N 1
ATOM 2876 C CA . GLY B 1 30 ? -18.438 5.164 9.219 1 87.31 30 GLY B CA 1
ATOM 2877 C C . GLY B 1 30 ? -17.562 5.547 10.406 1 87.31 30 GLY B C 1
ATOM 2878 O O . GLY B 1 30 ? -17.625 6.684 10.883 1 87.31 30 GLY B O 1
ATOM 2879 N N . ASP B 1 31 ? -16.797 4.613 10.906 1 89.25 31 ASP B N 1
ATOM 2880 C CA . ASP B 1 31 ? -15.922 4.906 12.039 1 89.25 31 ASP B CA 1
ATOM 2881 C C . ASP B 1 31 ? -14.594 5.504 11.562 1 89.25 31 ASP B C 1
ATOM 2883 O O . ASP B 1 31 ? -13.781 5.945 12.375 1 89.25 31 ASP B O 1
ATOM 2887 N N . GLY B 1 32 ? -14.32 5.441 10.344 1 92.5 32 GLY B N 1
ATOM 2888 C CA . GLY B 1 32 ? -13.195 6.168 9.766 1 92.5 32 GLY B CA 1
ATOM 2889 C C . GLY B 1 32 ? -11.984 5.297 9.523 1 92.5 32 GLY B C 1
ATOM 2890 O O . GLY B 1 32 ? -11.031 5.719 8.859 1 92.5 32 GLY B O 1
ATOM 2891 N N . VAL B 1 33 ? -11.977 4.062 10.062 1 94 33 VAL B N 1
ATOM 2892 C CA . VAL B 1 33 ? -10.797 3.207 9.961 1 94 33 VAL B CA 1
ATOM 2893 C C . VAL B 1 33 ? -10.562 2.828 8.5 1 94 33 VAL B C 1
ATOM 2895 O O . VAL B 1 33 ? -9.43 2.865 8.023 1 94 33 VAL B O 1
ATOM 2898 N N . PHE B 1 34 ? -11.625 2.502 7.824 1 94 34 PHE B N 1
ATOM 2899 C CA . PHE B 1 34 ? -11.508 2.121 6.422 1 94 34 PHE B CA 1
ATOM 2900 C C . PHE B 1 34 ? -11.039 3.303 5.578 1 94 34 PHE B C 1
ATOM 2902 O O . PHE B 1 34 ? -10.195 3.146 4.695 1 94 34 PHE B O 1
ATOM 2909 N N . VAL B 1 35 ? -11.508 4.441 5.855 1 94.12 35 VAL B N 1
ATOM 2910 C CA . VAL B 1 35 ? -11.117 5.656 5.152 1 94.12 35 VAL B CA 1
ATOM 2911 C C . VAL B 1 35 ? -9.625 5.906 5.348 1 94.12 35 VAL B C 1
ATOM 2913 O O . VAL B 1 35 ? -8.906 6.195 4.391 1 94.12 35 VAL B O 1
ATOM 2916 N N . GLN B 1 36 ? -9.203 5.758 6.543 1 95.5 36 GLN B N 1
ATOM 2917 C CA . GLN B 1 36 ? -7.789 5.957 6.867 1 95.5 36 GLN B CA 1
ATOM 2918 C C . GLN B 1 36 ? -6.91 4.953 6.129 1 95.5 36 GLN B C 1
ATOM 2920 O O . GLN B 1 36 ? -5.801 5.289 5.703 1 95.5 36 GLN B O 1
ATOM 2925 N N . TRP B 1 37 ? -7.371 3.799 6.055 1 96 37 TRP B N 1
ATOM 2926 C CA . TRP B 1 37 ? -6.605 2.754 5.383 1 96 37 TRP B CA 1
ATOM 2927 C C . TRP B 1 37 ? -6.457 3.062 3.896 1 96 37 TRP B C 1
ATOM 2929 O O . TRP B 1 37 ? -5.352 2.984 3.348 1 96 37 TRP B O 1
ATOM 2939 N N . VAL B 1 38 ? -7.559 3.43 3.252 1 95.44 38 VAL B N 1
ATOM 2940 C CA . VAL B 1 38 ? -7.523 3.768 1.833 1 95.44 38 VAL B CA 1
ATOM 2941 C C . VAL B 1 38 ? -6.633 4.992 1.616 1 95.44 38 VAL B C 1
ATOM 2943 O O . VAL B 1 38 ? -5.863 5.043 0.655 1 95.44 38 VAL B O 1
ATOM 2946 N N . MET B 1 39 ? -6.707 5.902 2.508 1 96 39 MET B N 1
ATOM 2947 C CA . MET B 1 39 ? -5.84 7.074 2.438 1 96 39 MET B CA 1
ATOM 2948 C C . MET B 1 39 ? -4.371 6.672 2.527 1 96 39 MET B C 1
ATOM 2950 O O . MET B 1 39 ? -3.541 7.16 1.758 1 96 39 MET B O 1
ATOM 2954 N N . GLY B 1 40 ? -4.109 5.809 3.498 1 96.94 40 GLY B N 1
ATOM 2955 C CA . GLY B 1 40 ? -2.742 5.348 3.682 1 96.94 40 GLY B CA 1
ATOM 2956 C C . GLY B 1 40 ? -2.178 4.656 2.457 1 96.94 40 GLY B C 1
ATOM 2957 O O . GLY B 1 40 ? -1.017 4.863 2.1 1 96.94 40 GLY B O 1
ATOM 2958 N N . LEU B 1 41 ? -2.996 3.877 1.812 1 96.56 41 LEU B N 1
ATOM 2959 C CA . LEU B 1 41 ? -2.572 3.188 0.598 1 96.56 41 LEU B CA 1
ATOM 2960 C C . LEU B 1 41 ? -2.314 4.184 -0.529 1 96.56 41 LEU B C 1
ATOM 2962 O O . LEU B 1 41 ? -1.375 4.016 -1.31 1 96.56 41 LEU B O 1
ATOM 2966 N N . THR B 1 42 ? -3.18 5.129 -0.624 1 96.94 42 THR B N 1
ATOM 2967 C CA . THR B 1 42 ? -3.033 6.148 -1.656 1 96.94 42 THR B CA 1
ATOM 2968 C C . THR B 1 42 ? -1.774 6.98 -1.424 1 96.94 42 THR B C 1
ATOM 2970 O O . THR B 1 42 ? -1.067 7.324 -2.373 1 96.94 42 THR B O 1
ATOM 2973 N N . ILE B 1 43 ? -1.564 7.258 -0.192 1 97.94 43 ILE B N 1
ATOM 2974 C CA . ILE B 1 43 ? -0.367 8.008 0.174 1 97.94 43 ILE B CA 1
ATOM 2975 C C . ILE B 1 43 ? 0.878 7.227 -0.237 1 97.94 43 ILE B C 1
ATOM 2977 O O . ILE B 1 43 ? 1.819 7.793 -0.796 1 97.94 43 ILE B O 1
ATOM 2981 N N . MET B 1 44 ? 0.889 5.938 0.023 1 97.31 44 MET B N 1
ATOM 2982 C CA . MET B 1 44 ? 1.993 5.086 -0.411 1 97.31 44 MET B CA 1
ATOM 2983 C C . MET B 1 44 ? 2.148 5.125 -1.928 1 97.31 44 MET B C 1
ATOM 2985 O O . MET B 1 44 ? 3.268 5.168 -2.441 1 97.31 44 MET B O 1
ATOM 2989 N N . PHE B 1 45 ? 1.062 5.102 -2.643 1 96.62 45 PHE B N 1
ATOM 2990 C CA . PHE B 1 45 ? 1.068 5.152 -4.102 1 96.62 45 PHE B CA 1
ATOM 2991 C C . PHE B 1 45 ? 1.753 6.422 -4.594 1 96.62 45 PHE B C 1
ATOM 2993 O O . PHE B 1 45 ? 2.619 6.367 -5.469 1 96.62 45 PHE B O 1
ATOM 3000 N N . VAL B 1 46 ? 1.415 7.539 -4.031 1 96.88 46 VAL B N 1
ATOM 3001 C CA . VAL B 1 46 ? 2.037 8.812 -4.391 1 96.88 46 VAL B CA 1
ATOM 3002 C C . VAL B 1 46 ? 3.502 8.812 -3.959 1 96.88 46 VAL B C 1
ATOM 3004 O O . VAL B 1 46 ? 4.359 9.375 -4.641 1 96.88 46 VAL B O 1
ATOM 3007 N N . GLY B 1 47 ? 3.744 8.148 -2.822 1 96.94 47 GLY B N 1
ATOM 3008 C CA . GLY B 1 47 ? 5.117 8.008 -2.371 1 96.94 47 GLY B CA 1
ATOM 3009 C C . GLY B 1 47 ? 6.008 7.301 -3.379 1 96.94 47 GLY B C 1
ATOM 3010 O O . GLY B 1 47 ? 7.16 7.688 -3.578 1 96.94 47 GLY B O 1
ATOM 3011 N N . VAL B 1 48 ? 5.48 6.246 -4.027 1 95.5 48 VAL B N 1
ATOM 3012 C CA . VAL B 1 48 ? 6.23 5.523 -5.051 1 95.5 48 VAL B CA 1
ATOM 3013 C C . VAL B 1 48 ? 6.523 6.453 -6.227 1 95.5 48 VAL B C 1
ATOM 3015 O O . VAL B 1 48 ? 7.645 6.473 -6.742 1 95.5 48 VAL B O 1
ATOM 3018 N N . ILE B 1 49 ? 5.566 7.219 -6.617 1 95.56 49 ILE B N 1
ATOM 3019 C CA . ILE B 1 49 ? 5.738 8.164 -7.715 1 95.56 49 ILE B CA 1
ATOM 3020 C C . ILE B 1 49 ? 6.801 9.195 -7.344 1 95.56 49 ILE B C 1
ATOM 3022 O O . ILE B 1 49 ? 7.68 9.508 -8.148 1 95.56 49 ILE B O 1
ATOM 3026 N N . ALA B 1 50 ? 6.715 9.695 -6.133 1 95.31 50 ALA B N 1
ATOM 3027 C CA . ALA B 1 50 ? 7.688 10.672 -5.656 1 95.31 50 ALA B CA 1
ATOM 3028 C C . ALA B 1 50 ? 9.094 10.078 -5.629 1 95.31 50 ALA B C 1
ATOM 3030 O O . ALA B 1 50 ? 10.07 10.766 -5.93 1 95.31 50 ALA B O 1
ATOM 3031 N N . ASN B 1 51 ? 9.156 8.789 -5.25 1 94.25 51 ASN B N 1
ATOM 3032 C CA . ASN B 1 51 ? 10.445 8.117 -5.219 1 94.25 51 ASN B CA 1
ATOM 3033 C C . ASN B 1 51 ? 11.07 8.023 -6.609 1 94.25 51 ASN B C 1
ATOM 3035 O O . ASN B 1 51 ? 12.281 8.172 -6.762 1 94.25 51 ASN B O 1
ATOM 3039 N N . PHE B 1 52 ? 10.258 7.805 -7.586 1 93.38 52 PHE B N 1
ATOM 3040 C CA . PHE B 1 52 ? 10.703 7.738 -8.977 1 93.38 52 PHE B CA 1
ATOM 3041 C C . PHE B 1 52 ? 11.258 9.086 -9.43 1 93.38 52 PHE B C 1
ATOM 3043 O O . PHE B 1 52 ? 12.336 9.148 -10.023 1 93.38 52 PHE B O 1
ATOM 3050 N N . PHE B 1 53 ? 10.688 10.164 -9.094 1 93.25 53 PHE B N 1
ATOM 3051 C CA . PHE B 1 53 ? 11.094 11.492 -9.531 1 93.25 53 PHE B CA 1
ATOM 3052 C C . PHE B 1 53 ? 12.352 11.945 -8.797 1 93.25 53 PHE B C 1
ATOM 3054 O O . PHE B 1 53 ? 13.086 12.805 -9.289 1 93.25 53 PHE B O 1
ATOM 3061 N N . ASN B 1 54 ? 12.625 11.383 -7.602 1 93.44 54 ASN B N 1
ATOM 3062 C CA . ASN B 1 54 ? 13.82 11.727 -6.844 1 93.44 54 ASN B CA 1
ATOM 3063 C C . ASN B 1 54 ? 14.969 10.758 -7.125 1 93.44 54 ASN B C 1
ATOM 3065 O O . ASN B 1 54 ? 15.977 10.758 -6.418 1 93.44 54 ASN B O 1
ATOM 3069 N N . ASN B 1 55 ? 14.766 9.859 -8.109 1 92.31 55 ASN B N 1
ATOM 3070 C CA . ASN B 1 55 ? 15.781 8.938 -8.602 1 92.31 55 ASN B CA 1
ATOM 3071 C C . ASN B 1 55 ? 16.125 7.879 -7.559 1 92.31 55 ASN B C 1
ATOM 3073 O O . ASN B 1 55 ? 17.312 7.574 -7.352 1 92.31 55 ASN B O 1
ATOM 3077 N N . PHE B 1 56 ? 15.156 7.426 -6.793 1 91.5 56 PHE B N 1
ATOM 3078 C CA . PHE B 1 56 ? 15.195 6.273 -5.906 1 91.5 56 PHE B CA 1
ATOM 3079 C C . PHE B 1 56 ? 16.312 6.414 -4.883 1 91.5 56 PHE B C 1
ATOM 3081 O O . PHE B 1 56 ? 17.203 5.559 -4.805 1 91.5 56 PHE B O 1
ATOM 3088 N N . PRO B 1 57 ? 16.234 7.398 -4.02 1 92.75 57 PRO B N 1
ATOM 3089 C CA . PRO B 1 57 ? 17.219 7.52 -2.949 1 92.75 57 PRO B CA 1
ATOM 3090 C C . PRO B 1 57 ? 17.203 6.336 -1.984 1 92.75 57 PRO B C 1
ATOM 3092 O O . PRO B 1 57 ? 16.219 5.582 -1.955 1 92.75 57 PRO B O 1
ATOM 3095 N N . PRO B 1 58 ? 18.328 6.137 -1.238 1 91.44 58 PRO B N 1
ATOM 3096 C CA . PRO B 1 58 ? 18.344 5.047 -0.258 1 91.44 58 PRO B CA 1
ATOM 3097 C C . PRO B 1 58 ? 17.203 5.156 0.754 1 91.44 58 PRO B C 1
ATOM 3099 O O . PRO B 1 58 ? 16.875 6.258 1.214 1 91.44 58 PRO B O 1
ATOM 3102 N N . PHE B 1 59 ? 16.625 4.016 0.985 1 92.88 59 PHE B N 1
ATOM 3103 C CA . PHE B 1 59 ? 15.516 3.928 1.932 1 92.88 59 PHE B CA 1
ATOM 3104 C C . PHE B 1 59 ? 15.992 4.215 3.352 1 92.88 59 PHE B C 1
ATOM 3106 O O . PHE B 1 59 ? 17.031 3.697 3.779 1 92.88 59 PHE B O 1
ATOM 3113 N N . GLN B 1 60 ? 15.297 5.113 4.078 1 94.62 60 GLN B N 1
ATOM 3114 C CA . GLN B 1 60 ? 15.625 5.473 5.453 1 94.62 60 GLN B CA 1
ATOM 3115 C C . GLN B 1 60 ? 14.555 4.984 6.422 1 94.62 60 GLN B C 1
ATOM 3117 O O . GLN B 1 60 ? 13.57 5.68 6.664 1 94.62 60 GLN B O 1
ATOM 3122 N N . PRO B 1 61 ? 14.766 3.877 7.07 1 94.25 61 PRO B N 1
ATOM 3123 C CA . PRO B 1 61 ? 13.727 3.275 7.91 1 94.25 61 PRO B CA 1
ATOM 3124 C C . PRO B 1 61 ? 13.32 4.172 9.078 1 94.25 61 PRO B C 1
ATOM 3126 O O . PRO B 1 61 ? 12.164 4.145 9.508 1 94.25 61 PRO B O 1
ATOM 3129 N N . PHE B 1 62 ? 14.227 4.949 9.625 1 96.06 62 PHE B N 1
ATOM 3130 C CA . PHE B 1 62 ? 13.906 5.801 10.766 1 96.06 62 PHE B CA 1
ATOM 3131 C C . PHE B 1 62 ? 12.859 6.836 10.383 1 96.06 62 PHE B C 1
ATOM 3133 O O . PHE B 1 62 ? 12.055 7.25 11.227 1 96.06 62 PHE B O 1
ATOM 3140 N N . ALA B 1 63 ? 12.844 7.281 9.148 1 96.69 63 ALA B N 1
ATOM 3141 C CA . ALA B 1 63 ? 11.859 8.25 8.664 1 96.69 63 ALA B CA 1
ATOM 3142 C C . ALA B 1 63 ? 10.453 7.672 8.711 1 96.69 63 ALA B C 1
ATOM 3144 O O . ALA B 1 63 ? 9.469 8.414 8.695 1 96.69 63 ALA B O 1
ATOM 3145 N N . MET B 1 64 ? 10.312 6.316 8.773 1 97.38 64 MET B N 1
ATOM 3146 C CA . MET B 1 64 ? 9.008 5.664 8.844 1 97.38 64 MET B CA 1
ATOM 3147 C C . MET B 1 64 ? 8.281 6.027 10.133 1 97.38 64 MET B C 1
ATOM 3149 O O . MET B 1 64 ? 7.051 6 10.188 1 97.38 64 MET B O 1
ATOM 3153 N N . TRP B 1 65 ? 9.031 6.355 11.156 1 97.44 65 TRP B N 1
ATOM 3154 C CA . TRP B 1 65 ? 8.43 6.719 12.43 1 97.44 65 TRP B CA 1
ATOM 3155 C C . TRP B 1 65 ? 7.605 7.996 12.297 1 97.44 65 TRP B C 1
ATOM 3157 O O . TRP B 1 65 ? 6.59 8.164 12.977 1 97.44 65 TRP B O 1
ATOM 3167 N N . GLY B 1 66 ? 8.094 8.93 11.5 1 97.88 66 GLY B N 1
ATOM 3168 C CA . GLY B 1 66 ? 7.27 10.094 11.219 1 97.88 66 GLY B CA 1
ATOM 3169 C C . GLY B 1 66 ? 5.906 9.734 10.656 1 97.88 66 GLY B C 1
ATOM 3170 O O . GLY B 1 66 ? 4.895 10.305 11.062 1 97.88 66 GLY B O 1
ATOM 3171 N N . GLY B 1 67 ? 5.914 8.781 9.719 1 98.12 67 GLY B N 1
ATOM 3172 C CA . GLY B 1 67 ? 4.656 8.289 9.172 1 98.12 67 GLY B CA 1
ATOM 3173 C C . GLY B 1 67 ? 3.783 7.609 10.219 1 98.12 67 GLY B C 1
ATOM 3174 O O . GLY B 1 67 ? 2.562 7.77 10.211 1 98.12 67 GLY B O 1
ATOM 3175 N N . PHE B 1 68 ? 4.43 6.863 11.078 1 97.94 68 PHE B N 1
ATOM 3176 C CA . PHE B 1 68 ? 3.707 6.195 12.148 1 97.94 68 PHE B CA 1
ATOM 3177 C C . PHE B 1 68 ? 2.975 7.211 13.023 1 97.94 68 PHE B C 1
ATOM 3179 O O . PHE B 1 68 ? 1.799 7.027 13.344 1 97.94 68 PHE B O 1
ATOM 3186 N N . PHE B 1 69 ? 3.646 8.266 13.406 1 97.88 69 PHE B N 1
ATOM 3187 C CA . PHE B 1 69 ? 3.037 9.289 14.25 1 97.88 69 PHE B CA 1
ATOM 3188 C C . PHE B 1 69 ? 1.865 9.945 13.531 1 97.88 69 PHE B C 1
ATOM 3190 O O . PHE B 1 69 ? 0.786 10.102 14.102 1 97.88 69 PHE B O 1
ATOM 3197 N N . TRP B 1 70 ? 2.057 10.297 12.328 1 97.75 70 TRP B N 1
ATOM 3198 C CA . TRP B 1 70 ? 0.963 10.93 11.594 1 97.75 70 TRP B CA 1
ATOM 3199 C C . TRP B 1 70 ? -0.243 10 11.516 1 97.75 70 TRP B C 1
ATOM 3201 O O . TRP B 1 70 ? -1.374 10.414 11.773 1 97.75 70 TRP B O 1
ATOM 3211 N N . ALA B 1 71 ? 0.011 8.734 11.141 1 97.88 71 ALA B N 1
ATOM 3212 C CA . ALA B 1 71 ? -1.077 7.773 10.969 1 97.88 71 ALA B CA 1
ATOM 3213 C C . ALA B 1 71 ? -1.812 7.539 12.289 1 97.88 71 ALA B C 1
ATOM 3215 O O . ALA B 1 71 ? -3.041 7.438 12.305 1 97.88 71 ALA B O 1
ATOM 3216 N N . ALA B 1 72 ? -1.051 7.414 13.359 1 97 72 ALA B N 1
ATOM 3217 C CA . ALA B 1 72 ? -1.653 7.223 14.68 1 97 72 ALA B CA 1
ATOM 3218 C C . ALA B 1 72 ? -2.539 8.406 15.055 1 97 72 ALA B C 1
ATOM 3220 O O . ALA B 1 72 ? -3.635 8.219 15.594 1 97 72 ALA B O 1
ATOM 3221 N N . GLY B 1 73 ? -2.113 9.578 14.781 1 96.81 73 GLY B N 1
ATOM 3222 C CA . GLY B 1 73 ? -2.93 10.758 15.031 1 96.81 73 GLY B CA 1
ATOM 3223 C C . GLY B 1 73 ? -4.148 10.836 14.133 1 96.81 73 GLY B C 1
ATOM 3224 O O . GLY B 1 73 ? -5.258 11.102 14.609 1 96.81 73 GLY B O 1
ATOM 3225 N N . ASN B 1 74 ? -3.977 10.531 12.875 1 95.25 74 ASN B N 1
ATOM 3226 C CA . ASN B 1 74 ? -5.039 10.711 11.898 1 95.25 74 ASN B CA 1
ATOM 3227 C C . ASN B 1 74 ? -6.129 9.656 12.047 1 95.25 74 ASN B C 1
ATOM 3229 O O . ASN B 1 74 ? -7.238 9.82 11.531 1 95.25 74 ASN B O 1
ATOM 3233 N N . LEU B 1 75 ? -5.805 8.57 12.672 1 94.56 75 LEU B N 1
ATOM 3234 C CA . LEU B 1 75 ? -6.824 7.57 12.969 1 94.56 75 LEU B CA 1
ATOM 3235 C C . LEU B 1 75 ? -7.957 8.172 13.797 1 94.56 75 LEU B C 1
ATOM 3237 O O . LEU B 1 75 ? -9.094 7.699 13.734 1 94.56 75 LEU B O 1
ATOM 3241 N N . THR B 1 76 ? -7.676 9.203 14.539 1 94.81 76 THR B N 1
ATOM 3242 C CA . THR B 1 76 ? -8.664 9.812 15.422 1 94.81 76 THR B CA 1
ATOM 3243 C C . THR B 1 76 ? -9.375 10.969 14.734 1 94.81 76 THR B C 1
ATOM 3245 O O . THR B 1 76 ? -10.328 11.531 15.273 1 94.81 76 THR B O 1
ATOM 3248 N N . ALA B 1 77 ? -8.984 11.312 13.555 1 91.38 77 ALA B N 1
ATOM 3249 C CA . ALA B 1 77 ? -9.5 12.508 12.891 1 91.38 77 ALA B CA 1
ATOM 3250 C C . ALA B 1 77 ? -11 12.383 12.625 1 91.38 77 ALA B C 1
ATOM 3252 O O . ALA B 1 77 ? -11.766 13.289 12.953 1 91.38 77 ALA B O 1
ATOM 3253 N N . ILE B 1 78 ? -11.391 11.258 12.047 1 89.5 78 ILE B N 1
ATOM 3254 C CA . ILE B 1 78 ? -12.789 11.094 11.672 1 89.5 78 ILE B CA 1
ATOM 3255 C C . ILE B 1 78 ? -13.656 11 12.922 1 89.5 78 ILE B C 1
ATOM 3257 O O . ILE B 1 78 ? -14.688 11.664 13.031 1 89.5 78 ILE B O 1
ATOM 3261 N N . PRO B 1 79 ? -13.305 10.203 13.922 1 90.81 79 PRO B N 1
ATOM 3262 C CA . PRO B 1 79 ? -14.055 10.219 15.18 1 90.81 79 PRO B CA 1
ATOM 3263 C C . PRO B 1 79 ? -14.156 11.617 15.781 1 90.81 79 PRO B C 1
ATOM 3265 O O . PRO B 1 79 ? -15.219 12 16.297 1 90.81 79 PRO B O 1
ATOM 3268 N N . ILE B 1 80 ? -13.141 12.414 15.805 1 88.81 80 ILE B N 1
ATOM 3269 C CA . ILE B 1 80 ? -13.141 13.781 16.312 1 88.81 80 ILE B CA 1
ATOM 3270 C C . ILE B 1 80 ? -14.164 14.617 15.531 1 88.81 80 ILE B C 1
ATOM 3272 O O . ILE B 1 80 ? -15.016 15.281 16.125 1 88.81 80 ILE B O 1
ATOM 3276 N N . ILE B 1 81 ? -14.07 14.516 14.219 1 83.75 81 ILE B N 1
ATOM 3277 C CA . ILE B 1 81 ? -14.914 15.312 13.336 1 83.75 81 ILE B CA 1
ATOM 3278 C C . ILE B 1 81 ? -16.375 14.922 13.539 1 83.75 81 ILE B C 1
ATOM 3280 O O . ILE B 1 81 ? -17.266 15.781 13.531 1 83.75 81 ILE B O 1
ATOM 3284 N N . ASN B 1 82 ? -16.609 13.609 13.766 1 84.06 82 ASN B N 1
ATOM 3285 C CA . ASN B 1 82 ? -17.969 13.125 13.969 1 84.06 82 ASN B CA 1
ATOM 3286 C C . ASN B 1 82 ? -18.562 13.648 15.273 1 84.06 82 ASN B C 1
ATOM 3288 O O . ASN B 1 82 ? -19.781 13.836 15.375 1 84.06 82 ASN B O 1
ATOM 3292 N N . ILE B 1 83 ? -17.75 13.945 16.234 1 84.38 83 ILE B N 1
ATOM 3293 C CA . ILE B 1 83 ? -18.25 14.312 17.547 1 84.38 83 ILE B CA 1
ATOM 3294 C C . ILE B 1 83 ? -18.328 15.836 17.656 1 84.38 83 ILE B C 1
ATOM 3296 O O . ILE B 1 83 ? -19.391 16.375 18.016 1 84.38 83 ILE B O 1
ATOM 3300 N N . ILE B 1 84 ? -17.266 16.516 17.297 1 79.12 84 ILE B N 1
ATOM 3301 C CA . ILE B 1 84 ? -17.266 17.953 17.578 1 79.12 84 ILE B CA 1
ATOM 3302 C C . ILE B 1 84 ? -17.234 18.734 16.281 1 79.12 84 ILE B C 1
ATOM 3304 O O . ILE B 1 84 ? -17.25 19.969 16.281 1 79.12 84 ILE B O 1
ATOM 3308 N N . GLY B 1 85 ? -17.109 18.062 15.109 1 75.88 85 GLY B N 1
ATOM 3309 C CA . GLY B 1 85 ? -17.125 18.734 13.82 1 75.88 85 GLY B CA 1
ATOM 3310 C C . GLY B 1 85 ? -15.75 18.969 13.242 1 75.88 85 GLY B C 1
ATOM 3311 O O . GLY B 1 85 ? -14.75 18.875 13.961 1 75.88 85 GLY B O 1
ATOM 3312 N N . VAL B 1 86 ? -15.711 19.312 12.008 1 77.56 86 VAL B N 1
ATOM 3313 C CA . VAL B 1 86 ? -14.461 19.469 11.266 1 77.56 86 VAL B CA 1
ATOM 3314 C C . VAL B 1 86 ? -13.727 20.719 11.734 1 77.56 86 VAL B C 1
ATOM 3316 O O . VAL B 1 86 ? -12.523 20.672 12.008 1 77.56 86 VAL B O 1
ATOM 3319 N N . THR B 1 87 ? -14.43 21.781 11.875 1 72.38 87 THR B N 1
ATOM 3320 C CA . THR B 1 87 ? -13.805 23.078 12.18 1 72.38 87 THR B CA 1
ATOM 3321 C C . THR B 1 87 ? -13.141 23.047 13.547 1 72.38 87 THR B C 1
ATOM 3323 O O . THR B 1 87 ? -11.961 23.359 13.68 1 72.38 87 THR B O 1
ATOM 3326 N N . LEU B 1 88 ? -13.961 22.609 14.562 1 74.19 88 LEU B N 1
ATOM 3327 C CA . LEU B 1 88 ? -13.406 22.578 15.914 1 74.19 88 LEU B CA 1
ATOM 3328 C C . LEU B 1 88 ? -12.289 21.562 16.031 1 74.19 88 LEU B C 1
ATOM 3330 O O . LEU B 1 88 ? -11.266 21.828 16.672 1 74.19 88 LEU B O 1
ATOM 3334 N N . GLY B 1 89 ? -12.445 20.438 15.43 1 79.88 89 GLY B N 1
ATOM 3335 C CA . GLY B 1 89 ? -11.406 19.406 15.453 1 79.88 89 GLY B CA 1
ATOM 3336 C C . GLY B 1 89 ? -10.094 19.875 14.844 1 79.88 89 GLY B C 1
ATOM 3337 O O . GLY B 1 89 ? -9.039 19.75 15.461 1 79.88 89 GLY B O 1
ATOM 3338 N N . MET B 1 90 ? -10.133 20.484 13.711 1 82.69 90 MET B N 1
ATOM 3339 C CA . MET B 1 90 ? -8.938 20.938 13 1 82.69 90 MET B CA 1
ATOM 3340 C C . MET B 1 90 ? -8.25 22.078 13.758 1 82.69 90 MET B C 1
ATOM 3342 O O . MET B 1 90 ? -7.02 22.172 13.734 1 82.69 90 MET B O 1
ATOM 3346 N N . LEU B 1 91 ? -9.062 22.812 14.383 1 75.56 91 LEU B N 1
ATOM 3347 C CA . LEU B 1 91 ? -8.484 23.938 15.109 1 75.56 91 LEU B CA 1
ATOM 3348 C C . LEU B 1 91 ? -7.703 23.453 16.328 1 75.56 91 LEU B C 1
ATOM 3350 O O . LEU B 1 91 ? -6.609 23.953 16.594 1 75.56 91 LEU B O 1
ATOM 3354 N N . ILE B 1 92 ? -8.312 22.562 17.094 1 81.88 92 ILE B N 1
ATOM 3355 C CA . ILE B 1 92 ? -7.641 22.078 18.297 1 81.88 92 ILE B CA 1
ATOM 3356 C C . ILE B 1 92 ? -6.367 21.328 17.906 1 81.88 92 ILE B C 1
ATOM 3358 O O . ILE B 1 92 ? -5.281 21.641 18.391 1 81.88 92 ILE B O 1
ATOM 3362 N N . TRP B 1 93 ? -6.48 20.375 17.016 1 89.5 93 TRP B N 1
ATOM 3363 C CA . TRP B 1 93 ? -5.27 19.625 16.688 1 89.5 93 TRP B CA 1
ATOM 3364 C C . TRP B 1 93 ? -4.293 20.484 15.898 1 89.5 93 TRP B C 1
ATOM 3366 O O . TRP B 1 93 ? -3.076 20.312 15.992 1 89.5 93 TRP B O 1
ATOM 3376 N N . GLY B 1 94 ? -4.836 21.484 15.164 1 89 94 GLY B N 1
ATOM 3377 C CA . GLY B 1 94 ? -3.965 22.422 14.461 1 89 94 GLY B CA 1
ATOM 3378 C C . GLY B 1 94 ? -3.123 23.266 15.398 1 89 94 GLY B C 1
ATOM 3379 O O . GLY B 1 94 ? -1.939 23.5 15.141 1 89 94 GLY B O 1
ATOM 3380 N N . THR B 1 95 ? -3.744 23.719 16.422 1 86.44 95 THR B N 1
ATOM 3381 C CA . THR B 1 95 ? -3.035 24.547 17.391 1 86.44 95 THR B CA 1
ATOM 3382 C C . THR B 1 95 ? -1.943 23.734 18.094 1 86.44 95 THR B C 1
ATOM 3384 O O . THR B 1 95 ? -0.811 24.203 18.234 1 86.44 95 THR B O 1
ATOM 3387 N N . VAL B 1 96 ? -2.295 22.578 18.5 1 90.81 96 VAL B N 1
ATOM 3388 C CA . VAL B 1 96 ? -1.317 21.734 19.172 1 90.81 96 VAL B CA 1
ATOM 3389 C C . VAL B 1 96 ? -0.203 21.359 18.188 1 90.81 96 VAL B C 1
ATOM 3391 O O . VAL B 1 96 ? 0.979 21.406 18.547 1 90.81 96 VAL B O 1
ATOM 3394 N N . ASN B 1 97 ? -0.631 20.984 17.016 1 95 97 ASN B N 1
ATOM 3395 C CA . ASN B 1 97 ? 0.318 20.703 15.953 1 95 97 ASN B CA 1
ATOM 3396 C C . ASN B 1 97 ? 1.286 21.859 15.734 1 95 97 ASN B C 1
ATOM 3398 O O . ASN B 1 97 ? 2.496 21.656 15.633 1 95 97 ASN B O 1
ATOM 3402 N N . CYS B 1 98 ? 0.803 23.078 15.719 1 93.25 98 CYS B N 1
ATOM 3403 C CA . CYS B 1 98 ? 1.569 24.297 15.5 1 93.25 98 CYS B CA 1
ATOM 3404 C C . CYS B 1 98 ? 2.59 24.5 16.609 1 93.25 98 CYS B C 1
ATOM 3406 O O . CYS B 1 98 ? 3.777 24.688 16.344 1 93.25 98 CYS B O 1
ATOM 3408 N N . VAL B 1 99 ? 2.145 24.406 17.812 1 92.44 99 VAL B N 1
ATOM 3409 C CA . VAL B 1 99 ? 3 24.703 18.953 1 92.44 99 VAL B CA 1
ATOM 3410 C C . VAL B 1 99 ? 4.094 23.641 19.078 1 92.44 99 VAL B C 1
ATOM 3412 O O . VAL B 1 99 ? 5.27 23.969 19.234 1 92.44 99 VAL B O 1
ATOM 3415 N N . VAL B 1 100 ? 3.705 22.438 18.953 1 94.62 100 VAL B N 1
ATOM 3416 C CA . VAL B 1 100 ? 4.652 21.344 19.125 1 94.62 100 VAL B CA 1
ATOM 3417 C C . VAL B 1 100 ? 5.668 21.359 17.984 1 94.62 100 VAL B C 1
ATOM 3419 O O . VAL B 1 100 ? 6.875 21.297 18.219 1 94.62 100 VAL B O 1
ATOM 3422 N N . GLY B 1 101 ? 5.164 21.453 16.766 1 95.56 101 GLY B N 1
ATOM 3423 C CA . GLY B 1 101 ? 6.059 21.516 15.617 1 95.56 101 GLY B CA 1
ATOM 3424 C C . GLY B 1 101 ? 6.992 22.703 15.641 1 95.56 101 GLY B C 1
ATOM 3425 O O . GLY B 1 101 ? 8.188 22.578 15.359 1 95.56 101 GLY B O 1
ATOM 3426 N N . TRP B 1 102 ? 6.438 23.875 15.977 1 94.81 102 TRP B N 1
ATOM 3427 C CA . TRP B 1 102 ? 7.227 25.094 16.094 1 94.81 102 TRP B CA 1
ATOM 3428 C C . TRP B 1 102 ? 8.305 24.938 17.156 1 94.81 102 TRP B C 1
ATOM 3430 O O . TRP B 1 102 ? 9.469 25.281 16.938 1 94.81 102 TRP B O 1
ATOM 3440 N N . ALA B 1 103 ? 7.945 24.406 18.328 1 94.62 103 ALA B N 1
ATOM 3441 C CA . ALA B 1 103 ? 8.891 24.266 19.438 1 94.62 103 ALA B CA 1
ATOM 3442 C C . ALA B 1 103 ? 10.016 23.297 19.062 1 94.62 103 ALA B C 1
ATOM 3444 O O . ALA B 1 103 ? 11.18 23.562 19.375 1 94.62 103 ALA B O 1
ATOM 3445 N N . CYS B 1 104 ? 9.695 22.234 18.406 1 93.88 104 CYS B N 1
ATOM 3446 C CA . CYS B 1 104 ? 10.703 21.281 17.984 1 93.88 104 CYS B CA 1
ATOM 3447 C C . CYS B 1 104 ? 11.688 21.922 17.016 1 93.88 104 CYS B C 1
ATOM 3449 O O . CYS B 1 104 ? 12.898 21.719 17.125 1 93.88 104 CYS B O 1
ATOM 3451 N N . GLY B 1 105 ? 11.164 22.688 16.141 1 92.56 105 GLY B N 1
ATOM 3452 C CA . GLY B 1 105 ? 12.008 23.344 15.148 1 92.56 105 GLY B CA 1
ATOM 3453 C C . GLY B 1 105 ? 12.805 24.5 15.711 1 92.56 105 GLY B C 1
ATOM 3454 O O . GLY B 1 105 ? 14.023 24.578 15.531 1 92.56 105 GLY B O 1
ATOM 3455 N N . ARG B 1 106 ? 12.172 25.344 16.422 1 93.12 106 ARG B N 1
ATOM 3456 C CA . ARG B 1 106 ? 12.773 26.578 16.922 1 93.12 106 ARG B CA 1
ATOM 3457 C C . ARG B 1 106 ? 13.859 26.266 17.953 1 93.12 106 ARG B C 1
ATOM 3459 O O . ARG B 1 106 ? 14.914 26.891 17.953 1 93.12 106 ARG B O 1
ATOM 3466 N N . PHE B 1 107 ? 13.656 25.297 18.828 1 94.19 107 PHE B N 1
ATOM 3467 C CA . PHE B 1 107 ? 14.562 25.047 19.938 1 94.19 107 PHE B CA 1
ATOM 3468 C C . PHE B 1 107 ? 15.422 23.828 19.688 1 94.19 107 PHE B C 1
ATOM 3470 O O . PHE B 1 107 ? 16.328 23.516 20.469 1 94.19 107 PHE B O 1
ATOM 3477 N N . GLY B 1 108 ? 15.172 23.125 18.625 1 93.94 108 GLY B N 1
ATOM 3478 C CA . GLY B 1 108 ? 15.953 21.938 18.312 1 93.94 108 GLY B CA 1
ATOM 3479 C C . GLY B 1 108 ? 15.781 20.828 19.328 1 93.94 108 GLY B C 1
ATOM 3480 O O . GLY B 1 108 ? 16.766 20.266 19.812 1 93.94 108 GLY B O 1
ATOM 3481 N N . LEU B 1 109 ? 14.617 20.547 19.594 1 91.25 109 LEU B N 1
ATOM 3482 C CA . LEU B 1 109 ? 14.328 19.516 20.594 1 91.25 109 LEU B CA 1
ATOM 3483 C C . LEU B 1 109 ? 14.711 18.141 20.062 1 91.25 109 LEU B C 1
ATOM 3485 O O . LEU B 1 109 ? 14.75 17.922 18.844 1 91.25 109 LEU B O 1
ATOM 3489 N N . PHE B 1 110 ? 15.055 17.125 20.922 1 93.62 110 PHE B N 1
ATOM 3490 C CA . PHE B 1 110 ? 15.375 15.734 20.625 1 93.62 110 PHE B CA 1
ATOM 3491 C C . PHE B 1 110 ? 16.641 15.641 19.797 1 93.62 110 PHE B C 1
ATOM 3493 O O . PHE B 1 110 ? 16.703 14.898 18.812 1 93.62 110 PHE B O 1
ATOM 3500 N N . ASP B 1 111 ? 17.594 16.5 20.078 1 91.06 111 ASP B N 1
ATOM 3501 C CA . ASP B 1 111 ? 18.953 16.484 19.531 1 91.06 111 ASP B CA 1
ATOM 3502 C C . ASP B 1 111 ? 18.953 16.844 18.062 1 91.06 111 ASP B C 1
ATOM 3504 O O . ASP B 1 111 ? 19.625 16.203 17.25 1 91.06 111 ASP B O 1
ATOM 3508 N N . THR B 1 112 ? 18.047 17.781 17.641 1 93.31 112 THR B N 1
ATOM 3509 C CA . THR B 1 112 ? 18.062 18.328 16.281 1 93.31 112 THR B CA 1
ATOM 3510 C C . THR B 1 112 ? 18.688 19.734 16.297 1 93.31 112 THR B C 1
ATOM 3512 O O . THR B 1 112 ? 18.984 20.281 17.344 1 93.31 112 THR B O 1
ATOM 3515 N N . ILE B 1 113 ? 19 20.266 15.172 1 91.69 113 ILE B N 1
ATOM 3516 C CA . ILE B 1 113 ? 19.609 21.578 15.055 1 91.69 113 ILE B CA 1
ATOM 3517 C C . ILE B 1 113 ? 18.531 22.656 15.117 1 91.69 113 ILE B C 1
ATOM 3519 O O . ILE B 1 113 ? 17.594 22.641 14.328 1 91.69 113 ILE B O 1
ATOM 3523 N N . PRO B 1 114 ? 18.594 23.531 16.078 1 93 114 PRO B N 1
ATOM 3524 C CA . PRO B 1 114 ? 17.594 24.594 16.172 1 93 114 PRO B CA 1
ATOM 3525 C C . PRO B 1 114 ? 17.578 25.5 14.953 1 93 114 PRO B C 1
ATOM 3527 O O . PRO B 1 114 ? 18.625 25.781 14.375 1 93 114 PRO B O 1
ATOM 3530 N N . SER B 1 115 ? 16.453 25.891 14.578 1 89.44 115 SER B N 1
ATOM 3531 C CA . SER B 1 115 ? 16.25 26.859 13.5 1 89.44 115 SER B CA 1
ATOM 3532 C C . SER B 1 115 ? 15.883 28.234 14.055 1 89.44 115 SER B C 1
ATOM 3534 O O . SER B 1 115 ? 14.742 28.453 14.477 1 89.44 115 SER B O 1
ATOM 3536 N N . ILE B 1 116 ? 16.719 29.156 14 1 89.62 116 ILE B N 1
ATOM 3537 C CA . ILE B 1 116 ? 16.484 30.5 14.516 1 89.62 116 ILE B CA 1
ATOM 3538 C C . ILE B 1 116 ? 16.188 31.453 13.359 1 89.62 116 ILE B C 1
ATOM 3540 O O . ILE B 1 116 ? 17.047 31.656 12.484 1 89.62 116 ILE B O 1
ATOM 3544 N N . PRO B 1 117 ? 14.945 31.938 13.43 1 89.81 117 PRO B N 1
ATOM 3545 C CA . PRO B 1 117 ? 14.648 32.906 12.391 1 89.81 117 PRO B CA 1
ATOM 3546 C C . PRO B 1 117 ? 15.492 34.188 12.523 1 89.81 117 PRO B C 1
ATOM 3548 O O . PRO B 1 117 ? 16.094 34.406 13.57 1 89.81 117 PRO B O 1
ATOM 3551 N N . LYS B 1 118 ? 15.625 35 11.5 1 89.5 118 LYS B N 1
ATOM 3552 C CA . LYS B 1 118 ? 16.391 36.25 11.531 1 89.5 118 LYS B CA 1
ATOM 3553 C C . LYS B 1 118 ? 15.844 37.188 12.602 1 89.5 118 LYS B C 1
ATOM 3555 O O . LYS B 1 118 ? 16.609 37.844 13.289 1 89.5 118 LYS B O 1
ATOM 3560 N N . SER B 1 119 ? 14.5 37.25 12.727 1 92.06 119 SER B N 1
ATOM 3561 C CA . SER B 1 119 ? 13.867 38.031 13.781 1 92.06 119 SER B CA 1
ATOM 3562 C C . SER B 1 119 ? 13.031 37.156 14.703 1 92.06 119 SER B C 1
ATOM 3564 O O . SER B 1 119 ? 11.812 37.062 14.523 1 92.06 119 SER B O 1
ATOM 3566 N N . PRO B 1 120 ? 13.625 36.688 15.742 1 92 120 PRO B N 1
ATOM 3567 C CA . PRO B 1 120 ? 12.891 35.812 16.625 1 92 120 PRO B CA 1
ATOM 3568 C C . PRO B 1 120 ? 11.695 36.469 17.297 1 92 120 PRO B C 1
ATOM 3570 O O . PRO B 1 120 ? 10.656 35.844 17.5 1 92 120 PRO B O 1
ATOM 3573 N N . PHE B 1 121 ? 11.883 37.688 17.594 1 93.19 121 PHE B N 1
ATOM 3574 C CA . PHE B 1 121 ? 10.805 38.406 18.281 1 93.19 121 PHE B CA 1
ATOM 3575 C C . PHE B 1 121 ? 9.562 38.5 17.406 1 93.19 121 PHE B C 1
ATOM 3577 O O . PHE B 1 121 ? 8.453 38.219 17.859 1 93.19 121 PHE B O 1
ATOM 3584 N N . ILE B 1 122 ? 9.734 38.812 16.172 1 93.56 122 ILE B N 1
ATOM 3585 C CA . ILE B 1 122 ? 8.625 38.906 15.227 1 93.56 122 ILE B CA 1
ATOM 3586 C C . ILE B 1 122 ? 8 37.531 15.055 1 93.56 122 ILE B C 1
ATOM 3588 O O . ILE B 1 122 ? 6.781 37.375 14.945 1 93.56 122 ILE B O 1
ATOM 3592 N N . ASN B 1 123 ? 8.859 36.562 15.016 1 94.69 123 ASN B N 1
ATOM 3593 C CA . ASN B 1 123 ? 8.383 35.188 14.891 1 94.69 123 ASN B CA 1
ATOM 3594 C C . ASN B 1 123 ? 7.496 34.812 16.078 1 94.69 123 ASN B C 1
ATOM 3596 O O . ASN B 1 123 ? 6.422 34.219 15.891 1 94.69 123 ASN B O 1
ATOM 3600 N N . TYR B 1 124 ? 7.871 35.125 17.281 1 95.06 124 TYR B N 1
ATOM 3601 C CA . TYR B 1 124 ? 7.121 34.781 18.484 1 95.06 124 TYR B CA 1
ATOM 3602 C C . TYR B 1 124 ? 5.793 35.531 18.516 1 95.06 124 TYR B C 1
ATOM 3604 O O . TYR B 1 124 ? 4.766 34.969 18.891 1 95.06 124 TYR B O 1
ATOM 3612 N N . ILE B 1 125 ? 5.805 36.75 18.172 1 95.12 125 ILE B N 1
ATOM 3613 C CA . ILE B 1 125 ? 4.574 37.531 18.125 1 95.12 125 ILE B CA 1
ATOM 3614 C C . ILE B 1 125 ? 3.615 36.938 17.109 1 95.12 125 ILE B C 1
ATOM 3616 O O . ILE B 1 125 ? 2.414 36.812 17.359 1 95.12 125 ILE B O 1
ATOM 3620 N N . GLY B 1 126 ? 4.168 36.656 15.953 1 94.12 126 GLY B N 1
ATOM 3621 C CA . GLY B 1 126 ? 3.348 36 14.945 1 94.12 126 GLY B CA 1
ATOM 3622 C C . GLY B 1 126 ? 2.711 34.688 15.445 1 94.12 126 GLY B C 1
ATOM 3623 O O . GLY B 1 126 ? 1.528 34.438 15.203 1 94.12 126 GLY B O 1
ATOM 3624 N N . LEU B 1 127 ? 3.504 33.906 16.141 1 94 127 LEU B N 1
ATOM 3625 C CA . LEU B 1 127 ? 3.01 32.656 16.719 1 94 127 LEU B CA 1
ATOM 3626 C C . LEU B 1 127 ? 1.849 32.906 17.672 1 94 127 LEU B C 1
ATOM 3628 O O . LEU B 1 127 ? 0.841 32.188 17.641 1 94 127 LEU B O 1
ATOM 3632 N N . ILE B 1 128 ? 1.984 33.875 18.516 1 95.06 128 ILE B N 1
ATOM 3633 C CA . ILE B 1 128 ? 0.947 34.219 19.484 1 95.06 128 ILE B CA 1
ATOM 3634 C C . ILE B 1 128 ? -0.338 34.594 18.75 1 95.06 128 ILE B C 1
ATOM 3636 O O . ILE B 1 128 ? -1.426 34.125 19.125 1 95.06 128 ILE B O 1
ATOM 3640 N N . PHE B 1 129 ? -0.283 35.344 17.719 1 93.62 129 PHE B N 1
ATOM 3641 C CA . PHE B 1 129 ? -1.455 35.75 16.953 1 93.62 129 PHE B CA 1
ATOM 3642 C C . PHE B 1 129 ? -2.119 34.531 16.297 1 93.62 129 PHE B C 1
ATOM 3644 O O . PHE B 1 129 ? -3.348 34.438 16.266 1 93.62 129 PHE B O 1
ATOM 3651 N N . VAL B 1 130 ? -1.279 33.719 15.75 1 90.19 130 VAL B N 1
ATOM 3652 C CA . VAL B 1 130 ? -1.845 32.531 15.102 1 90.19 130 VAL B CA 1
ATOM 3653 C C . VAL B 1 130 ? -2.58 31.672 16.125 1 90.19 130 VAL B C 1
ATOM 3655 O O . VAL B 1 130 ? -3.654 31.141 15.844 1 90.19 130 VAL B O 1
ATOM 3658 N N . ILE B 1 131 ? -2.059 31.516 17.328 1 89.75 131 ILE B N 1
ATOM 3659 C CA . ILE B 1 131 ? -2.691 30.734 18.391 1 89.75 131 ILE B CA 1
ATOM 3660 C C . ILE B 1 131 ? -3.996 31.406 18.812 1 89.75 131 ILE B C 1
ATOM 3662 O O . ILE B 1 131 ? -5.016 30.734 18.984 1 89.75 131 ILE B O 1
ATOM 3666 N N . ILE B 1 132 ? -4.035 32.719 18.938 1 91.88 132 ILE B N 1
ATOM 3667 C CA . ILE B 1 132 ? -5.238 33.469 19.281 1 91.88 132 ILE B CA 1
ATOM 3668 C C . ILE B 1 132 ? -6.301 33.25 18.203 1 91.88 132 ILE B C 1
ATOM 3670 O O . ILE B 1 132 ? -7.48 33.062 18.516 1 91.88 132 ILE B O 1
ATOM 3674 N N . GLY B 1 133 ? -5.859 33.344 16.969 1 86.62 133 GLY B N 1
ATOM 3675 C CA . GLY B 1 133 ? -6.773 33.031 15.891 1 86.62 133 GLY B CA 1
ATOM 3676 C C . GLY B 1 133 ? -7.418 31.656 16.031 1 86.62 133 GLY B C 1
ATOM 3677 O O . GLY B 1 133 ? -8.625 31.5 15.836 1 86.62 133 GLY B O 1
ATOM 3678 N N . GLY B 1 134 ? -6.617 30.656 16.391 1 81.25 134 GLY B N 1
ATOM 3679 C CA . GLY B 1 134 ? -7.145 29.328 16.641 1 81.25 134 GLY B CA 1
ATOM 3680 C C . GLY B 1 134 ? -8.195 29.297 17.734 1 81.25 134 GLY B C 1
ATOM 3681 O O . GLY B 1 134 ? -9.227 28.625 17.594 1 81.25 134 GLY B O 1
ATOM 3682 N N . ILE B 1 135 ? -7.953 29.969 18.797 1 83.31 135 ILE B N 1
ATOM 3683 C CA . ILE B 1 135 ? -8.891 30.031 19.906 1 83.31 135 ILE B CA 1
ATOM 3684 C C . ILE B 1 135 ? -10.195 30.688 19.453 1 83.31 135 ILE B C 1
ATOM 3686 O O . ILE B 1 135 ? -11.281 30.234 19.828 1 83.31 135 ILE B O 1
ATOM 3690 N N . LEU B 1 136 ? -10.117 31.688 18.672 1 84.44 136 LEU B N 1
ATOM 3691 C CA . LEU B 1 136 ? -11.312 32.344 18.156 1 84.44 136 LEU B CA 1
ATOM 3692 C C . LEU B 1 136 ? -12.117 31.406 17.266 1 84.44 136 LEU B C 1
ATOM 3694 O O . LEU B 1 136 ? -13.344 31.391 17.328 1 84.44 136 LEU B O 1
ATOM 3698 N N . PHE B 1 137 ? -11.438 30.688 16.453 1 78.69 137 PHE B N 1
ATOM 3699 C CA . PHE B 1 137 ? -12.117 29.719 15.602 1 78.69 137 PHE B CA 1
ATOM 3700 C C . PHE B 1 137 ? -12.883 28.703 16.438 1 78.69 137 PHE B C 1
ATOM 3702 O O . PHE B 1 137 ? -13.961 28.25 16.031 1 78.69 137 PHE B O 1
ATOM 3709 N N . SER B 1 138 ? -12.336 28.297 17.547 1 74.06 138 SER B N 1
ATOM 3710 C CA . SER B 1 138 ? -12.953 27.281 18.406 1 74.06 138 SER B CA 1
ATOM 3711 C C . SER B 1 138 ? -14.281 27.766 18.984 1 74.06 138 SER B C 1
ATOM 3713 O O . SER B 1 138 ? -15.117 26.969 19.391 1 74.06 138 SER B O 1
ATOM 3715 N N . ARG B 1 139 ? -14.578 29.031 18.938 1 77.69 139 ARG B N 1
ATOM 3716 C CA . ARG B 1 139 ? -15.789 29.609 19.5 1 77.69 139 ARG B CA 1
ATOM 3717 C C . ARG B 1 139 ? -16.891 29.672 18.453 1 77.69 139 ARG B C 1
ATOM 3719 O O . ARG B 1 139 ? -18.031 30.062 18.766 1 77.69 139 ARG B O 1
ATOM 3726 N N . ILE B 1 140 ? -16.531 29.375 17.281 1 76.06 140 ILE B N 1
ATOM 3727 C CA . ILE B 1 140 ? -17.531 29.359 16.219 1 76.06 140 ILE B CA 1
ATOM 3728 C C . ILE B 1 140 ? -18.438 28.141 16.375 1 76.06 140 ILE B C 1
ATOM 3730 O O . ILE B 1 140 ? -17.953 27.016 16.562 1 76.06 140 ILE B O 1
ATOM 3734 N N . LYS B 1 141 ? -19.797 28.281 16.406 1 70.19 141 LYS B N 1
ATOM 3735 C CA . LYS B 1 141 ? -20.781 27.203 16.531 1 70.19 141 LYS B CA 1
ATOM 3736 C C . LYS B 1 141 ? -21.172 26.656 15.164 1 70.19 141 LYS B C 1
ATOM 3738 O O . LYS B 1 141 ? -21.422 27.422 14.227 1 70.19 141 LYS B O 1
ATOM 3743 N N . SER B 1 142 ? -20.875 25.375 14.969 1 64.69 142 SER B N 1
ATOM 3744 C CA . SER B 1 142 ? -21.266 24.75 13.719 1 64.69 142 SER B CA 1
ATOM 3745 C C . SER B 1 142 ? -22.656 24.125 13.828 1 64.69 142 SER B C 1
ATOM 3747 O O . SER B 1 142 ? -23.016 23.562 14.867 1 64.69 142 SER B O 1
ATOM 3749 N N . SER B 1 143 ? -23.625 24.531 13.039 1 55.5 143 SER B N 1
ATOM 3750 C CA . SER B 1 143 ? -24.922 23.875 12.969 1 55.5 143 SER B CA 1
ATOM 3751 C C . SER B 1 143 ? -24.797 22.484 12.367 1 55.5 143 SER B C 1
ATOM 3753 O O . SER B 1 143 ? -24.172 22.297 11.328 1 55.5 143 SER B O 1
ATOM 3755 N N . SER B 1 144 ? -24.656 21.469 13.18 1 51.19 144 SER B N 1
ATOM 3756 C CA . SER B 1 144 ? -24.562 20.078 12.719 1 51.19 144 SER B CA 1
ATOM 3757 C C . SER B 1 144 ? -25.594 19.797 11.617 1 51.19 144 SER B C 1
ATOM 3759 O O . SER B 1 144 ? -26.75 20.203 11.719 1 51.19 144 SER B O 1
ATOM 3761 N N . ILE B 1 145 ? -25.297 19.656 10.453 1 44.72 145 ILE B N 1
ATOM 3762 C CA . ILE B 1 145 ? -26.219 19.156 9.453 1 44.72 145 ILE B CA 1
ATOM 3763 C C . ILE B 1 145 ? -26.906 17.891 9.984 1 44.72 145 ILE B C 1
ATOM 3765 O O . ILE B 1 145 ? -26.25 16.922 10.328 1 44.72 145 ILE B O 1
ATOM 3769 N N . THR B 1 146 ? -28.078 17.938 10.586 1 38.78 146 THR B N 1
ATOM 3770 C CA . THR B 1 146 ? -28.891 16.719 10.734 1 38.78 146 THR B CA 1
ATOM 3771 C C . THR B 1 146 ? -28.875 15.914 9.438 1 38.78 146 THR B C 1
ATOM 3773 O O . THR B 1 146 ? -29.359 16.391 8.406 1 38.78 146 THR B O 1
ATOM 3776 N N . ARG B 1 147 ? -27.953 15.125 9.258 1 41.16 147 ARG B N 1
ATOM 3777 C CA . ARG B 1 147 ? -28.062 14.172 8.156 1 41.16 147 ARG B CA 1
ATOM 3778 C C . ARG B 1 147 ? -29.484 13.633 8.047 1 41.16 147 ARG B C 1
ATOM 3780 O O . ARG B 1 147 ? -30.047 13.125 9.023 1 41.16 147 ARG B O 1
ATOM 3787 N N . THR B 1 148 ? -30.484 14.055 7.266 1 31.62 148 THR B N 1
ATOM 3788 C CA . THR B 1 148 ? -31.719 13.328 6.965 1 31.62 148 THR B CA 1
ATOM 3789 C C . THR B 1 148 ? -31.422 11.852 6.738 1 31.62 148 THR B C 1
ATOM 3791 O O . THR B 1 148 ? -30.609 11.492 5.898 1 31.62 148 THR B O 1
ATOM 3794 N N . ASP B 1 149 ? -31.656 10.961 7.641 1 33.44 149 ASP B N 1
ATOM 3795 C CA . ASP B 1 149 ? -31.75 9.508 7.543 1 33.44 149 ASP B CA 1
ATOM 3796 C C . ASP B 1 149 ? -32.469 9.078 6.262 1 33.44 149 ASP B C 1
ATOM 3798 O O . ASP B 1 149 ? -33.594 8.602 6.305 1 33.44 149 ASP B O 1
ATOM 3802 N N . SER B 1 150 ? -32.625 9.68 5.273 1 29.8 150 SER B N 1
ATOM 3803 C CA . SER B 1 150 ? -33.438 9.047 4.254 1 29.8 150 SER B CA 1
ATOM 3804 C C . SER B 1 150 ? -32.969 7.629 3.965 1 29.8 150 SER B C 1
ATOM 3806 O O . SER B 1 150 ? -33.594 6.906 3.184 1 29.8 150 SER B O 1
ATOM 3808 N N . GLN B 1 151 ? -31.781 7.285 3.754 1 30.52 151 GLN B N 1
ATOM 3809 C CA . GLN B 1 151 ? -31.703 5.855 3.475 1 30.52 151 GLN B CA 1
ATOM 3810 C C . GLN B 1 151 ? -32.062 5.035 4.703 1 30.52 151 GLN B C 1
ATOM 3812 O O . GLN B 1 151 ? -31.656 5.344 5.82 1 30.52 151 GLN B O 1
ATOM 3817 N N . GLU B 1 152 ? -33.188 4.09 4.645 1 28.86 152 GLU B N 1
ATOM 3818 C CA . GLU B 1 152 ? -33.875 3.084 5.453 1 28.86 152 GLU B CA 1
ATOM 3819 C C . GLU B 1 152 ? -32.906 2.264 6.273 1 28.86 152 GLU B C 1
ATOM 3821 O O . GLU B 1 152 ? -32.188 1.418 5.734 1 28.86 152 GLU B O 1
ATOM 3826 N N . SER B 1 153 ? -32.062 2.781 6.883 1 28.09 153 SER B N 1
ATOM 3827 C CA . SER B 1 153 ? -31.516 1.779 7.793 1 28.09 153 SER B CA 1
ATOM 3828 C C . SER B 1 153 ? -32.625 1.041 8.531 1 28.09 153 SER B C 1
ATOM 3830 O O . SER B 1 153 ? -33.656 1.626 8.844 1 28.09 153 SER B O 1
ATOM 3832 N N . PHE B 1 154 ? -32.75 -0.376 8.336 1 27.39 154 PHE B N 1
ATOM 3833 C CA . PHE B 1 154 ? -33.625 -1.232 9.141 1 27.39 154 PHE B CA 1
ATOM 3834 C C . PHE B 1 154 ? -33.625 -0.783 10.602 1 27.39 154 PHE B C 1
ATOM 3836 O O . PHE B 1 154 ? -32.625 -0.978 11.312 1 27.39 154 PHE B O 1
ATOM 3843 N N . GLY B 1 155 ? -33.969 0.391 10.836 1 27.73 155 GLY B N 1
ATOM 3844 C CA . GLY B 1 155 ? -34.156 0.91 12.18 1 27.73 155 GLY B CA 1
ATOM 3845 C C . GLY B 1 155 ? -34.875 -0.068 13.102 1 27.73 155 GLY B C 1
ATOM 3846 O O . GLY B 1 155 ? -35.5 -1.012 12.633 1 27.73 155 GLY B O 1
ATOM 3847 N N . PRO B 1 156 ? -34.406 -0.369 14.297 1 27.41 156 PRO B N 1
ATOM 3848 C CA . PRO B 1 156 ? -35.312 -1.12 15.156 1 27.41 156 PRO B CA 1
ATOM 3849 C C . PRO B 1 156 ? -36.75 -0.631 15.055 1 27.41 156 PRO B C 1
ATOM 3851 O O . PRO B 1 156 ? -37 0.527 14.711 1 27.41 156 PRO B O 1
ATOM 3854 N N . VAL B 1 157 ? -37.688 -1.522 14.828 1 26.39 157 VAL B N 1
ATOM 3855 C CA . VAL B 1 157 ? -39.125 -1.466 15.008 1 26.39 157 VAL B CA 1
ATOM 3856 C C . VAL B 1 157 ? -39.469 -0.618 16.234 1 26.39 157 VAL B C 1
ATOM 3858 O O . VAL B 1 157 ? -39 -0.922 17.344 1 26.39 157 VAL B O 1
ATOM 3861 N N . ASP B 1 158 ? -39.531 0.623 16.031 1 27.17 158 ASP B N 1
ATOM 3862 C CA . ASP B 1 158 ? -40.188 1.381 17.094 1 27.17 158 ASP B CA 1
ATOM 3863 C C . ASP B 1 158 ? -41.406 0.655 17.609 1 27.17 158 ASP B C 1
ATOM 3865 O O . ASP B 1 158 ? -42.344 0.365 16.828 1 27.17 158 ASP B O 1
ATOM 3869 N N . GLU B 1 159 ? -41.219 -0.3 18.531 1 26.66 159 GLU B N 1
ATOM 3870 C CA . GLU B 1 159 ? -42.438 -0.703 19.234 1 26.66 159 GLU B CA 1
ATOM 3871 C C . GLU B 1 159 ? -43.312 0.505 19.562 1 26.66 159 GLU B C 1
ATOM 3873 O O . GLU B 1 159 ? -42.844 1.468 20.172 1 26.66 159 GLU B O 1
ATOM 3878 N N . VAL B 1 160 ? -44.219 0.727 18.734 1 29.03 160 VAL B N 1
ATOM 3879 C CA . VAL B 1 160 ? -45.406 1.562 18.875 1 29.03 160 VAL B CA 1
ATOM 3880 C C . VAL B 1 160 ? -46.031 1.349 20.25 1 29.03 160 VAL B C 1
ATOM 3882 O O . VAL B 1 160 ? -46.781 0.408 20.453 1 29.03 160 VAL B O 1
ATOM 3885 N N . ASP B 1 161 ? -45.219 1.064 21.328 1 25.36 161 ASP B N 1
ATOM 3886 C CA . ASP B 1 161 ? -46.094 1.02 22.469 1 25.36 161 ASP B CA 1
ATOM 3887 C C . ASP B 1 161 ? -46.844 2.352 22.641 1 25.36 161 ASP B C 1
ATOM 3889 O O . ASP B 1 161 ? -46.219 3.359 22.984 1 25.36 161 ASP B O 1
ATOM 3893 N N . GLU B 1 162 ? -47.75 2.682 21.797 1 26.39 162 GLU B N 1
ATOM 3894 C CA . GLU B 1 162 ? -48.719 3.766 21.812 1 26.39 162 GLU B CA 1
ATOM 3895 C C . GLU B 1 162 ? -49.281 3.99 23.219 1 26.39 162 GLU B C 1
ATOM 3897 O O . GLU B 1 162 ? -49.719 5.086 23.547 1 26.39 162 GLU B O 1
ATOM 3902 N N . GLU B 1 163 ? -49.562 2.832 23.891 1 26.16 163 GLU B N 1
ATOM 3903 C CA . GLU B 1 163 ? -50.656 3.018 24.859 1 26.16 163 GLU B CA 1
ATOM 3904 C C . GLU B 1 163 ? -50.25 3.967 25.969 1 26.16 163 GLU B C 1
ATOM 3906 O O . GLU B 1 163 ? -51.062 4.793 26.422 1 26.16 163 GLU B O 1
ATOM 3911 N N . SER B 1 164 ? -49.156 3.637 26.719 1 28.61 164 SER B N 1
ATOM 3912 C CA . SER B 1 164 ? -49.219 4.141 28.094 1 28.61 164 SER B CA 1
ATOM 3913 C C . SER B 1 164 ? -48.844 5.617 28.156 1 28.61 164 SER B C 1
ATOM 3915 O O . SER B 1 164 ? -47.875 5.98 28.828 1 28.61 164 SER B O 1
ATOM 3917 N N . ASN B 1 165 ? -49.062 6.406 27.125 1 27.72 165 ASN B N 1
ATOM 3918 C CA . ASN B 1 165 ? -48.625 7.793 27 1 27.72 165 ASN B CA 1
ATOM 3919 C C . ASN B 1 165 ? -49.219 8.656 28.125 1 27.72 165 ASN B C 1
ATOM 3921 O O . ASN B 1 165 ? -49.031 9.875 28.125 1 27.72 165 ASN B O 1
ATOM 3925 N N . LEU B 1 166 ? -50.344 8.273 28.609 1 26.14 166 LEU B N 1
ATOM 3926 C CA . LEU B 1 166 ? -51.094 9.312 29.312 1 26.14 166 LEU B CA 1
ATOM 3927 C C . LEU B 1 166 ? -50.344 9.719 30.594 1 26.14 166 LEU B C 1
ATOM 3929 O O . LEU B 1 166 ? -50.531 10.836 31.078 1 26.14 166 LEU B O 1
ATOM 3933 N N . LEU B 1 167 ? -50 8.594 31.391 1 25.34 167 LEU B N 1
ATOM 3934 C CA . LEU B 1 167 ? -49.938 9.039 32.781 1 25.34 167 LEU B CA 1
ATOM 3935 C C . LEU B 1 167 ? -48.781 9.992 33 1 25.34 167 LEU B C 1
ATOM 3937 O O . LEU B 1 167 ? -48.938 11.078 33.562 1 25.34 167 LEU B O 1
ATOM 3941 N N . ASN B 1 168 ? -47.625 9.5 33.812 1 30.59 168 ASN B N 1
ATOM 3942 C CA . ASN B 1 168 ? -46.781 10.281 34.688 1 30.59 168 ASN B CA 1
ATOM 3943 C C . ASN B 1 168 ? -45.719 11.047 33.906 1 30.59 168 ASN B C 1
ATOM 3945 O O . ASN B 1 168 ? -44.688 10.469 33.5 1 30.59 168 ASN B O 1
ATOM 3949 N N . THR B 1 169 ? -45.938 12.055 33.125 1 35.25 169 THR B N 1
ATOM 3950 C CA . THR B 1 169 ? -45.312 12.977 32.188 1 35.25 169 THR B CA 1
ATOM 3951 C C . THR B 1 169 ? -44.125 13.68 32.812 1 35.25 169 THR B C 1
ATOM 3953 O O . THR B 1 169 ? -43.219 14.156 32.125 1 35.25 169 THR B O 1
ATOM 3956 N N . GLY B 1 170 ? -44.188 14.102 34.094 1 34.72 170 GLY B N 1
ATOM 3957 C CA . GLY B 1 170 ? -43.312 15.141 34.625 1 34.72 170 GLY B CA 1
ATOM 3958 C C . GLY B 1 170 ? -41.875 14.711 34.75 1 34.72 170 GLY B C 1
ATOM 3959 O O . GLY B 1 170 ? -40.969 15.492 34.5 1 34.72 170 GLY B O 1
ATOM 3960 N N . SER B 1 171 ? -41.531 13.742 35.656 1 37.81 171 SER B N 1
ATOM 3961 C CA . SER B 1 171 ? -40.219 13.5 36.219 1 37.81 171 SER B CA 1
ATOM 3962 C C . SER B 1 171 ? -39.312 12.766 35.25 1 37.81 171 SER B C 1
ATOM 3964 O O . SER B 1 171 ? -38.094 12.727 35.406 1 37.81 171 SER B O 1
ATOM 3966 N N . ASN B 1 172 ? -39.812 12.016 34.312 1 39.22 172 ASN B N 1
ATOM 3967 C CA . ASN B 1 172 ? -38.969 11.117 33.531 1 39.22 172 ASN B CA 1
ATOM 3968 C C . ASN B 1 172 ? -38.281 11.852 32.375 1 39.22 172 ASN B C 1
ATOM 3970 O O . ASN B 1 172 ? -37.531 11.25 31.625 1 39.22 172 ASN B O 1
ATOM 3974 N N . ILE B 1 173 ? -38.812 13 32 1 43.44 173 ILE B N 1
ATOM 3975 C CA . ILE B 1 173 ? -38.188 13.789 30.922 1 43.44 173 ILE B CA 1
ATOM 3976 C C . ILE B 1 173 ? -36.844 14.305 31.375 1 43.44 173 ILE B C 1
ATOM 3978 O O . ILE B 1 173 ? -35.906 14.375 30.562 1 43.44 173 ILE B O 1
ATOM 3982 N N . THR B 1 174 ? -36.719 14.664 32.656 1 44.19 174 THR B N 1
ATOM 3983 C CA . THR B 1 174 ? -35.5 15.305 33.094 1 44.19 174 THR B CA 1
ATOM 3984 C C . THR B 1 174 ? -34.312 14.32 33.094 1 44.19 174 THR B C 1
ATOM 3986 O O . THR B 1 174 ? -33.188 14.695 32.812 1 44.19 174 THR B O 1
ATOM 3989 N N . GLU B 1 175 ? -34.469 13.086 33.5 1 44.16 175 GLU B N 1
ATOM 3990 C CA . GLU B 1 175 ? -33.375 12.141 33.594 1 44.16 175 GLU B CA 1
ATOM 3991 C C . GLU B 1 175 ? -32.875 11.719 32.188 1 44.16 175 GLU B C 1
ATOM 3993 O O . GLU B 1 175 ? -31.688 11.594 31.969 1 44.16 175 GLU B O 1
ATOM 3998 N N . THR B 1 176 ? -33.844 11.469 31.25 1 46.91 176 THR B N 1
ATOM 3999 C CA . THR B 1 176 ? -33.438 11.062 29.906 1 46.91 176 THR B CA 1
ATOM 4000 C C . THR B 1 176 ? -32.688 12.203 29.203 1 46.91 176 THR B C 1
ATOM 4002 O O . THR B 1 176 ? -31.719 11.969 28.5 1 46.91 176 THR B O 1
ATOM 4005 N N . GLU B 1 177 ? -33.219 13.43 29.391 1 47.19 177 GLU B N 1
ATOM 4006 C CA . GLU B 1 177 ? -32.531 14.578 28.812 1 47.19 177 GLU B CA 1
ATOM 4007 C C . GLU B 1 177 ? -31.156 14.789 29.453 1 47.19 177 GLU B C 1
ATOM 4009 O O . GLU B 1 177 ? -30.188 15.125 28.766 1 47.19 177 GLU B O 1
ATOM 4014 N N . VAL B 1 178 ? -31.094 14.562 30.734 1 45.5 178 VAL B N 1
ATOM 4015 C CA . VAL B 1 178 ? -29.828 14.734 31.438 1 45.5 178 VAL B CA 1
ATOM 4016 C C . VAL B 1 178 ? -28.844 13.648 31.016 1 45.5 178 VAL B C 1
ATOM 4018 O O . VAL B 1 178 ? -27.656 13.922 30.828 1 45.5 178 VAL B O 1
ATOM 4021 N N . ILE B 1 179 ? -29.266 12.422 30.922 1 48.5 179 ILE B N 1
ATOM 4022 C CA . ILE B 1 179 ? -28.406 11.312 30.469 1 48.5 179 ILE B CA 1
ATOM 4023 C C . ILE B 1 179 ? -27.922 11.586 29.062 1 48.5 179 ILE B C 1
ATOM 4025 O O . ILE B 1 179 ? -26.75 11.336 28.75 1 48.5 179 ILE B O 1
ATOM 4029 N N . ASN B 1 180 ? -28.75 12.188 28.234 1 52.88 180 ASN B N 1
ATOM 4030 C CA . ASN B 1 180 ? -28.375 12.523 26.859 1 52.88 180 ASN B CA 1
ATOM 4031 C C . ASN B 1 180 ? -27.391 13.672 26.812 1 52.88 180 ASN B C 1
ATOM 4033 O O . ASN B 1 180 ? -26.438 13.648 26.031 1 52.88 180 ASN B O 1
ATOM 4037 N N . ILE B 1 181 ? -27.594 14.641 27.797 1 53.22 181 ILE B N 1
ATOM 4038 C CA . ILE B 1 181 ? -26.672 15.781 27.844 1 53.22 181 ILE B CA 1
ATOM 4039 C C . ILE B 1 181 ? -25.328 15.336 28.391 1 53.22 181 ILE B C 1
ATOM 4041 O O . ILE B 1 181 ? -24.281 15.742 27.875 1 53.22 181 ILE B O 1
ATOM 4045 N N . ASN B 1 182 ? -25.281 14.531 29.484 1 58.56 182 ASN B N 1
ATOM 4046 C CA . ASN B 1 182 ? -24.031 14.039 30.062 1 58.56 182 ASN B CA 1
ATOM 4047 C C . ASN B 1 182 ? -23.266 13.164 29.078 1 58.56 182 ASN B C 1
ATOM 4049 O O . ASN B 1 182 ? -22.031 13.219 29.031 1 58.56 182 ASN B O 1
ATOM 4053 N N . SER B 1 183 ? -24 12.453 28.312 1 69.56 183 SER B N 1
ATOM 4054 C CA . SER B 1 183 ? -23.375 11.609 27.297 1 69.56 183 SER B CA 1
ATOM 4055 C C . SER B 1 183 ? -22.75 12.453 26.188 1 69.56 183 SER B C 1
ATOM 4057 O O . SER B 1 183 ? -21.656 12.156 25.719 1 69.56 183 SER B O 1
ATOM 4059 N N . THR B 1 184 ? -23.359 13.562 26.016 1 75.44 184 THR B N 1
ATOM 4060 C CA . THR B 1 184 ? -22.844 14.438 24.969 1 75.44 184 THR B CA 1
ATOM 4061 C C . THR B 1 184 ? -21.594 15.172 25.438 1 75.44 184 THR B C 1
ATOM 4063 O O . THR B 1 184 ? -20.609 15.281 24.703 1 75.44 184 THR B O 1
ATOM 4066 N N . LYS B 1 185 ? -21.641 15.609 26.766 1 78.75 185 LYS B N 1
ATOM 4067 C CA . LYS B 1 185 ? -20.469 16.297 27.312 1 78.75 185 LYS B CA 1
ATOM 4068 C C . LYS B 1 185 ? -19.266 15.375 27.406 1 78.75 185 LYS B C 1
ATOM 4070 O O . LYS B 1 185 ? -18.141 15.789 27.141 1 78.75 185 LYS B O 1
ATOM 4075 N N . PHE B 1 186 ? -19.484 14.273 27.766 1 85.75 186 PHE B N 1
ATOM 4076 C CA . PHE B 1 186 ? -18.422 13.289 27.859 1 85.75 186 PHE B CA 1
ATOM 4077 C C . PHE B 1 186 ? -17.828 13.008 26.484 1 85.75 186 PHE B C 1
ATOM 4079 O O . PHE B 1 186 ? -16.609 12.93 26.328 1 85.75 186 PHE B O 1
ATOM 4086 N N . LYS B 1 187 ? -18.594 12.891 25.531 1 87.75 187 LYS B N 1
ATOM 4087 C CA . LYS B 1 187 ? -18.125 12.656 24.172 1 87.75 187 LYS B CA 1
ATOM 4088 C C . LYS B 1 187 ? -17.312 13.836 23.656 1 87.75 187 LYS B C 1
ATOM 4090 O O . LYS B 1 187 ? -16.297 13.656 22.969 1 87.75 187 LYS B O 1
ATOM 4095 N N . ASP B 1 188 ? -17.688 14.969 24.094 1 86 188 ASP B N 1
ATOM 4096 C CA . ASP B 1 188 ? -16.953 16.172 23.688 1 86 188 ASP B CA 1
ATOM 4097 C C . ASP B 1 188 ? -15.57 16.188 24.328 1 86 188 ASP B C 1
ATOM 4099 O O . ASP B 1 188 ? -14.594 16.547 23.672 1 86 188 ASP B O 1
ATOM 4103 N N . LYS B 1 189 ? -15.539 15.859 25.594 1 89.06 189 LYS B N 1
ATOM 4104 C CA . LYS B 1 189 ? -14.258 15.82 26.297 1 89.06 189 LYS B CA 1
ATOM 4105 C C . LYS B 1 189 ? -13.32 14.797 25.656 1 89.06 189 LYS B C 1
ATOM 4107 O O . LYS B 1 189 ? -12.125 15.062 25.484 1 89.06 189 LYS B O 1
ATOM 4112 N N . ILE B 1 190 ? -13.797 13.727 25.266 1 93.31 190 ILE B N 1
ATOM 4113 C CA . ILE B 1 190 ? -13 12.688 24.625 1 93.31 190 ILE B CA 1
ATOM 4114 C C . ILE B 1 190 ? -12.469 13.188 23.297 1 93.31 190 ILE B C 1
ATOM 4116 O O . ILE B 1 190 ? -11.305 12.961 22.953 1 93.31 190 ILE B O 1
ATOM 4120 N N . ALA B 1 191 ? -13.289 13.844 22.578 1 90.5 191 ALA B N 1
ATOM 4121 C CA . ALA B 1 191 ? -12.891 14.375 21.281 1 90.5 191 ALA B CA 1
ATOM 4122 C C . ALA B 1 191 ? -11.773 15.406 21.422 1 90.5 191 ALA B C 1
ATOM 4124 O O . ALA B 1 191 ? -10.859 15.461 20.594 1 90.5 191 ALA B O 1
ATOM 4125 N N . ILE B 1 192 ? -11.867 16.125 22.484 1 86.88 192 ILE B N 1
ATOM 4126 C CA . ILE B 1 192 ? -10.844 17.141 22.734 1 86.88 192 ILE B CA 1
ATOM 4127 C C . ILE B 1 192 ? -9.523 16.453 23.078 1 86.88 192 ILE B C 1
ATOM 4129 O O . ILE B 1 192 ? -8.469 16.828 22.547 1 86.88 192 ILE B O 1
ATOM 4133 N N . ILE B 1 193 ? -9.562 15.484 23.875 1 94.06 193 ILE B N 1
ATOM 4134 C CA . ILE B 1 193 ? -8.359 14.742 24.25 1 94.06 193 ILE B CA 1
ATOM 4135 C C . ILE B 1 193 ? -7.758 14.078 23.031 1 94.06 193 ILE B C 1
ATOM 4137 O O . ILE B 1 193 ? -6.539 14.109 22.828 1 94.06 193 ILE B O 1
ATOM 4141 N N . LEU B 1 194 ? -8.586 13.539 22.203 1 95.06 194 LEU B N 1
ATOM 4142 C CA . LEU B 1 194 ? -8.125 12.906 20.969 1 95.06 194 LEU B CA 1
ATOM 4143 C C . LEU B 1 194 ? -7.52 13.93 20.016 1 95.06 194 LEU B C 1
ATOM 4145 O O . LEU B 1 194 ? -6.559 13.633 19.312 1 95.06 194 LEU B O 1
ATOM 4149 N N . SER B 1 195 ? -8.141 15.062 20.078 1 91 195 SER B N 1
ATOM 4150 C CA . SER B 1 195 ? -7.625 16.125 19.203 1 91 195 SER B CA 1
ATOM 4151 C C . SER B 1 195 ? -6.242 16.578 19.656 1 91 195 SER B C 1
ATOM 4153 O O . SER B 1 195 ? -5.375 16.844 18.828 1 91 195 SER B O 1
ATOM 4155 N N . ILE B 1 196 ? -6.059 16.688 20.922 1 92.5 196 ILE B N 1
ATOM 4156 C CA . ILE B 1 196 ? -4.75 17.047 21.469 1 92.5 196 ILE B CA 1
ATOM 4157 C C . ILE B 1 196 ? -3.732 15.961 21.109 1 92.5 196 ILE B C 1
ATOM 4159 O O . ILE B 1 196 ? -2.623 16.266 20.672 1 92.5 196 ILE B O 1
ATOM 4163 N N . PHE B 1 197 ? -4.129 14.766 21.25 1 96.94 197 PHE B N 1
ATOM 4164 C CA . PHE B 1 197 ? -3.268 13.641 20.891 1 96.94 197 PHE B CA 1
ATOM 4165 C C . PHE B 1 197 ? -2.895 13.695 19.422 1 96.94 197 PHE B C 1
ATOM 4167 O O . PHE B 1 197 ? -1.729 13.516 19.062 1 96.94 197 PHE B O 1
ATOM 4174 N N . ALA B 1 198 ? -3.898 13.914 18.594 1 96.31 198 ALA B N 1
ATOM 4175 C CA . ALA B 1 198 ? -3.652 14.023 17.156 1 96.31 198 ALA B CA 1
ATOM 4176 C C . ALA B 1 198 ? -2.674 15.156 16.844 1 96.31 198 ALA B C 1
ATOM 4178 O O . ALA B 1 198 ? -1.738 14.977 16.062 1 96.31 198 ALA B O 1
ATOM 4179 N N . GLY B 1 199 ? -2.881 16.281 17.5 1 95.25 199 GLY B N 1
ATOM 4180 C CA . GLY B 1 199 ? -1.997 17.422 17.297 1 95.25 199 GLY B CA 1
ATOM 4181 C C . GLY B 1 199 ? -0.56 17.141 17.703 1 95.25 199 GLY B C 1
ATOM 4182 O O . GLY B 1 199 ? 0.373 17.562 17.016 1 95.25 199 GLY B O 1
ATOM 4183 N N . LEU B 1 200 ? -0.392 16.438 18.797 1 96.5 200 LEU B N 1
ATOM 4184 C CA . LEU B 1 200 ? 0.942 16.047 19.234 1 96.5 200 LEU B CA 1
ATOM 4185 C C . LEU B 1 200 ? 1.616 15.148 18.203 1 96.5 200 LEU B C 1
ATOM 4187 O O . LEU B 1 200 ? 2.789 15.344 17.875 1 96.5 200 LEU B O 1
ATOM 4191 N N . CYS B 1 201 ? 0.884 14.219 17.703 1 97.75 201 CYS B N 1
ATOM 4192 C CA . CYS B 1 201 ? 1.4 13.289 16.719 1 97.75 201 CYS B CA 1
ATOM 4193 C C . CYS B 1 201 ? 1.773 14.023 15.43 1 97.75 201 CYS B C 1
ATOM 4195 O O . CYS B 1 201 ? 2.836 13.773 14.852 1 97.75 201 CYS B O 1
ATOM 4197 N N . TYR B 1 202 ? 0.896 14.945 15.016 1 96.69 202 TYR B N 1
ATOM 4198 C CA . TYR B 1 202 ? 1.171 15.727 13.812 1 96.69 202 TYR B CA 1
ATOM 4199 C C . TYR B 1 202 ? 2.41 16.594 14 1 96.69 202 TYR B C 1
ATOM 4201 O O . TYR B 1 202 ? 3.211 16.75 13.078 1 96.69 202 TYR B O 1
ATOM 4209 N N . GLY B 1 203 ? 2.607 17.078 15.148 1 96.19 203 GLY B N 1
ATOM 4210 C CA . GLY B 1 203 ? 3.703 17.984 15.43 1 96.19 203 GLY B CA 1
ATOM 4211 C C . GLY B 1 203 ? 5.066 17.328 15.375 1 96.19 203 GLY B C 1
ATOM 4212 O O . GLY B 1 203 ? 6.062 17.969 15.039 1 96.19 203 GLY B O 1
ATOM 4213 N N . ILE B 1 204 ? 5.102 16.047 15.656 1 96.5 204 ILE B N 1
ATOM 4214 C CA . ILE B 1 204 ? 6.402 15.375 15.719 1 96.5 204 ILE B CA 1
ATOM 4215 C C . ILE B 1 204 ? 6.605 14.531 14.461 1 96.5 204 ILE B C 1
ATOM 4217 O O . ILE B 1 204 ? 7.562 13.766 14.367 1 96.5 204 ILE B O 1
ATOM 4221 N N . THR B 1 205 ? 5.781 14.703 13.516 1 96.5 205 THR B N 1
ATOM 4222 C CA . THR B 1 205 ? 5.797 13.891 12.297 1 96.5 205 THR B CA 1
ATOM 4223 C C . THR B 1 205 ? 7.105 14.086 11.539 1 96.5 205 THR B C 1
ATOM 4225 O O . THR B 1 205 ? 7.594 13.156 10.883 1 96.5 205 THR B O 1
ATOM 4228 N N . PHE B 1 206 ? 7.703 15.281 11.578 1 96.69 206 PHE B N 1
ATOM 4229 C CA . PHE B 1 206 ? 8.906 15.586 10.805 1 96.69 206 PHE B CA 1
ATOM 4230 C C . PHE B 1 206 ? 10.156 15.289 11.617 1 96.69 206 PHE B C 1
ATOM 4232 O O . PHE B 1 206 ? 11.266 15.305 11.086 1 96.69 206 PHE B O 1
ATOM 4239 N N . LEU B 1 207 ? 10.008 15 12.867 1 95.62 207 LEU B N 1
ATOM 4240 C CA . LEU B 1 207 ? 11.133 14.883 13.781 1 95.62 207 LEU B CA 1
ATOM 4241 C C . LEU B 1 207 ? 12.117 13.82 13.312 1 95.62 207 LEU B C 1
ATOM 4243 O O . LEU B 1 207 ? 13.32 14.055 13.273 1 95.62 207 LEU B O 1
ATOM 4247 N N . PRO B 1 208 ? 11.656 12.633 12.875 1 96.5 208 PRO B N 1
ATOM 4248 C CA . PRO B 1 208 ? 12.609 11.617 12.422 1 96.5 208 PRO B CA 1
ATOM 4249 C C . PRO B 1 208 ? 13.414 12.07 11.211 1 96.5 208 PRO B C 1
ATOM 4251 O O . PRO B 1 208 ? 14.617 11.805 11.125 1 96.5 208 PRO B O 1
ATOM 4254 N N . VAL B 1 209 ? 12.797 12.719 10.312 1 95.56 209 VAL B N 1
ATOM 4255 C CA . VAL B 1 209 ? 13.469 13.195 9.117 1 95.56 209 VAL B CA 1
ATOM 4256 C C . VAL B 1 209 ? 14.484 14.273 9.484 1 95.56 209 VAL B C 1
ATOM 4258 O O . VAL B 1 209 ? 15.633 14.234 9.039 1 95.56 209 VAL B O 1
ATOM 4261 N N . VAL B 1 210 ? 14.109 15.227 10.328 1 94.81 210 VAL B N 1
ATOM 4262 C CA . VAL B 1 210 ? 14.992 16.312 10.75 1 94.81 210 VAL B CA 1
ATOM 4263 C C . VAL B 1 210 ? 16.156 15.742 11.547 1 94.81 210 VAL B C 1
ATOM 4265 O O . VAL B 1 210 ? 17.281 16.25 11.461 1 94.81 210 VAL B O 1
ATOM 4268 N N . TYR B 1 211 ? 15.875 14.719 12.32 1 95.62 211 TYR B N 1
ATOM 4269 C CA . TYR B 1 211 ? 16.938 14.07 13.078 1 95.62 211 TYR B CA 1
ATOM 4270 C C . TYR B 1 211 ? 17.984 13.484 12.148 1 95.62 211 TYR B C 1
ATOM 4272 O O . TYR B 1 211 ? 19.188 13.656 12.367 1 95.62 211 TYR B O 1
ATOM 4280 N N . ILE B 1 212 ? 17.578 12.789 11.102 1 95.75 212 ILE B N 1
ATOM 4281 C CA . ILE B 1 212 ? 18.5 12.203 10.133 1 95.75 212 ILE B CA 1
ATOM 4282 C C . ILE B 1 212 ? 19.312 13.305 9.469 1 95.75 212 ILE B C 1
ATOM 4284 O O . ILE B 1 212 ? 20.531 13.195 9.344 1 95.75 212 ILE B O 1
ATOM 4288 N N . GLN B 1 213 ? 18.656 14.383 9.109 1 93.69 213 GLN B N 1
ATOM 4289 C CA . GLN B 1 213 ? 19.328 15.492 8.438 1 93.69 213 GLN B CA 1
ATOM 4290 C C . GLN B 1 213 ? 20.328 16.188 9.375 1 93.69 213 GLN B C 1
ATOM 4292 O O . GLN B 1 213 ? 21.344 16.719 8.922 1 93.69 213 GLN B O 1
ATOM 4297 N N . SER B 1 214 ? 20.078 16.141 10.672 1 93.5 214 SER B N 1
ATOM 4298 C CA . SER B 1 214 ? 20.922 16.797 11.664 1 93.5 214 SER B CA 1
ATOM 4299 C C . SER B 1 214 ? 22.125 15.938 12.031 1 93.5 214 SER B C 1
ATOM 4301 O O . SER B 1 214 ? 23.078 16.422 12.656 1 93.5 214 SER B O 1
ATOM 4303 N N . HIS B 1 215 ? 22.109 14.672 11.656 1 95.06 215 HIS B N 1
ATOM 4304 C CA . HIS B 1 215 ? 23.203 13.758 11.977 1 95.06 215 HIS B CA 1
ATOM 4305 C C . HIS B 1 215 ? 23.75 13.086 10.727 1 95.06 215 HIS B C 1
ATOM 4307 O O . HIS B 1 215 ? 23.688 11.859 10.594 1 95.06 215 HIS B O 1
ATOM 4313 N N . PRO B 1 216 ? 24.391 13.836 9.875 1 92.75 216 PRO B N 1
ATOM 4314 C CA . PRO B 1 216 ? 24.859 13.289 8.602 1 92.75 216 PRO B CA 1
ATOM 4315 C C . PRO B 1 216 ? 25.938 12.219 8.781 1 92.75 216 PRO B C 1
ATOM 4317 O O . PRO B 1 216 ? 26.094 11.336 7.934 1 92.75 216 PRO B O 1
ATOM 4320 N N . LYS B 1 217 ? 26.688 12.258 9.836 1 94.25 217 LYS B N 1
ATOM 4321 C CA . LYS B 1 217 ? 27.719 11.266 10.094 1 94.25 217 LYS B CA 1
ATOM 4322 C C . LYS B 1 217 ? 27.109 9.898 10.406 1 94.25 217 LYS B C 1
ATOM 4324 O O . LYS B 1 217 ? 27.656 8.867 10.016 1 94.25 217 LYS B O 1
ATOM 4329 N N . GLU B 1 218 ? 26.016 9.953 11.109 1 93.44 218 GLU B N 1
ATOM 4330 C CA . GLU B 1 218 ? 25.312 8.727 11.469 1 93.44 218 GLU B CA 1
ATOM 4331 C C . GLU B 1 218 ? 24.547 8.164 10.281 1 93.44 218 GLU B C 1
ATOM 4333 O O . GLU B 1 218 ? 24.312 6.953 10.203 1 93.44 218 GLU B O 1
ATOM 4338 N N . TYR B 1 219 ? 24.172 9 9.367 1 94.19 219 TYR B N 1
ATOM 4339 C CA . TYR B 1 219 ? 23.406 8.625 8.188 1 94.19 219 TYR B CA 1
ATOM 4340 C C . TYR B 1 219 ? 24.078 9.109 6.914 1 94.19 219 TYR B C 1
ATOM 4342 O O . TYR B 1 219 ? 23.516 9.945 6.195 1 94.19 219 TYR B O 1
ATOM 4350 N N . PRO B 1 220 ? 25.125 8.5 6.543 1 91.06 220 PRO B N 1
ATOM 4351 C CA . PRO B 1 220 ? 25.938 9 5.43 1 91.06 220 PRO B CA 1
ATOM 4352 C C . PRO B 1 220 ? 25.234 8.852 4.078 1 91.06 220 PRO B C 1
ATOM 4354 O O . PRO B 1 220 ? 25.469 9.648 3.168 1 91.06 220 PRO B O 1
ATOM 4357 N N . ASP B 1 221 ? 24.281 7.898 3.895 1 90.31 221 ASP B N 1
ATOM 4358 C CA . ASP B 1 221 ? 23.641 7.637 2.607 1 90.31 221 ASP B CA 1
ATOM 4359 C C . ASP B 1 221 ? 22.297 8.367 2.5 1 90.31 221 ASP B C 1
ATOM 4361 O O . ASP B 1 221 ? 21.594 8.227 1.504 1 90.31 221 ASP B O 1
ATOM 4365 N N . ALA B 1 222 ? 22.062 9.164 3.516 1 92.69 222 ALA B N 1
ATOM 4366 C CA . ALA B 1 222 ? 20.766 9.859 3.516 1 92.69 222 ALA B CA 1
ATOM 4367 C C . ALA B 1 222 ? 20.766 11.008 2.51 1 92.69 222 ALA B C 1
ATOM 4369 O O . ALA B 1 222 ? 21.797 11.672 2.312 1 92.69 222 ALA B O 1
ATOM 4370 N N . PRO B 1 223 ? 19.609 11.156 1.915 1 92.69 223 PRO B N 1
ATOM 4371 C CA . PRO B 1 223 ? 19.516 12.305 1.005 1 92.69 223 PRO B CA 1
ATOM 4372 C C . PRO B 1 223 ? 19.547 13.641 1.735 1 92.69 223 PRO B C 1
ATOM 4374 O O . PRO B 1 223 ? 19.266 13.703 2.936 1 92.69 223 PRO B O 1
ATOM 4377 N N . LYS B 1 224 ? 19.859 14.672 1.005 1 90.25 224 LYS B N 1
ATOM 4378 C CA . LYS B 1 224 ? 19.953 16 1.594 1 90.25 224 LYS B CA 1
ATOM 4379 C C . LYS B 1 224 ? 18.594 16.688 1.621 1 90.25 224 LYS B C 1
ATOM 4381 O O . LYS B 1 224 ? 18.219 17.297 2.623 1 90.25 224 LYS B O 1
ATOM 4386 N N . ASP B 1 225 ? 17.859 16.5 0.531 1 93.31 225 ASP B N 1
ATOM 4387 C CA . ASP B 1 225 ? 16.562 17.141 0.425 1 93.31 225 ASP B CA 1
ATOM 4388 C C . ASP B 1 225 ? 15.508 16.391 1.221 1 93.31 225 ASP B C 1
ATOM 4390 O O . ASP B 1 225 ? 15.438 15.156 1.162 1 93.31 225 ASP B O 1
ATOM 4394 N N . ALA B 1 226 ? 14.68 17.156 1.88 1 93.62 226 ALA B N 1
ATOM 4395 C CA . ALA B 1 226 ? 13.656 16.562 2.732 1 93.62 226 ALA B CA 1
ATOM 4396 C C . ALA B 1 226 ? 12.633 15.789 1.903 1 93.62 226 ALA B C 1
ATOM 4398 O O . ALA B 1 226 ? 12.133 14.75 2.342 1 93.62 226 ALA B O 1
ATOM 4399 N N . ILE B 1 227 ? 12.336 16.266 0.739 1 94.44 227 ILE B N 1
ATOM 4400 C CA . ILE B 1 227 ? 11.305 15.656 -0.105 1 94.44 227 ILE B CA 1
ATOM 4401 C C . ILE B 1 227 ? 11.695 14.227 -0.464 1 94.44 227 ILE B C 1
ATOM 4403 O O . ILE B 1 227 ? 10.836 13.391 -0.742 1 94.44 227 ILE B O 1
ATOM 4407 N N . ALA B 1 228 ? 12.969 13.891 -0.407 1 94.88 228 ALA B N 1
ATOM 4408 C CA . ALA B 1 228 ? 13.477 12.57 -0.765 1 94.88 228 ALA B CA 1
ATOM 4409 C C . ALA B 1 228 ? 13.172 11.547 0.325 1 94.88 228 ALA B C 1
ATOM 4411 O O . ALA B 1 228 ? 13.281 10.344 0.103 1 94.88 228 ALA B O 1
ATOM 4412 N N . PHE B 1 229 ? 12.781 12.008 1.495 1 95.81 229 PHE B N 1
ATOM 4413 C CA . PHE B 1 229 ? 12.422 11.125 2.594 1 95.81 229 PHE B CA 1
ATOM 4414 C C . PHE B 1 229 ? 10.953 10.727 2.51 1 95.81 229 PHE B C 1
ATOM 4416 O O . PHE B 1 229 ? 10.484 9.891 3.283 1 95.81 229 PHE B O 1
ATOM 4423 N N . ALA B 1 230 ? 10.227 11.297 1.563 1 96.69 230 ALA B N 1
ATOM 4424 C CA . ALA B 1 230 ? 8.781 11.117 1.475 1 96.69 230 ALA B CA 1
ATOM 4425 C C . ALA B 1 230 ? 8.422 9.641 1.327 1 96.69 230 ALA B C 1
ATOM 4427 O O . ALA B 1 230 ? 7.5 9.148 1.98 1 96.69 230 ALA B O 1
ATOM 4428 N N . PHE B 1 231 ? 9.133 8.945 0.501 1 96.81 231 PHE B N 1
ATOM 4429 C CA . PHE B 1 231 ? 8.828 7.539 0.261 1 96.81 231 PHE B CA 1
ATOM 4430 C C . PHE B 1 231 ? 8.922 6.734 1.552 1 96.81 231 PHE B C 1
ATOM 4432 O O . PHE B 1 231 ? 8.031 5.945 1.864 1 96.81 231 PHE B O 1
ATOM 4439 N N . SER B 1 232 ? 10.016 6.895 2.336 1 96.44 232 SER B N 1
ATOM 4440 C CA . SER B 1 232 ? 10.188 6.207 3.609 1 96.44 232 SER B CA 1
ATOM 4441 C C . SER B 1 232 ? 9.109 6.609 4.609 1 96.44 232 SER B C 1
ATOM 4443 O O . SER B 1 232 ? 8.539 5.758 5.293 1 96.44 232 SER B O 1
ATOM 4445 N N . HIS B 1 233 ? 8.852 7.918 4.676 1 97.75 233 HIS B N 1
ATOM 4446 C CA . HIS B 1 233 ? 7.812 8.445 5.555 1 97.75 233 HIS B CA 1
ATOM 4447 C C . HIS B 1 233 ? 6.445 7.867 5.199 1 97.75 233 HIS B C 1
ATOM 4449 O O . HIS B 1 233 ? 5.703 7.426 6.082 1 97.75 233 HIS B O 1
ATOM 4455 N N . TYR B 1 234 ? 6.078 7.859 3.91 1 98.31 234 TYR B N 1
ATOM 4456 C CA . TYR B 1 234 ? 4.797 7.363 3.428 1 98.31 234 TYR B CA 1
ATOM 4457 C C . TYR B 1 234 ? 4.676 5.859 3.645 1 98.31 234 TYR B C 1
ATOM 4459 O O . TYR B 1 234 ? 3.578 5.344 3.871 1 98.31 234 TYR B O 1
ATOM 4467 N N . THR B 1 235 ? 5.785 5.129 3.562 1 97.19 235 THR B N 1
ATOM 4468 C CA . THR B 1 235 ? 5.773 3.709 3.885 1 97.19 235 THR B CA 1
ATOM 4469 C C . THR B 1 235 ? 5.352 3.484 5.336 1 97.19 235 THR B C 1
ATOM 4471 O O . THR B 1 235 ? 4.605 2.551 5.633 1 97.19 235 THR B O 1
ATOM 4474 N N . GLY B 1 236 ? 5.863 4.352 6.227 1 98.06 236 GLY B N 1
ATOM 4475 C CA . GLY B 1 236 ? 5.434 4.277 7.613 1 98.06 236 GLY B CA 1
ATOM 4476 C C . GLY B 1 236 ? 3.936 4.453 7.785 1 98.06 236 GLY B C 1
ATOM 4477 O O . GLY B 1 236 ? 3.309 3.756 8.586 1 98.06 236 GLY B O 1
ATOM 4478 N N . ILE B 1 237 ? 3.398 5.391 7.051 1 98.31 237 ILE B N 1
ATOM 4479 C CA . ILE B 1 237 ? 1.959 5.629 7.082 1 98.31 237 ILE B CA 1
ATOM 4480 C C . ILE B 1 237 ? 1.218 4.391 6.59 1 98.31 237 ILE B C 1
ATOM 4482 O O . ILE B 1 237 ? 0.277 3.924 7.234 1 98.31 237 ILE B O 1
ATOM 4486 N N . PHE B 1 238 ? 1.67 3.863 5.484 1 98 238 PHE B N 1
ATOM 4487 C CA . PHE B 1 238 ? 1.054 2.703 4.855 1 98 238 PHE B CA 1
ATOM 4488 C C . PHE B 1 238 ? 1.059 1.507 5.801 1 98 238 PHE B C 1
ATOM 4490 O O . PHE B 1 238 ? 0.025 0.867 6.004 1 98 238 PHE B O 1
ATOM 4497 N N . VAL B 1 239 ? 2.178 1.184 6.398 1 97.06 239 VAL B N 1
ATOM 4498 C CA . VAL B 1 239 ? 2.314 0.038 7.289 1 97.06 239 VAL B CA 1
ATOM 4499 C C . VAL B 1 239 ? 1.412 0.22 8.508 1 97.06 239 VAL B C 1
ATOM 4501 O O . VAL B 1 239 ? 0.683 -0.698 8.891 1 97.06 239 VAL B O 1
ATOM 4504 N N . THR B 1 240 ? 1.449 1.375 9.086 1 97.62 240 THR B N 1
ATOM 4505 C CA . THR B 1 240 ? 0.687 1.644 10.297 1 97.62 240 THR B CA 1
ATOM 4506 C C . THR B 1 240 ? -0.812 1.536 10.031 1 97.62 240 THR B C 1
ATOM 4508 O O . THR B 1 240 ? -1.536 0.884 10.789 1 97.62 240 THR B O 1
ATOM 4511 N N . THR B 1 241 ? -1.271 2.158 8.961 1 97.38 241 THR B N 1
ATOM 4512 C CA . THR B 1 241 ? -2.697 2.127 8.664 1 97.38 241 THR B CA 1
ATOM 4513 C C . THR B 1 241 ? -3.148 0.708 8.328 1 97.38 241 THR B C 1
ATOM 4515 O O . THR B 1 241 ? -4.27 0.316 8.656 1 97.38 241 THR B O 1
ATOM 4518 N N . THR B 1 242 ? -2.328 -0.086 7.668 1 95.94 242 THR B N 1
ATOM 4519 C CA . THR B 1 242 ? -2.656 -1.472 7.352 1 95.94 242 THR B CA 1
ATOM 4520 C C . THR B 1 242 ? -2.758 -2.309 8.625 1 95.94 242 THR B C 1
ATOM 4522 O O . THR B 1 242 ? -3.688 -3.102 8.781 1 95.94 242 THR B O 1
ATOM 4525 N N . VAL B 1 243 ? -1.817 -2.119 9.516 1 96.5 243 VAL B N 1
ATOM 4526 C CA . VAL B 1 243 ? -1.853 -2.838 10.781 1 96.5 243 VAL B CA 1
ATOM 4527 C C . VAL B 1 243 ? -3.137 -2.496 11.539 1 96.5 243 VAL B C 1
ATOM 4529 O O . VAL B 1 243 ? -3.818 -3.387 12.047 1 96.5 243 VAL B O 1
ATOM 4532 N N . PHE B 1 244 ? -3.506 -1.198 11.578 1 95.69 244 PHE B N 1
ATOM 4533 C CA . PHE B 1 244 ? -4.734 -0.782 12.242 1 95.69 244 PHE B CA 1
ATOM 4534 C C . PHE B 1 244 ? -5.953 -1.418 11.578 1 95.69 244 PHE B C 1
ATOM 4536 O O . PHE B 1 244 ? -6.898 -1.817 12.258 1 95.69 244 PHE B O 1
ATOM 4543 N N . MET B 1 245 ? -5.957 -1.52 10.258 1 94.56 245 MET B N 1
ATOM 4544 C CA . MET B 1 245 ? -7.074 -2.131 9.547 1 94.56 245 MET B CA 1
ATOM 4545 C C . MET B 1 245 ? -7.195 -3.611 9.891 1 94.56 245 MET B C 1
ATOM 4547 O O . MET B 1 245 ? -8.297 -4.121 10.086 1 94.56 245 MET B O 1
ATOM 4551 N N . ILE B 1 246 ? -6.059 -4.293 9.938 1 93.75 246 ILE B N 1
ATOM 4552 C CA . ILE B 1 246 ? -6.047 -5.711 10.273 1 93.75 246 ILE B CA 1
ATOM 4553 C C . ILE B 1 246 ? -6.613 -5.91 11.68 1 93.75 246 ILE B C 1
ATOM 4555 O O . ILE B 1 246 ? -7.484 -6.754 11.898 1 93.75 246 ILE B O 1
ATOM 4559 N N . ILE B 1 247 ? -6.145 -5.121 12.648 1 94.88 247 ILE B N 1
ATOM 4560 C CA . ILE B 1 247 ? -6.621 -5.191 14.023 1 94.88 247 ILE B CA 1
ATOM 4561 C C . ILE B 1 247 ? -8.125 -4.91 14.062 1 94.88 247 ILE B C 1
ATOM 4563 O O . ILE B 1 247 ? -8.867 -5.59 14.773 1 94.88 247 ILE B O 1
ATOM 4567 N N . TYR B 1 248 ? -8.562 -3.936 13.281 1 94 248 TYR B N 1
ATOM 4568 C CA . TYR B 1 248 ? -9.969 -3.562 13.211 1 94 248 TYR B CA 1
ATOM 4569 C C . TYR B 1 248 ? -10.812 -4.719 12.68 1 94 248 TYR B C 1
ATOM 4571 O O . TYR B 1 248 ? -11.883 -5.012 13.219 1 94 248 TYR B O 1
ATOM 4579 N N . CYS B 1 249 ? -10.391 -5.395 11.656 1 91.81 249 CYS B N 1
ATOM 4580 C CA . CYS B 1 249 ? -11.109 -6.523 11.078 1 91.81 249 CYS B CA 1
ATOM 4581 C C . CYS B 1 249 ? -11.227 -7.664 12.086 1 91.81 249 CYS B C 1
ATOM 4583 O O . CYS B 1 249 ? -12.281 -8.289 12.203 1 91.81 249 CYS B O 1
ATOM 4585 N N . ILE B 1 250 ? -10.141 -7.957 12.781 1 92.38 250 ILE B N 1
ATOM 4586 C CA . ILE B 1 250 ? -10.141 -9.016 13.781 1 92.38 250 ILE B CA 1
ATOM 4587 C C . ILE B 1 250 ? -11.102 -8.648 14.914 1 92.38 250 ILE B C 1
ATOM 4589 O O . ILE B 1 250 ? -11.898 -9.477 15.352 1 92.38 250 ILE B O 1
ATOM 4593 N N . TYR B 1 251 ? -11.031 -7.348 15.359 1 92.25 251 TYR B N 1
ATOM 4594 C CA . TYR B 1 251 ? -11.867 -6.859 16.453 1 92.25 251 TYR B CA 1
ATOM 4595 C C . TYR B 1 251 ? -13.344 -6.926 16.078 1 92.25 251 TYR B C 1
ATOM 4597 O O . TYR B 1 251 ? -14.188 -7.289 16.906 1 92.25 251 TYR B O 1
ATOM 4605 N N . LYS B 1 252 ? -13.727 -6.602 14.828 1 92.69 252 LYS B N 1
ATOM 4606 C CA . LYS B 1 252 ? -15.109 -6.605 14.359 1 92.69 252 LYS B CA 1
ATOM 4607 C C . LYS B 1 252 ? -15.508 -7.98 13.828 1 92.69 252 LYS B C 1
ATOM 4609 O O . LYS B 1 252 ? -16.531 -8.125 13.156 1 92.69 252 LYS B O 1
ATOM 4614 N N . LYS B 1 253 ? -14.648 -9.023 14.031 1 91.5 253 LYS B N 1
ATOM 4615 C CA . LYS B 1 253 ? -14.914 -10.398 13.633 1 91.5 253 LYS B CA 1
ATOM 4616 C C . LYS B 1 253 ? -15.203 -10.492 12.133 1 91.5 253 LYS B C 1
ATOM 4618 O O . LYS B 1 253 ? -16.188 -11.102 11.727 1 91.5 253 LYS B O 1
ATOM 4623 N N . ASN B 1 254 ? -14.414 -9.734 11.383 1 88 254 ASN B N 1
ATOM 4624 C CA . ASN B 1 254 ? -14.422 -9.766 9.93 1 88 254 ASN B CA 1
ATOM 4625 C C . ASN B 1 254 ? -15.672 -9.109 9.359 1 88 254 ASN B C 1
ATOM 4627 O O . ASN B 1 254 ? -16.141 -9.477 8.273 1 88 254 ASN B O 1
ATOM 4631 N N . LYS B 1 255 ? -16.297 -8.219 10.062 1 88 255 LYS B N 1
ATOM 4632 C CA . LYS B 1 255 ? -17.422 -7.426 9.578 1 88 255 LYS B CA 1
ATOM 4633 C C . LYS B 1 255 ? -17.156 -5.934 9.766 1 88 255 LYS B C 1
ATOM 4635 O O . LYS B 1 255 ? -17.906 -5.254 10.477 1 88 255 LYS B O 1
ATOM 4640 N N . PRO B 1 256 ? -16.172 -5.539 9.102 1 87.88 256 PRO B N 1
ATOM 4641 C CA . PRO B 1 256 ? -15.891 -4.105 9.211 1 87.88 256 PRO B CA 1
ATOM 4642 C C . PRO B 1 256 ? -16.969 -3.242 8.555 1 87.88 256 PRO B C 1
ATOM 4644 O O . PRO B 1 256 ? -17.672 -3.701 7.652 1 87.88 256 PRO B O 1
ATOM 4647 N N . GLU B 1 257 ? -17.156 -2.037 9.078 1 86.31 257 GLU B N 1
ATOM 4648 C CA . GLU B 1 257 ? -18.078 -1.075 8.469 1 86.31 257 GLU B CA 1
ATOM 4649 C C . GLU B 1 257 ? -17.453 -0.406 7.254 1 86.31 257 GLU B C 1
ATOM 4651 O O . GLU B 1 257 ? -16.469 0.341 7.383 1 86.31 257 GLU B O 1
ATOM 4656 N N . ILE B 1 258 ? -17.984 -0.795 6.141 1 86.12 258 ILE B N 1
ATOM 4657 C CA . ILE B 1 258 ? -17.422 -0.256 4.91 1 86.12 258 ILE B CA 1
ATOM 4658 C C . ILE B 1 258 ? -18.531 0.304 4.027 1 86.12 258 ILE B C 1
ATOM 4660 O O . ILE B 1 258 ? -19.547 -0.366 3.789 1 86.12 258 ILE B O 1
ATOM 4664 N N . ASN B 1 259 ? -18.359 1.559 3.73 1 85.56 259 ASN B N 1
ATOM 4665 C CA . ASN B 1 259 ? -19.188 2.186 2.695 1 85.56 259 ASN B CA 1
ATOM 4666 C C . ASN B 1 259 ? -18.516 2.111 1.329 1 85.56 259 ASN B C 1
ATOM 4668 O O . ASN B 1 259 ? -17.453 2.707 1.121 1 85.56 259 ASN B O 1
ATOM 4672 N N . ASN B 1 260 ? -19.125 1.457 0.398 1 84.75 260 ASN B N 1
ATOM 4673 C CA . ASN B 1 260 ? -18.531 1.209 -0.91 1 84.75 260 ASN B CA 1
ATOM 4674 C C . ASN B 1 260 ? -18.312 2.506 -1.688 1 84.75 260 ASN B C 1
ATOM 4676 O O . ASN B 1 260 ? -17.453 2.578 -2.566 1 84.75 260 ASN B O 1
ATOM 4680 N N . GLU B 1 261 ? -19 3.539 -1.31 1 89.19 261 GLU B N 1
ATOM 4681 C CA . GLU B 1 261 ? -18.938 4.785 -2.07 1 89.19 261 GLU B CA 1
ATOM 4682 C C . GLU B 1 261 ? -17.828 5.695 -1.551 1 89.19 261 GLU B C 1
ATOM 4684 O O . GLU B 1 261 ? -17.578 6.762 -2.115 1 89.19 261 GLU B O 1
ATOM 4689 N N . ILE B 1 262 ? -17.141 5.246 -0.592 1 91.06 262 ILE B N 1
ATOM 4690 C CA . ILE B 1 262 ? -16.219 6.164 0.072 1 91.06 262 ILE B CA 1
ATOM 4691 C C . ILE B 1 262 ? -14.805 5.957 -0.468 1 91.06 262 ILE B C 1
ATOM 4693 O O . ILE B 1 262 ? -13.898 6.742 -0.172 1 91.06 262 ILE B O 1
ATOM 4697 N N . ILE B 1 263 ? -14.578 4.973 -1.328 1 91.62 263 ILE B N 1
ATOM 4698 C CA . ILE B 1 263 ? -13.242 4.602 -1.784 1 91.62 263 ILE B CA 1
ATOM 4699 C C . ILE B 1 263 ? -12.648 5.727 -2.625 1 91.62 263 ILE B C 1
ATOM 4701 O O . ILE B 1 263 ? -11.57 6.238 -2.318 1 91.62 263 ILE B O 1
ATOM 4705 N N . LEU B 1 264 ? -13.367 6.176 -3.582 1 91.88 264 LEU B N 1
ATOM 4706 C CA . LEU B 1 264 ? -12.836 7.195 -4.48 1 91.88 264 LEU B CA 1
ATOM 4707 C C . LEU B 1 264 ? -12.602 8.508 -3.736 1 91.88 264 LEU B C 1
ATOM 4709 O O . LEU B 1 264 ? -11.531 9.102 -3.844 1 91.88 264 LEU B O 1
ATOM 4713 N N . PRO B 1 265 ? -13.562 8.93 -2.922 1 93.19 265 PRO B N 1
ATOM 4714 C CA . PRO B 1 265 ? -13.305 10.133 -2.131 1 93.19 265 PRO B CA 1
ATOM 4715 C C . PRO B 1 265 ? -12.094 9.984 -1.208 1 93.19 265 PRO B C 1
ATOM 4717 O O . PRO B 1 265 ? -11.352 10.945 -1.004 1 93.19 265 PRO B O 1
ATOM 4720 N N . SER B 1 266 ? -11.938 8.812 -0.649 1 95.06 266 SER B N 1
ATOM 4721 C CA . SER B 1 266 ? -10.789 8.562 0.225 1 95.06 266 SER B CA 1
ATOM 4722 C C . SER B 1 266 ? -9.484 8.602 -0.554 1 95.06 266 SER B C 1
ATOM 4724 O O . SER B 1 266 ? -8.469 9.078 -0.043 1 95.06 266 SER B O 1
ATOM 4726 N N . ILE B 1 267 ? -9.523 8.109 -1.76 1 95.62 267 ILE B N 1
ATOM 4727 C CA . ILE B 1 267 ? -8.344 8.156 -2.625 1 95.62 267 ILE B CA 1
ATOM 4728 C C . ILE B 1 267 ? -7.992 9.609 -2.941 1 95.62 267 ILE B C 1
ATOM 4730 O O . ILE B 1 267 ? -6.828 10.008 -2.854 1 95.62 267 ILE B O 1
ATOM 4734 N N . ILE B 1 268 ? -8.977 10.406 -3.264 1 95.88 268 ILE B N 1
ATOM 4735 C CA . ILE B 1 268 ? -8.766 11.812 -3.568 1 95.88 268 ILE B CA 1
ATOM 4736 C C . ILE B 1 268 ? -8.172 12.523 -2.354 1 95.88 268 ILE B C 1
ATOM 4738 O O . ILE B 1 268 ? -7.219 13.297 -2.48 1 95.88 268 ILE B O 1
ATOM 4742 N N . THR B 1 269 ? -8.695 12.227 -1.208 1 95.75 269 THR B N 1
ATOM 4743 C CA . THR B 1 269 ? -8.195 12.797 0.036 1 95.75 269 THR B CA 1
ATOM 4744 C C . THR B 1 269 ? -6.738 12.406 0.262 1 95.75 269 THR B C 1
ATOM 4746 O O . THR B 1 269 ? -5.918 13.242 0.652 1 95.75 269 THR B O 1
ATOM 4749 N N . GLY B 1 270 ? -6.441 11.148 0.01 1 97.12 270 GLY B N 1
ATOM 4750 C CA . GLY B 1 270 ? -5.07 10.68 0.144 1 97.12 270 GLY B CA 1
ATOM 4751 C C . GLY B 1 270 ? -4.109 11.391 -0.795 1 97.12 270 GLY B C 1
ATOM 4752 O O . GLY B 1 270 ? -2.994 11.734 -0.402 1 97.12 270 GLY B O 1
ATOM 4753 N N . VAL B 1 271 ? -4.539 11.594 -1.97 1 97.25 271 VAL B N 1
ATOM 4754 C CA . VAL B 1 271 ? -3.713 12.289 -2.949 1 97.25 271 VAL B CA 1
ATOM 4755 C C . VAL B 1 271 ? -3.494 13.734 -2.512 1 97.25 271 VAL B C 1
ATOM 4757 O O . VAL B 1 271 ? -2.367 14.234 -2.537 1 97.25 271 VAL B O 1
ATOM 4760 N N . MET B 1 272 ? -4.547 14.383 -2.092 1 97.31 272 MET B N 1
ATOM 4761 C CA . MET B 1 272 ? -4.453 15.766 -1.645 1 97.31 272 MET B CA 1
ATOM 4762 C C . MET B 1 272 ? -3.518 15.891 -0.447 1 97.31 272 MET B C 1
ATOM 4764 O O . MET B 1 272 ? -2.666 16.781 -0.409 1 97.31 272 MET B O 1
ATOM 4768 N N . TRP B 1 273 ? -3.664 15 0.479 1 97.25 273 TRP B N 1
ATOM 4769 C CA . TRP B 1 273 ? -2.785 15.023 1.645 1 97.25 273 TRP B CA 1
ATOM 4770 C C . TRP B 1 273 ? -1.329 14.836 1.23 1 97.25 273 TRP B C 1
ATOM 4772 O O . TRP B 1 273 ? -0.443 15.531 1.732 1 97.25 273 TRP B O 1
ATOM 4782 N N . SER B 1 274 ? -1.104 13.867 0.365 1 98.12 274 SER B N 1
ATOM 4783 C CA . SER B 1 274 ? 0.261 13.539 -0.034 1 98.12 274 SER B CA 1
ATOM 4784 C C . SER B 1 274 ? 0.938 14.727 -0.713 1 98.12 274 SER B C 1
ATOM 4786 O O . SER B 1 274 ? 2.115 14.992 -0.47 1 98.12 274 SER B O 1
ATOM 4788 N N . VAL B 1 275 ? 0.226 15.391 -1.543 1 97.44 275 VAL B N 1
ATOM 4789 C CA . VAL B 1 275 ? 0.767 16.562 -2.225 1 97.44 275 VAL B CA 1
ATOM 4790 C C . VAL B 1 275 ? 1.047 17.672 -1.21 1 97.44 275 VAL B C 1
ATOM 4792 O O . VAL B 1 275 ? 2.076 18.344 -1.284 1 97.44 275 VAL B O 1
ATOM 4795 N N . ALA B 1 276 ? 0.127 17.875 -0.329 1 97.94 276 ALA B N 1
ATOM 4796 C CA . ALA B 1 276 ? 0.322 18.859 0.731 1 97.94 276 ALA B CA 1
ATOM 4797 C C . ALA B 1 276 ? 1.588 18.562 1.529 1 97.94 276 ALA B C 1
ATOM 4799 O O . ALA B 1 276 ? 2.383 19.453 1.804 1 97.94 276 ALA B O 1
ATOM 4800 N N . GLN B 1 277 ? 1.757 17.312 1.861 1 97.75 277 GLN B N 1
ATOM 4801 C CA . GLN B 1 277 ? 2.898 16.906 2.672 1 97.75 277 GLN B CA 1
ATOM 4802 C C . GLN B 1 277 ? 4.207 17.062 1.898 1 97.75 277 GLN B C 1
ATOM 4804 O O . GLN B 1 277 ? 5.227 17.438 2.467 1 97.75 277 GLN B O 1
ATOM 4809 N N . LEU B 1 278 ? 4.219 16.688 0.635 1 97.62 278 LEU B N 1
ATOM 4810 C CA . LEU B 1 278 ? 5.398 16.891 -0.198 1 97.62 278 LEU B CA 1
ATOM 4811 C C . LEU B 1 278 ? 5.785 18.359 -0.243 1 97.62 278 LEU B C 1
ATOM 4813 O O . LEU B 1 278 ? 6.965 18.703 -0.127 1 97.62 278 LEU B O 1
ATOM 4817 N N . SER B 1 279 ? 4.777 19.203 -0.41 1 97.56 279 SER B N 1
ATOM 4818 C CA . SER B 1 279 ? 5.012 20.641 -0.413 1 97.56 279 SER B CA 1
ATOM 4819 C C . SER B 1 279 ? 5.551 21.109 0.933 1 97.56 279 SER B C 1
ATOM 4821 O O . SER B 1 279 ? 6.367 22.031 0.99 1 97.56 279 SER B O 1
ATOM 4823 N N . TRP B 1 280 ? 5.094 20.5 1.97 1 97.31 280 TRP B N 1
ATOM 4824 C CA . TRP B 1 280 ? 5.562 20.844 3.307 1 97.31 280 TRP B CA 1
ATOM 4825 C C . TRP B 1 280 ? 7.035 20.484 3.477 1 97.31 280 TRP B C 1
ATOM 4827 O O . TRP B 1 280 ? 7.797 21.234 4.09 1 97.31 280 TRP B O 1
ATOM 4837 N N . PHE B 1 281 ? 7.445 19.375 2.953 1 96.56 281 PHE B N 1
ATOM 4838 C CA . PHE B 1 281 ? 8.859 19.016 2.971 1 96.56 281 PHE B CA 1
ATOM 4839 C C . PHE B 1 281 ? 9.703 20.078 2.277 1 96.56 281 PHE B C 1
ATOM 4841 O O . PHE B 1 281 ? 10.75 20.469 2.791 1 96.56 281 PHE B O 1
ATOM 4848 N N . VAL B 1 282 ? 9.234 20.516 1.175 1 95.69 282 VAL B N 1
ATOM 4849 C CA . VAL B 1 282 ? 9.938 21.547 0.408 1 95.69 282 VAL B CA 1
ATOM 4850 C C . VAL B 1 282 ? 9.977 22.844 1.2 1 95.69 282 VAL B C 1
ATOM 4852 O O . VAL B 1 282 ? 11.016 23.516 1.256 1 95.69 282 VAL B O 1
ATOM 4855 N N . ALA B 1 283 ? 8.883 23.188 1.799 1 96.06 283 ALA B N 1
ATOM 4856 C CA . ALA B 1 283 ? 8.805 24.406 2.594 1 96.06 283 ALA B CA 1
ATOM 4857 C C . ALA B 1 283 ? 9.773 24.359 3.77 1 96.06 283 ALA B C 1
ATOM 4859 O O . ALA B 1 283 ? 10.422 25.359 4.086 1 96.06 283 ALA B O 1
ATOM 4860 N N . ASN B 1 284 ? 9.867 23.234 4.402 1 93.69 284 ASN B N 1
ATOM 4861 C CA . ASN B 1 284 ? 10.758 23.078 5.547 1 93.69 284 ASN B CA 1
ATOM 4862 C C . ASN B 1 284 ? 12.219 23.297 5.148 1 93.69 284 ASN B C 1
ATOM 4864 O O . ASN B 1 284 ? 12.992 23.875 5.906 1 93.69 284 ASN B O 1
ATOM 4868 N N . ASP B 1 285 ? 12.562 22.766 4.027 1 93.19 285 ASP B N 1
ATOM 4869 C CA . ASP B 1 285 ? 13.93 22.953 3.549 1 93.19 285 ASP B CA 1
ATOM 4870 C C . ASP B 1 285 ? 14.203 24.422 3.219 1 93.19 285 ASP B C 1
ATOM 4872 O O . ASP B 1 285 ? 15.32 24.906 3.42 1 93.19 285 ASP B O 1
ATOM 4876 N N . ALA B 1 286 ? 13.188 25.141 2.814 1 92.56 286 ALA B N 1
ATOM 4877 C CA . ALA B 1 286 ? 13.359 26.516 2.34 1 92.56 286 ALA B CA 1
ATOM 4878 C C . ALA B 1 286 ? 13.258 27.5 3.492 1 92.56 286 ALA B C 1
ATOM 4880 O O . ALA B 1 286 ? 13.953 28.516 3.508 1 92.56 286 ALA B O 1
ATOM 4881 N N . LEU B 1 287 ? 12.391 27.281 4.438 1 91.94 287 LEU B N 1
ATOM 4882 C CA . LEU B 1 287 ? 12.062 28.312 5.422 1 91.94 287 LEU B CA 1
ATOM 4883 C C . LEU B 1 287 ? 12.375 27.828 6.832 1 91.94 287 LEU B C 1
ATOM 4885 O O . LEU B 1 287 ? 12.453 28.641 7.766 1 91.94 287 LEU B O 1
ATOM 4889 N N . SER B 1 288 ? 12.547 26.562 7.035 1 89.94 288 SER B N 1
ATOM 4890 C CA . SER B 1 288 ? 12.727 25.938 8.344 1 89.94 288 SER B CA 1
ATOM 4891 C C . SER B 1 288 ? 11.391 25.719 9.047 1 89.94 288 SER B C 1
ATOM 4893 O O . SER B 1 288 ? 10.398 26.375 8.719 1 89.94 288 SER B O 1
ATOM 4895 N N . GLN B 1 289 ? 11.406 24.922 10 1 91.12 289 GLN B N 1
ATOM 4896 C CA . GLN B 1 289 ? 10.188 24.484 10.672 1 91.12 289 GLN B CA 1
ATOM 4897 C C . GLN B 1 289 ? 9.602 25.594 11.547 1 91.12 289 GLN B C 1
ATOM 4899 O O . GLN B 1 289 ? 8.383 25.688 11.711 1 91.12 289 GLN B O 1
ATOM 4904 N N . ALA B 1 290 ? 10.398 26.469 12.078 1 91.31 290 ALA B N 1
ATOM 4905 C CA . ALA B 1 290 ? 9.945 27.562 12.945 1 91.31 290 ALA B CA 1
ATOM 4906 C C . ALA B 1 290 ? 9.039 28.531 12.18 1 91.31 290 ALA B C 1
ATOM 4908 O O . ALA B 1 290 ? 8.266 29.281 12.789 1 91.31 290 ALA B O 1
ATOM 4909 N N . ILE B 1 291 ? 9.148 28.516 10.938 1 93.06 291 ILE B N 1
ATOM 4910 C CA . ILE B 1 291 ? 8.344 29.406 10.109 1 93.06 291 ILE B CA 1
ATOM 4911 C C . ILE B 1 291 ? 7.195 28.625 9.477 1 93.06 291 ILE B C 1
ATOM 4913 O O . ILE B 1 291 ? 6.062 29.109 9.43 1 93.06 291 ILE B O 1
ATOM 4917 N N . THR B 1 292 ? 7.41 27.391 9.031 1 95.12 292 THR B N 1
ATOM 4918 C CA . THR B 1 292 ? 6.434 26.656 8.242 1 95.12 292 THR B CA 1
ATOM 4919 C C . THR B 1 292 ? 5.309 26.125 9.125 1 95.12 292 THR B C 1
ATOM 4921 O O . THR B 1 292 ? 4.145 26.125 8.727 1 95.12 292 THR B O 1
ATOM 4924 N N . PHE B 1 293 ? 5.562 25.688 10.32 1 94.88 293 PHE B N 1
ATOM 4925 C CA . PHE B 1 293 ? 4.551 25.062 11.164 1 94.88 293 PHE B CA 1
ATOM 4926 C C . PHE B 1 293 ? 3.436 26.047 11.492 1 94.88 293 PHE B C 1
ATOM 4928 O O . PHE B 1 293 ? 2.254 25.75 11.312 1 94.88 293 PHE B O 1
ATOM 4935 N N . PRO B 1 294 ? 3.752 27.219 11.953 1 93.38 294 PRO B N 1
ATOM 4936 C CA . PRO B 1 294 ? 2.666 28.156 12.234 1 93.38 294 PRO B CA 1
ATOM 4937 C C . PRO B 1 294 ? 1.798 28.453 11.016 1 93.38 294 PRO B C 1
ATOM 4939 O O . PRO B 1 294 ? 0.583 28.625 11.141 1 93.38 294 PRO B O 1
ATOM 4942 N N . ILE B 1 295 ? 2.342 28.438 9.891 1 93.25 295 ILE B N 1
ATOM 4943 C CA . ILE B 1 295 ? 1.604 28.75 8.672 1 93.25 295 ILE B CA 1
ATOM 4944 C C . ILE B 1 295 ? 0.797 27.531 8.234 1 93.25 295 ILE B C 1
ATOM 4946 O O . ILE B 1 295 ? -0.427 27.609 8.109 1 93.25 295 ILE B O 1
ATOM 4950 N N . ILE B 1 296 ? 1.378 26.422 8.117 1 95.44 296 ILE B N 1
ATOM 4951 C CA . ILE B 1 296 ? 0.776 25.25 7.48 1 95.44 296 ILE B CA 1
ATOM 4952 C C . ILE B 1 296 ? -0.137 24.531 8.477 1 95.44 296 ILE B C 1
ATOM 4954 O O . ILE B 1 296 ? -1.031 23.781 8.078 1 95.44 296 ILE B O 1
ATOM 4958 N N . SER B 1 297 ? 0.008 24.719 9.742 1 92.38 297 SER B N 1
ATOM 4959 C CA . SER B 1 297 ? -0.868 24.078 10.719 1 92.38 297 SER B CA 1
ATOM 4960 C C . SER B 1 297 ? -2.129 24.906 10.953 1 92.38 297 SER B C 1
ATOM 4962 O O . SER B 1 297 ? -3.164 24.359 11.352 1 92.38 297 SER B O 1
ATOM 4964 N N . MET B 1 298 ? -2.068 26.188 10.648 1 89.19 298 MET B N 1
ATOM 4965 C CA . MET B 1 298 ? -3.188 27.031 11.055 1 89.19 298 MET B CA 1
ATOM 4966 C C . MET B 1 298 ? -3.932 27.578 9.836 1 89.19 298 MET B C 1
ATOM 4968 O O . MET B 1 298 ? -5.16 27.672 9.852 1 89.19 298 MET B O 1
ATOM 4972 N N . VAL B 1 299 ? -3.238 27.844 8.789 1 89.31 299 VAL B N 1
ATOM 4973 C CA . VAL B 1 299 ? -3.846 28.453 7.605 1 89.31 299 VAL B CA 1
ATOM 4974 C C . VAL B 1 299 ? -4.82 27.469 6.961 1 89.31 299 VAL B C 1
ATOM 4976 O O . VAL B 1 299 ? -5.844 27.875 6.406 1 89.31 299 VAL B O 1
ATOM 4979 N N . PRO B 1 300 ? -4.527 26.172 7 1 90.81 300 PRO B N 1
ATOM 4980 C CA . PRO B 1 300 ? -5.531 25.234 6.488 1 90.81 300 PRO B CA 1
ATOM 4981 C C . PRO B 1 300 ? -6.887 25.391 7.172 1 90.81 300 PRO B C 1
ATOM 4983 O O . PRO B 1 300 ? -7.93 25.156 6.555 1 90.81 300 PRO B O 1
ATOM 4986 N N . GLY B 1 301 ? -6.914 25.75 8.422 1 84.25 301 GLY B N 1
ATOM 4987 C CA . GLY B 1 301 ? -8.172 26.016 9.109 1 84.25 301 GLY B CA 1
ATOM 4988 C C . GLY B 1 301 ? -9 27.094 8.438 1 84.25 301 GLY B C 1
ATOM 4989 O O . GLY B 1 301 ? -10.234 27 8.398 1 84.25 301 GLY B O 1
ATOM 4990 N N . ILE B 1 302 ? -8.32 28.094 7.969 1 85.88 302 ILE B N 1
ATOM 4991 C CA . ILE B 1 302 ? -9 29.141 7.227 1 85.88 302 ILE B CA 1
ATOM 4992 C C . ILE B 1 302 ? -9.656 28.562 5.98 1 85.88 302 ILE B C 1
ATOM 4994 O O . ILE B 1 302 ? -10.828 28.844 5.695 1 85.88 302 ILE B O 1
ATOM 4998 N N . CYS B 1 303 ? -8.914 27.766 5.254 1 89.31 303 CYS B N 1
ATOM 4999 C CA . CYS B 1 303 ? -9.445 27.125 4.055 1 89.31 303 CYS B CA 1
ATOM 5000 C C . CYS B 1 303 ? -10.648 26.25 4.383 1 89.31 303 CYS B C 1
ATOM 5002 O O . CYS B 1 303 ? -11.664 26.297 3.686 1 89.31 303 CYS B O 1
ATOM 5004 N N . ALA B 1 304 ? -10.5 25.516 5.391 1 84.31 304 ALA B N 1
ATOM 5005 C CA . ALA B 1 304 ? -11.594 24.641 5.809 1 84.31 304 ALA B CA 1
ATOM 5006 C C . ALA B 1 304 ? -12.82 25.453 6.195 1 84.31 304 ALA B C 1
ATOM 5008 O O . ALA B 1 304 ? -13.953 25.078 5.895 1 84.31 304 ALA B O 1
ATOM 5009 N N . ALA B 1 305 ? -12.633 26.516 6.867 1 82.75 305 ALA B N 1
ATOM 5010 C CA . ALA B 1 305 ? -13.734 27.391 7.262 1 82.75 305 ALA B CA 1
ATOM 5011 C C . ALA B 1 305 ? -14.438 27.969 6.039 1 82.75 305 ALA B C 1
ATOM 5013 O O . ALA B 1 305 ? -15.656 28.125 6.031 1 82.75 305 ALA B O 1
ATOM 5014 N N . LEU B 1 306 ? -13.656 28.312 5.082 1 87.19 306 LEU B N 1
ATOM 5015 C CA . LEU B 1 306 ? -14.234 28.859 3.854 1 87.19 306 LEU B CA 1
ATOM 5016 C C . LEU B 1 306 ? -15.102 27.812 3.16 1 87.19 306 LEU B C 1
ATOM 5018 O O . LEU B 1 306 ? -16.172 28.125 2.65 1 87.19 306 LEU B O 1
ATOM 5022 N N . TRP B 1 307 ? -14.648 26.578 3.135 1 83.94 307 TRP B N 1
ATOM 5023 C CA . TRP B 1 307 ? -15.492 25.484 2.629 1 83.94 307 TRP B CA 1
ATOM 5024 C C . TRP B 1 307 ? -16.766 25.359 3.461 1 83.94 307 TRP B C 1
ATOM 5026 O O . TRP B 1 307 ? -17.844 25.078 2.922 1 83.94 307 TRP B O 1
ATOM 5036 N N . GLY B 1 308 ? -16.656 25.484 4.738 1 80.31 308 GLY B N 1
ATOM 5037 C CA . GLY B 1 308 ? -17.797 25.375 5.645 1 80.31 308 GLY B CA 1
ATOM 5038 C C . GLY B 1 308 ? -18.859 26.438 5.402 1 80.31 308 GLY B C 1
ATOM 5039 O O . GLY B 1 308 ? -20.047 26.172 5.555 1 80.31 308 GLY B O 1
ATOM 5040 N N . VAL B 1 309 ? -18.453 27.547 5.004 1 83.19 309 VAL B N 1
ATOM 5041 C CA . VAL B 1 309 ? -19.359 28.656 4.77 1 83.19 309 VAL B CA 1
ATOM 5042 C C . VAL B 1 309 ? -19.906 28.594 3.342 1 83.19 309 VAL B C 1
ATOM 5044 O O . VAL B 1 309 ? -21.109 28.672 3.127 1 83.19 309 VAL B O 1
ATOM 5047 N N . LEU B 1 310 ? -19.016 28.391 2.41 1 86.75 310 LEU B N 1
ATOM 5048 C CA . LEU B 1 310 ? -19.359 28.578 1.006 1 86.75 310 LEU B CA 1
ATOM 5049 C C . LEU B 1 310 ? -19.984 27.312 0.426 1 86.75 310 LEU B C 1
ATOM 5051 O O . LEU B 1 310 ? -20.906 27.391 -0.385 1 86.75 310 LEU B O 1
ATOM 5055 N N . TYR B 1 311 ? -19.5 26.266 0.843 1 84.19 311 TYR B N 1
ATOM 5056 C CA . TYR B 1 311 ? -19.922 25.031 0.203 1 84.19 311 TYR B CA 1
ATOM 5057 C C . TYR B 1 311 ? -20.875 24.25 1.102 1 84.19 311 TYR B C 1
ATOM 5059 O O . TYR B 1 311 ? -21.969 23.875 0.683 1 84.19 311 TYR B O 1
ATOM 5067 N N . PHE B 1 312 ? -20.531 24.031 2.316 1 78.06 312 PHE B N 1
ATOM 5068 C CA . PHE B 1 312 ? -21.312 23.188 3.201 1 78.06 312 PHE B CA 1
ATOM 5069 C C . PHE B 1 312 ? -22.391 24 3.916 1 78.06 312 PHE B C 1
ATOM 5071 O O . PHE B 1 312 ? -23.359 23.438 4.441 1 78.06 312 PHE B O 1
ATOM 5078 N N . LYS B 1 313 ? -22.188 25.297 4.004 1 80.38 313 LYS B N 1
ATOM 5079 C CA . LYS B 1 313 ? -23.141 26.203 4.641 1 80.38 313 LYS B CA 1
ATOM 5080 C C . LYS B 1 313 ? -23.422 25.797 6.082 1 80.38 313 LYS B C 1
ATOM 5082 O O . LYS B 1 313 ? -24.578 25.75 6.508 1 80.38 313 LYS B O 1
ATOM 5087 N N . GLU B 1 314 ? -22.359 25.406 6.664 1 75.31 314 GLU B N 1
ATOM 5088 C CA . GLU B 1 314 ? -22.469 24.938 8.047 1 75.31 314 GLU B CA 1
ATOM 5089 C C . GLU B 1 314 ? -22.281 26.094 9.023 1 75.31 314 GLU B C 1
ATOM 5091 O O . GLU B 1 314 ? -22.688 26 10.188 1 75.31 314 GLU B O 1
ATOM 5096 N N . ILE B 1 315 ? -21.594 27.156 8.688 1 77.56 315 ILE B N 1
ATOM 5097 C CA . ILE B 1 315 ? -21.375 28.344 9.5 1 77.56 315 ILE B CA 1
ATOM 5098 C C . ILE B 1 315 ? -22.328 29.453 9.047 1 77.56 315 ILE B C 1
ATOM 5100 O O . ILE B 1 315 ? -22.172 29.984 7.949 1 77.56 315 ILE B O 1
ATOM 5104 N N . THR B 1 316 ? -23.281 29.578 9.93 1 81.31 316 THR B N 1
ATOM 5105 C CA . THR B 1 316 ? -24.297 30.562 9.602 1 81.31 316 THR B CA 1
ATOM 5106 C C . THR B 1 316 ? -24.5 31.531 10.758 1 81.31 316 THR B C 1
ATOM 5108 O O . THR B 1 316 ? -24 31.312 11.859 1 81.31 316 THR B O 1
ATOM 5111 N N . GLY B 1 317 ? -25.125 32.688 10.438 1 85.25 317 GLY B N 1
ATOM 5112 C CA . GLY B 1 317 ? -25.406 33.688 11.469 1 85.25 317 GLY B CA 1
ATOM 5113 C C . GLY B 1 317 ? -24.438 34.844 11.469 1 85.25 317 GLY B C 1
ATOM 5114 O O . GLY B 1 317 ? -23.25 34.656 11.188 1 85.25 317 GLY B O 1
ATOM 5115 N N . LYS B 1 318 ? -24.922 35.938 11.828 1 88.94 318 LYS B N 1
ATOM 5116 C CA . LYS B 1 318 ? -24.125 37.156 11.789 1 88.94 318 LYS B CA 1
ATOM 5117 C C . LYS B 1 318 ? -22.984 37.125 12.812 1 88.94 318 LYS B C 1
ATOM 5119 O O . LYS B 1 318 ? -21.859 37.5 12.523 1 88.94 318 LYS B O 1
ATOM 5124 N N . GLU B 1 319 ? -23.297 36.656 13.953 1 88.12 319 GLU B N 1
ATOM 5125 C CA . GLU B 1 319 ? -22.281 36.594 15.008 1 88.12 319 GLU B CA 1
ATOM 5126 C C . GLU B 1 319 ? -21.156 35.625 14.641 1 88.12 319 GLU B C 1
ATOM 5128 O O . GLU B 1 319 ? -19.984 35.938 14.852 1 88.12 319 GLU B O 1
ATOM 5133 N N . ASN B 1 320 ? -21.578 34.5 14.094 1 86.88 320 ASN B N 1
ATOM 5134 C CA . ASN B 1 320 ? -20.578 33.5 13.664 1 86.88 320 ASN B CA 1
ATOM 5135 C C . ASN B 1 320 ? -19.719 34.031 12.523 1 86.88 320 ASN B C 1
ATOM 5137 O O . ASN B 1 320 ? -18.516 33.781 12.477 1 86.88 320 ASN B O 1
ATOM 5141 N N . MET B 1 321 ? -20.312 34.75 11.68 1 88.81 321 MET B N 1
ATOM 5142 C CA . MET B 1 321 ? -19.578 35.281 10.531 1 88.81 321 MET B CA 1
ATOM 5143 C C . MET B 1 321 ? -18.594 36.344 10.969 1 88.81 321 MET B C 1
ATOM 5145 O O . MET B 1 321 ? -17.484 36.438 10.414 1 88.81 321 MET B O 1
ATOM 5149 N N . LEU B 1 322 ? -18.984 37.125 11.898 1 90.88 322 LEU B N 1
ATOM 5150 C CA . LEU B 1 322 ? -18.078 38.156 12.422 1 90.88 322 LEU B CA 1
ATOM 5151 C C . LEU B 1 322 ? -16.906 37.5 13.141 1 90.88 322 LEU B C 1
ATOM 5153 O O . LEU B 1 322 ? -15.758 37.938 12.977 1 90.88 322 LEU B O 1
ATOM 5157 N N . LEU B 1 323 ? -17.234 36.531 13.914 1 87.69 323 LEU B N 1
ATOM 5158 C CA . LEU B 1 323 ? -16.172 35.812 14.617 1 87.69 323 LEU B CA 1
ATOM 5159 C C . LEU B 1 323 ? -15.227 35.156 13.633 1 87.69 323 LEU B C 1
ATOM 5161 O O . LEU B 1 323 ? -14.016 35.094 13.859 1 87.69 323 LEU B O 1
ATOM 5165 N N . LEU B 1 324 ? -15.852 34.625 12.664 1 87.44 324 LEU B N 1
ATOM 5166 C CA . LEU B 1 324 ? -15.047 33.969 11.625 1 87.44 324 LEU B CA 1
ATOM 5167 C C . LEU B 1 324 ? -14.125 35 10.961 1 87.44 324 LEU B C 1
ATOM 5169 O O . LEU B 1 324 ? -12.945 34.719 10.742 1 87.44 324 LEU B O 1
ATOM 5173 N N . ALA B 1 325 ? -14.625 36.125 10.609 1 91.44 325 ALA B N 1
ATOM 5174 C CA . ALA B 1 325 ? -13.828 37.156 9.969 1 91.44 325 ALA B CA 1
ATOM 5175 C C . ALA B 1 325 ? -12.68 37.594 10.867 1 91.44 325 ALA B C 1
ATOM 5177 O O . ALA B 1 325 ? -11.555 37.812 10.398 1 91.44 325 ALA B O 1
ATOM 5178 N N . LEU B 1 326 ? -12.953 37.75 12.086 1 93 326 LEU B N 1
ATOM 5179 C CA . LEU B 1 326 ? -11.922 38.125 13.039 1 93 326 LEU B CA 1
ATOM 5180 C C . LEU B 1 326 ? -10.859 37.062 13.156 1 93 326 LEU B C 1
ATOM 5182 O O . LEU B 1 326 ? -9.664 37.375 13.219 1 93 326 LEU B O 1
ATOM 5186 N N . ALA B 1 327 ? -11.297 35.875 13.266 1 89.06 327 ALA B N 1
ATOM 5187 C CA . ALA B 1 327 ? -10.375 34.75 13.383 1 89.06 327 ALA B CA 1
ATOM 5188 C C . ALA B 1 327 ? -9.469 34.656 12.156 1 89.06 327 ALA B C 1
ATOM 5190 O O . ALA B 1 327 ? -8.258 34.469 12.281 1 89.06 327 ALA B O 1
ATOM 5191 N N . ILE B 1 328 ? -10.039 34.781 11 1 89.94 328 ILE B N 1
ATOM 5192 C CA . ILE B 1 328 ? -9.289 34.719 9.758 1 89.94 328 ILE B CA 1
ATOM 5193 C C . ILE B 1 328 ? -8.281 35.875 9.711 1 89.94 328 ILE B C 1
ATOM 5195 O O . ILE B 1 328 ? -7.121 35.656 9.352 1 89.94 328 ILE B O 1
ATOM 5199 N N . GLY B 1 329 ? -8.719 37.031 10.078 1 93.75 329 GLY B N 1
ATOM 5200 C CA . GLY B 1 329 ? -7.852 38.188 10.07 1 93.75 329 GLY B CA 1
ATOM 5201 C C . GLY B 1 329 ? -6.66 38.062 11 1 93.75 329 GLY B C 1
ATOM 5202 O O . GLY B 1 329 ? -5.523 38.312 10.602 1 93.75 329 GLY B O 1
ATOM 5203 N N . ILE B 1 330 ? -6.922 37.688 12.195 1 93.69 330 ILE B N 1
ATOM 5204 C CA . ILE B 1 330 ? -5.883 37.562 13.211 1 93.69 330 ILE B CA 1
ATOM 5205 C C . ILE B 1 330 ? -4.902 36.469 12.828 1 93.69 330 ILE B C 1
ATOM 5207 O O . ILE B 1 330 ? -3.688 36.625 12.938 1 93.69 330 ILE B O 1
ATOM 5211 N N . THR B 1 331 ? -5.41 35.312 12.406 1 90.19 331 THR B N 1
ATOM 5212 C CA . THR B 1 331 ? -4.562 34.219 11.992 1 90.19 331 THR B CA 1
ATOM 5213 C C . THR B 1 331 ? -3.699 34.594 10.797 1 90.19 331 THR B C 1
ATOM 5215 O O . THR B 1 331 ? -2.508 34.281 10.75 1 90.19 331 THR B O 1
ATOM 5218 N N . SER B 1 332 ? -4.309 35.25 9.828 1 93.25 332 SER B N 1
ATOM 5219 C CA . SER B 1 332 ? -3.572 35.688 8.648 1 93.25 332 SER B CA 1
ATOM 5220 C C . SER B 1 332 ? -2.465 36.656 9.023 1 93.25 332 SER B C 1
ATOM 5222 O O . SER B 1 332 ? -1.352 36.594 8.5 1 93.25 332 SER B O 1
ATOM 5224 N N . PHE B 1 333 ? -2.844 37.562 9.875 1 95.19 333 PHE B N 1
ATOM 5225 C CA . PHE B 1 333 ? -1.854 38.531 10.359 1 95.19 333 PHE B CA 1
ATOM 5226 C C . PHE B 1 333 ? -0.695 37.812 11.039 1 95.19 333 PHE B C 1
ATOM 5228 O O . PHE B 1 333 ? 0.47 38.125 10.789 1 95.19 333 PHE B O 1
ATOM 5235 N N . GLY B 1 334 ? -0.975 36.938 11.875 1 93.81 334 GLY B N 1
ATOM 5236 C CA . GLY B 1 334 ? 0.052 36.156 12.523 1 93.81 334 GLY B CA 1
ATOM 5237 C C . GLY B 1 334 ? 0.916 35.375 11.547 1 93.81 334 GLY B C 1
ATOM 5238 O O . GLY B 1 334 ? 2.143 35.344 11.672 1 93.81 334 GLY B O 1
ATOM 5239 N N . ALA B 1 335 ? 0.285 34.719 10.578 1 91 335 ALA B N 1
ATOM 5240 C CA . ALA B 1 335 ? 1.004 33.938 9.57 1 91 335 ALA B CA 1
ATOM 5241 C C . ALA B 1 335 ? 1.955 34.812 8.773 1 91 335 ALA B C 1
ATOM 5243 O O . ALA B 1 335 ? 3.082 34.438 8.477 1 91 335 ALA B O 1
ATOM 5244 N N . ILE B 1 336 ? 1.498 36 8.43 1 92.38 336 ILE B N 1
ATOM 5245 C CA . ILE B 1 336 ? 2.314 36.969 7.68 1 92.38 336 ILE B CA 1
ATOM 5246 C C . ILE B 1 336 ? 3.527 37.375 8.516 1 92.38 336 ILE B C 1
ATOM 5248 O O . ILE B 1 336 ? 4.648 37.406 8 1 92.38 336 ILE B O 1
ATOM 5252 N N . LEU B 1 337 ? 3.334 37.656 9.789 1 93.62 337 LEU B N 1
ATOM 5253 C CA . LEU B 1 337 ? 4.434 38 10.672 1 93.62 337 LEU B CA 1
ATOM 5254 C C . LEU B 1 337 ? 5.461 36.875 10.758 1 93.62 337 LEU B C 1
ATOM 5256 O O . LEU B 1 337 ? 6.668 37.125 10.68 1 93.62 337 LEU B O 1
ATOM 5260 N N . VAL B 1 338 ? 4.988 35.719 10.898 1 92.56 338 VAL B N 1
ATOM 5261 C CA . VAL B 1 338 ? 5.879 34.562 10.969 1 92.56 338 VAL B CA 1
ATOM 5262 C C . VAL B 1 338 ? 6.672 34.438 9.672 1 92.56 338 VAL B C 1
ATOM 5264 O O . VAL B 1 338 ? 7.879 34.188 9.703 1 92.56 338 VAL B O 1
ATOM 5267 N N . GLY B 1 339 ? 6.023 34.594 8.547 1 90.06 339 GLY B N 1
ATOM 5268 C CA . GLY B 1 339 ? 6.688 34.531 7.258 1 90.06 339 GLY B CA 1
ATOM 5269 C C . GLY B 1 339 ? 7.762 35.594 7.082 1 90.06 339 GLY B C 1
ATOM 5270 O O . GLY B 1 339 ? 8.859 35.312 6.609 1 90.06 339 GLY B O 1
ATOM 5271 N N . ILE B 1 340 ? 7.473 36.844 7.516 1 90.88 340 ILE B N 1
ATOM 5272 C CA . ILE B 1 340 ? 8.391 37.969 7.355 1 90.88 340 ILE B CA 1
ATOM 5273 C C . ILE B 1 340 ? 9.578 37.781 8.297 1 90.88 340 ILE B C 1
ATOM 5275 O O . ILE B 1 340 ? 10.656 38.344 8.055 1 90.88 340 ILE B O 1
ATOM 5279 N N . SER B 1 341 ? 9.367 37.062 9.312 1 91.38 341 SER B N 1
ATOM 5280 C CA . SER B 1 341 ? 10.414 36.906 10.312 1 91.38 341 SER B CA 1
ATOM 5281 C C . SER B 1 341 ? 11.625 36.188 9.719 1 91.38 341 SER B C 1
ATOM 5283 O O . SER B 1 341 ? 12.703 36.188 10.305 1 91.38 341 SER B O 1
ATOM 5285 N N . LYS B 1 342 ? 11.492 35.5 8.578 1 88.25 342 LYS B N 1
ATOM 5286 C CA . LYS B 1 342 ? 12.578 34.812 7.906 1 88.25 342 LYS B CA 1
ATOM 5287 C C . LYS B 1 342 ? 13.641 35.781 7.398 1 88.25 342 LYS B C 1
ATOM 5289 O O . LYS B 1 342 ? 14.836 35.469 7.438 1 88.25 342 LYS B O 1
ATOM 5294 N N . ASP B 1 343 ? 13.211 36.906 6.887 1 85.5 343 ASP B N 1
ATOM 5295 C CA . ASP B 1 343 ? 14.125 37.812 6.191 1 85.5 343 ASP B CA 1
ATOM 5296 C C . ASP B 1 343 ? 14.328 39.094 6.973 1 85.5 343 ASP B C 1
ATOM 5298 O O . ASP B 1 343 ? 15.227 39.906 6.664 1 85.5 343 ASP B O 1
ATOM 5302 N N . PHE B 1 344 ? 13.539 39.375 7.848 1 77.31 344 PHE B N 1
ATOM 5303 C CA . PHE B 1 344 ? 13.672 40.656 8.539 1 77.31 344 PHE B CA 1
ATOM 5304 C C . PHE B 1 344 ? 14.164 40.438 9.969 1 77.31 344 PHE B C 1
ATOM 5306 O O . PHE B 1 344 ? 13.836 39.438 10.609 1 77.31 344 PHE B O 1
#

Foldseek 3Di:
DDLVLLVVLLVLLLQLLLCLCVLQVVDDCDLVLVLLLLLLVLLLVVLVVLCVVVVNADFDQLLLVLLLLLLVLCSCQVLLCVQQHNLLLLLLLLLLLLVLLLCCAQVVPPPFDHDPAQFNVLLVVLNVLLNVLSVLSNPFDFQPPPPPPPPPPVPPDPPCPVPPPPPDPPDPVVVVVVVVVVVSVVSNVVSSVSSSSSSNSSSCSCVSVRNCLRCCVVPVRDDNQQLNNSNSNSVSNNVNSVVSVVVQCVVVVNDDDDDPVSSVSSSSSSVSNSSSVSSLSVSCVHQNSNLSSLSSSRSSSLSNVCCCCPPVVRRDDDVSVVSNVVSNVSSVVSSVSSSVSNPD/DDLVLLVVLLVLLLQLLLCLCVLQVVDDCDLVLVLLLLLLVLLLVVLVVLCVVVPNADFDQLLLVLLLLLLVLCSLQVLLCVQQHNLLLLLLLLLLLLVLLLCCAQVVPPPFDHDPAQFNVLLVVLNVLLNVLSVLSNPFDFQPPPPPPPPDPVPPDPPCPVPPPPPDPPDPVVVVVVVVVVVSVVSNVVSSVSSSSSSNSSSCSCVSVSVCLRCCVVPVRDDNQQLNNSNSNSVSNNVNSVVSVVVQCVVVVNDDDDDPVSSVSSSSSSVSNSSSVSSLSVSCVHQNSNLSSLSSSRSSSLSNVCCCCPPVVRRDDDVSVVSNVVSNVSSVVSSVSSSCSNPD

Nearest PDB structures (foldseek):
  7paf-assembly1_D  TM=7.788E-01  e=1.173E-05  Streptococcus pneumoniae TIGR4
  6oh3-assembly1_A  TM=6.228E-01  e=1.289E-03  Mus musculus
  6i1z-assembly1_A  TM=6.489E-01  e=1.522E-03  Zea mays
  6i1z-assembly1_B  TM=6.493E-01  e=2.961E-03  Zea mays
  6oh4-assembly2_B  TM=6.226E-01  e=5.085E-03  Mus musculus

Secondary structure (DSSP, 8-state):
--HHHHHHHHHHHHHHHHHTTHHHHTS--TTSHHHHHHHHHHHHHHHHHHHHHTT-PPP-GGGHHHHHHHHHHHTTHHHHHHHH-HHHHHHHHHHHHHHHHHHHHHHTTTTPPP---S-HHHHHHHHHHHHHHHHHHHTPPP--------S-----------GGGGS--SSHHHHHHHHHHHHHHHHHHHHHHHHHHHHHHHHTTTHHHHHHHH-TTT-TT--SSGGGGHHHHHHHHHHHHHHHHHHHHHHTTT-----GGGHHHHHHHHHHHHHHHHHHHHHHHHH-HHHHHHHHHHHHHHHHHHHHHHTS----SHHHHHHHHHHHHHHHHHHHHHHHTTT-/--HHHHHHHHHHHHHHHHHTTHHHHTS--TTSHHHHHHHHHHHHHHHHHHHHHTT-PPP-GGGHHHHHHHHHHHTTHHHHHHHH-HHHHHHHHHHHHHHHHHHHHHHTTTTPPP---S-HHHHHHHHHHHHHHHHHHHTPPP--------S-----------GGGSS--SSHHHHHHHHHHHHHHHHHHHHHHHHHHHHHHHHTTTHHHHHHHH-TTT-TT--SSGGGGHHHHHHHHHHHHHHHHHHHHHHTTT-----GGGHHHHHHHHHHHHHHHHHHHHHHHHH-HHHHHHHHHHHHHHHHHHHHHHTS----SHHHHHHHHHHHHHHHHHHHHHHHTTT-

Sequence (688 aa):
MSTVLGLLACAISSLFFGSMFVPIKKYNPGDGVFVQWVMGLTIMFVGVIANFFNNFPPFQPFAMWGGFFWAAGNLTAIPIINIIGVTLGMLIWGTVNCVVGWACGRFGLFDTIPSIPKSPFINYIGLIFVIIGGILFSRIKSSSITRTDSQESFGPVDEVDEESNLLNTGSNITETEVININSTKFKDKIAIILSIFAGLCYGITFLPVVYIQSHPKEYPDAPKDAIAFAFSHYTGIFVTTTVFMIIYCIYKKNKPEINNEIILPSIITGVMWSVAQLSWFVANDALSQAITFPIISMVPGICAALWGVLYFKEITGKENMLLLALAIGITSFGAILVGISKDFMSTVLGLLACAISSLFFGSMFVPIKKYNPGDGVFVQWVMGLTIMFVGVIANFFNNFPPFQPFAMWGGFFWAAGNLTAIPIINIIGVTLGMLIWGTVNCVVGWACGRFGLFDTIPSIPKSPFINYIGLIFVIIGGILFSRIKSSSITRTDSQESFGPVDEVDEESNLLNTGSNITETEVININSTKFKDKIAIILSIFAGLCYGITFLPVVYIQSHPKEYPDAPKDAIAFAFSHYTGIFVTTTVFMIIYCIYKKNKPEINNEIILPSIITGVMWSVAQLSWFVANDALSQAITFPIISMVPGICAALWGVLYFKEITGKENMLLLALAIGITSFGAILVGISKDF

Solvent-accessible surface area (backbone atoms only — not comparable to full-atom values): 33170 Å² total; per-residue (Å²): 110,53,65,66,57,15,51,50,22,36,50,51,16,12,52,26,57,21,47,28,59,60,58,42,67,80,46,72,59,72,71,26,59,60,43,46,30,44,18,20,49,32,26,30,52,52,17,53,54,52,29,59,77,58,67,55,61,64,78,44,75,64,24,16,52,12,15,35,31,34,40,62,20,52,60,43,46,48,52,21,29,72,66,64,28,61,66,44,34,48,30,50,15,18,46,37,16,16,53,45,20,20,48,38,22,39,66,13,52,90,80,28,70,53,38,74,51,68,23,54,66,46,29,51,52,10,48,52,32,32,49,50,14,34,56,44,49,55,68,50,68,67,57,73,75,75,74,78,73,68,77,79,60,89,58,79,76,70,74,74,73,67,73,80,72,72,69,87,71,72,74,66,53,56,56,55,51,45,53,53,49,53,52,48,52,50,47,46,54,51,31,49,52,45,22,46,50,21,5,49,22,50,22,48,24,56,47,39,49,48,34,48,65,59,34,47,85,84,35,71,72,54,67,85,55,55,53,64,45,40,36,32,18,25,45,18,20,27,50,45,27,47,52,52,43,52,53,46,27,62,74,46,70,42,54,46,74,72,53,56,61,39,54,60,30,21,36,51,24,13,47,31,40,42,52,15,50,48,26,41,30,48,13,35,70,29,60,29,38,49,35,40,25,52,36,44,36,44,48,12,50,50,46,33,48,49,43,30,41,73,69,66,57,31,54,60,59,70,70,41,49,51,43,47,51,51,17,48,49,39,25,50,51,10,33,50,34,21,56,48,11,60,81,70,110,53,64,66,59,15,52,50,22,37,50,51,17,12,51,27,58,20,46,27,59,59,56,40,67,81,46,69,58,71,72,24,59,60,43,44,29,43,18,20,51,32,25,30,52,52,17,53,54,51,29,58,79,58,68,54,61,64,76,44,73,64,25,16,52,13,15,34,30,34,38,63,19,54,58,43,46,48,52,21,27,73,67,64,27,61,68,43,34,48,31,49,16,17,46,38,17,17,52,46,21,20,48,38,23,39,67,14,52,89,81,28,70,52,38,74,52,69,23,52,67,46,28,51,52,11,48,52,31,31,49,52,15,36,57,44,50,56,69,50,66,68,56,73,75,76,73,79,73,69,75,79,60,90,57,78,76,73,75,73,74,66,72,83,70,73,71,88,70,73,74,64,54,57,56,56,52,44,53,52,48,53,52,47,53,51,49,46,53,52,32,50,53,47,22,46,51,20,4,49,23,50,20,49,24,56,48,39,49,49,35,48,66,58,34,48,83,83,36,72,71,54,68,86,54,55,55,63,45,41,35,31,18,24,45,19,19,27,52,45,26,48,51,51,44,53,53,46,26,62,74,47,71,41,54,45,74,71,52,56,59,40,53,61,30,22,36,53,25,12,47,31,41,44,51,13,49,46,27,40,29,48,12,33,71,29,59,28,38,48,34,39,26,51,36,44,33,46,49,11,50,51,46,34,49,49,44,30,41,73,70,65,58,31,56,60,59,69,69,40,50,50,43,46,51,50,18,48,50,38,25,50,51,9,35,49,35,22,56,47,10,60,80,72

Organism: Strongyloides stercoralis (NCBI:txid6248)

InterPro domains:
  IPR010651 Sugar transport protein [PTHR16119] (1-342)
  IPR012435 TMEM144 [PF07857] (4-342)
  IPR037185 Multidrug transporter EmrE superfamily [SSF103481] (238-328)

pLDDT: mean 84.87, std 18.81, range [25.34, 98.31]